Protein AF-H5THI1-F1 (afdb_monomer)

Solvent-accessible surface area (backbone atoms only — not comparable to full-atom values): 20732 Å² total; per-residue (Å²): 118,39,65,44,78,45,79,51,81,66,32,68,50,42,48,58,50,21,46,58,49,29,28,75,43,96,73,69,75,40,61,22,75,58,95,93,41,78,35,72,13,16,31,53,61,42,62,70,56,88,66,96,50,45,61,54,42,62,62,14,54,54,46,44,57,32,33,58,64,36,78,89,51,66,59,31,31,42,42,36,36,43,29,58,24,82,93,42,80,78,66,50,65,66,55,52,35,56,52,48,50,52,47,26,50,66,68,72,46,57,85,21,42,26,34,33,30,38,30,40,74,55,32,36,35,38,44,31,37,32,27,24,76,85,34,83,46,69,65,80,76,73,68,48,69,62,43,48,52,53,50,49,57,49,49,22,62,78,67,75,37,52,59,71,85,52,69,69,69,53,74,66,73,68,50,88,48,48,51,82,46,74,68,45,52,53,45,21,64,73,74,70,46,68,49,41,54,59,54,44,35,33,53,51,47,20,19,46,41,36,15,13,42,51,32,69,70,39,28,53,53,34,26,56,76,71,70,47,58,73,42,82,42,60,44,97,84,70,50,78,68,29,45,29,35,49,47,52,58,50,97,88,65,49,74,37,76,40,46,24,48,53,41,29,68,70,46,17,36,79,47,35,49,53,35,19,65,70,33,73,48,44,57,59,67,59,31,45,53,53,26,52,50,53,47,48,54,53,40,51,53,53,49,52,55,44,50,49,66,54,50,56,68,65,59,76,78,77,81,88,81,89,86,88,85,85,90,83,91,86,75,82,73,59,68,60,58,50,53,53,52,56,55,50,59,54,52,66,65,71,71,72,81,89,82,84,91,82,86,83,86,85,87,85,88,88,135

Foldseek 3Di:
DFKDKDKDPQAQQLLVVLCCQLDQHPPDQFWADDPNDTGRGWFWLDWPDDDPGRSGSCCSVVLNVQLVLPVVCRRFKIKMKIFGDQVWDFDDSVLVHVLVLQLCVLLVNNQFGKTWIDRHRGMIMIMTGLQRNVSPGGRPCPPSVVSNVVSSQVSCVVVVGDHPPDPPVVVPFDDPLQDDDPVQLVVCLVVVDFRLLLLLLLQLQLLLQQQFQVADVSSVVSCVVSVWDKDFDADPVRHTFAMWTFSFADPVRHTDIDTLCSSGVCRGPVNSRNRNNHNDHDDSVVSVVVSVVSSVVSSVVSVVVSVSVVVVVVVVPPDDDDDDDDDDDDDDPVVVVVVVVVVVVVVVVVPPPPDDDDDDDDDDDDD

Structure (mmCIF, N/CA/C/O backbone):
data_AF-H5THI1-F1
#
_entry.id   AF-H5THI1-F1
#
loop_
_atom_site.group_PDB
_atom_site.id
_atom_site.type_symbol
_atom_site.label_atom_id
_atom_site.label_alt_id
_atom_site.label_comp_id
_atom_site.label_asym_id
_atom_site.label_entity_id
_atom_site.label_seq_id
_atom_site.pdbx_PDB_ins_code
_atom_site.Cartn_x
_atom_site.Cartn_y
_atom_site.Cartn_z
_atom_site.occupancy
_atom_site.B_iso_or_equiv
_atom_site.auth_seq_id
_atom_site.auth_comp_id
_atom_site.auth_asym_id
_atom_site.auth_atom_id
_atom_site.pdbx_PDB_model_num
ATOM 1 N N . MET A 1 1 ? -5.469 -8.346 -10.841 1.00 56.97 1 MET A N 1
ATOM 2 C CA . MET A 1 1 ? -5.109 -7.611 -9.600 1.00 56.97 1 MET A CA 1
ATOM 3 C C . MET A 1 1 ? -5.520 -8.482 -8.418 1.00 56.97 1 MET A C 1
ATOM 5 O O . MET A 1 1 ? -6.527 -9.149 -8.570 1.00 56.97 1 MET A O 1
ATOM 9 N N . CYS A 1 2 ? -4.760 -8.538 -7.321 1.00 79.69 2 CYS A N 1
ATOM 10 C CA . CYS A 1 2 ? -5.075 -9.360 -6.138 1.00 79.69 2 CYS A CA 1
ATOM 11 C C . CYS A 1 2 ? -5.677 -8.521 -5.001 1.00 79.69 2 CYS A C 1
ATOM 13 O O . CYS A 1 2 ? -5.807 -7.301 -5.145 1.00 79.69 2 CYS A O 1
ATOM 15 N N . MET A 1 3 ? -5.952 -9.151 -3.856 1.00 84.31 3 MET A N 1
ATOM 16 C CA . MET A 1 3 ? -6.356 -8.463 -2.630 1.00 84.31 3 MET A CA 1
ATOM 17 C C . MET A 1 3 ? -5.380 -7.329 -2.267 1.00 84.31 3 MET A C 1
ATOM 19 O O . MET A 1 3 ? -4.155 -7.478 -2.324 1.00 84.31 3 MET A O 1
ATOM 23 N N . ILE A 1 4 ? -5.927 -6.168 -1.904 1.00 85.31 4 ILE A N 1
ATOM 24 C CA . ILE A 1 4 ? -5.166 -4.946 -1.635 1.00 85.31 4 ILE A CA 1
ATOM 25 C C . ILE A 1 4 ? -5.216 -4.638 -0.144 1.00 85.31 4 ILE A C 1
ATOM 27 O O . ILE A 1 4 ? -6.274 -4.342 0.408 1.00 85.31 4 ILE A O 1
ATOM 31 N N . ALA A 1 5 ? -4.044 -4.597 0.485 1.00 89.06 5 ALA A N 1
ATOM 32 C CA . ALA A 1 5 ? -3.874 -4.064 1.826 1.00 89.06 5 ALA A CA 1
ATOM 33 C C . ALA A 1 5 ? -3.217 -2.680 1.771 1.00 89.06 5 ALA A C 1
ATOM 35 O O . ALA A 1 5 ? -2.151 -2.495 1.177 1.00 89.06 5 ALA A O 1
ATOM 36 N N . LYS A 1 6 ? -3.842 -1.689 2.408 1.00 88.75 6 LYS A N 1
ATOM 37 C CA . LYS A 1 6 ? -3.316 -0.324 2.496 1.00 88.75 6 LYS A CA 1
ATOM 38 C C . LYS A 1 6 ? -3.217 0.118 3.946 1.00 88.75 6 LYS A C 1
ATOM 40 O O . LYS A 1 6 ? -4.221 0.395 4.600 1.00 88.75 6 LYS A O 1
ATOM 45 N N . VAL A 1 7 ? -1.980 0.255 4.406 1.00 88.94 7 VAL A N 1
ATOM 46 C CA . VAL A 1 7 ? -1.651 0.879 5.687 1.00 88.94 7 VAL A CA 1
ATOM 47 C C . VAL A 1 7 ? -1.777 2.396 5.547 1.00 88.94 7 VAL A C 1
ATOM 49 O O . VAL A 1 7 ? -1.158 3.016 4.676 1.00 88.94 7 VAL A O 1
ATOM 52 N N . HIS A 1 8 ? -2.594 3.013 6.397 1.00 87.00 8 HIS A N 1
ATOM 53 C CA . HIS A 1 8 ? -2.760 4.464 6.439 1.00 87.00 8 HIS A CA 1
ATOM 54 C C . HIS A 1 8 ? -1.734 5.096 7.382 1.00 87.00 8 HIS A C 1
ATOM 56 O O . HIS A 1 8 ? -1.105 4.438 8.213 1.00 87.00 8 HIS A O 1
ATOM 62 N N . ARG A 1 9 ? -1.525 6.413 7.257 1.00 82.31 9 ARG A N 1
ATOM 63 C CA . ARG A 1 9 ? -0.619 7.123 8.170 1.00 82.31 9 ARG A CA 1
ATOM 64 C C . ARG A 1 9 ? -1.146 7.006 9.599 1.00 82.31 9 ARG A C 1
ATOM 66 O O . ARG A 1 9 ? -2.317 7.275 9.845 1.00 82.31 9 ARG A O 1
ATOM 73 N N . ARG A 1 10 ? -0.250 6.678 10.534 1.00 83.19 10 ARG A N 1
ATOM 74 C CA . ARG A 1 10 ? -0.572 6.575 11.965 1.00 83.19 10 ARG A CA 1
ATOM 75 C C . ARG A 1 10 ? -1.257 7.850 12.457 1.00 83.19 10 ARG A C 1
ATOM 77 O O . ARG A 1 10 ? -0.760 8.955 12.215 1.00 83.19 10 ARG A O 1
ATOM 84 N N . GLY A 1 11 ? -2.383 7.668 13.136 1.00 84.38 11 GLY A N 1
ATOM 85 C CA . GLY A 1 11 ? -3.291 8.735 13.539 1.00 84.38 11 GLY A CA 1
ATOM 86 C C . GLY A 1 11 ? -3.138 9.130 15.004 1.00 84.38 11 GLY A C 1
ATOM 87 O O . GLY A 1 11 ? -2.650 8.352 15.824 1.00 84.38 11 GLY A O 1
ATOM 88 N N . ARG A 1 12 ? -3.577 10.354 15.314 1.00 90.94 12 ARG A N 1
ATOM 89 C CA . ARG A 1 12 ? -3.650 10.908 16.679 1.00 90.94 12 ARG A CA 1
ATOM 90 C C . ARG A 1 12 ? -5.083 11.015 17.209 1.00 90.94 12 ARG A C 1
ATOM 92 O O . ARG A 1 12 ? -5.280 11.170 18.402 1.00 90.94 12 ARG A O 1
ATOM 99 N N . ASP A 1 13 ? -6.070 10.946 16.316 1.00 92.31 13 ASP A N 1
ATOM 100 C CA . ASP A 1 13 ? -7.475 11.229 16.616 1.00 92.31 13 ASP A CA 1
ATOM 101 C C . ASP A 1 13 ? -8.349 9.980 16.383 1.00 92.31 13 ASP A C 1
ATOM 103 O O . ASP A 1 13 ? -8.883 9.799 15.283 1.00 92.31 13 ASP A O 1
ATOM 107 N N . PRO A 1 14 ? -8.485 9.089 17.383 1.00 93.62 14 PRO A N 1
ATOM 108 C CA . PRO A 1 14 ? -9.354 7.915 17.278 1.00 93.62 14 PRO A CA 1
ATOM 109 C C . PRO A 1 14 ? -10.831 8.288 17.105 1.00 93.62 14 PRO A C 1
ATOM 111 O O . PRO A 1 14 ? -11.542 7.616 16.363 1.00 93.62 14 PRO A O 1
ATOM 114 N N . LYS A 1 15 ? -11.293 9.397 17.701 1.00 93.88 15 LYS A N 1
ATOM 115 C CA . LYS A 1 15 ? -12.673 9.891 17.537 1.00 93.88 15 LYS A CA 1
ATOM 116 C C . LYS A 1 15 ? -12.918 10.363 16.102 1.00 93.88 15 LYS A C 1
ATOM 118 O O . LYS A 1 15 ? -13.982 10.129 15.533 1.00 93.88 15 LYS A O 1
ATOM 123 N N . GLY A 1 16 ? -11.930 11.022 15.503 1.00 92.12 16 GLY A N 1
ATOM 124 C CA . GLY A 1 16 ? -11.932 11.406 14.095 1.00 92.12 16 GLY A CA 1
ATOM 125 C C . GLY A 1 16 ? -11.924 10.210 13.156 1.00 92.12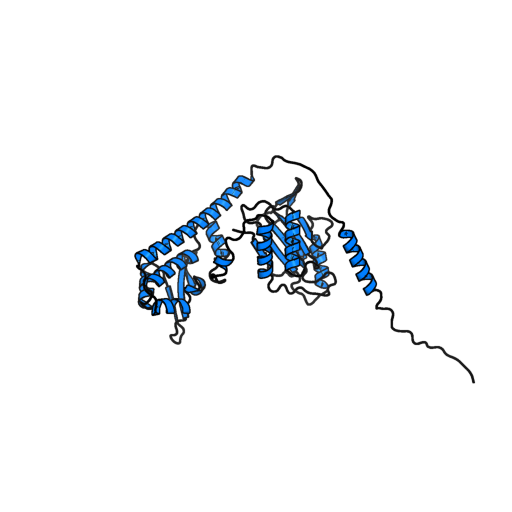 16 GLY A C 1
ATOM 126 O O . GLY A 1 16 ? -12.681 10.217 12.186 1.00 92.12 16 GLY A O 1
ATOM 127 N N . LEU A 1 17 ? -11.135 9.172 13.459 1.00 92.75 17 LEU A N 1
ATOM 128 C CA . LEU A 1 17 ? -11.169 7.925 12.696 1.00 92.75 17 LEU A CA 1
ATOM 129 C C . LEU A 1 17 ? -12.546 7.263 12.796 1.00 92.75 17 LEU A C 1
ATOM 131 O O . LEU A 1 17 ? -13.115 6.923 11.768 1.00 92.75 17 LEU A O 1
ATOM 135 N N . ALA A 1 18 ? -13.122 7.151 13.991 1.00 92.88 18 ALA A N 1
ATOM 136 C CA . ALA A 1 18 ? -14.444 6.558 14.160 1.00 92.88 18 ALA A CA 1
ATOM 137 C C . ALA A 1 18 ? -15.532 7.323 13.397 1.00 92.88 18 ALA A C 1
ATOM 139 O O . ALA A 1 18 ? -16.331 6.728 12.679 1.00 92.88 18 ALA A O 1
ATOM 140 N N . ARG A 1 19 ? -15.505 8.659 13.446 1.00 90.06 19 ARG A N 1
ATOM 141 C CA . ARG A 1 19 ? -16.397 9.502 12.638 1.00 90.06 19 ARG A CA 1
ATOM 142 C C . ARG A 1 19 ? -16.174 9.324 11.137 1.00 90.06 19 ARG A C 1
ATOM 144 O O . ARG A 1 19 ? -17.127 9.422 10.378 1.00 90.06 19 ARG A O 1
ATOM 151 N N . TYR A 1 20 ? -14.939 9.094 10.700 1.00 87.38 20 TYR A N 1
ATOM 152 C CA . TYR A 1 20 ? -14.643 8.795 9.301 1.00 87.38 20 TYR A CA 1
ATOM 153 C C . TYR A 1 20 ? -15.182 7.419 8.889 1.00 87.38 20 TYR A C 1
ATOM 155 O O . TYR A 1 20 ? -15.716 7.296 7.791 1.00 87.38 20 TYR A O 1
ATOM 163 N N . LEU A 1 21 ? -15.070 6.412 9.761 1.00 89.19 21 LEU A N 1
ATOM 164 C CA . LEU A 1 21 ? -15.504 5.050 9.457 1.00 89.19 21 LEU A CA 1
ATOM 165 C C . LEU A 1 21 ? -17.036 4.886 9.485 1.00 89.19 21 LEU A C 1
ATOM 167 O O . LEU A 1 21 ? -17.617 4.190 8.661 1.00 89.19 21 LEU A O 1
ATOM 171 N N . HIS A 1 22 ? -17.720 5.600 10.373 1.00 86.94 22 HIS A N 1
ATOM 172 C CA . HIS A 1 22 ? -19.182 5.525 10.498 1.00 86.94 22 HIS A CA 1
ATOM 173 C C . HIS A 1 22 ? -19.927 6.698 9.846 1.00 86.94 22 HIS A C 1
ATOM 175 O O . HIS A 1 22 ? -21.153 6.724 9.831 1.00 86.94 22 HIS A O 1
ATOM 181 N N . GLY A 1 23 ? -19.213 7.702 9.335 1.00 76.31 23 GLY A N 1
ATOM 182 C CA . GLY A 1 23 ? -19.810 8.891 8.733 1.00 76.31 23 GLY A CA 1
ATOM 183 C C . GLY A 1 23 ? -20.086 8.744 7.239 1.00 76.31 23 GLY A C 1
ATOM 184 O O . GLY A 1 23 ? -19.519 7.895 6.552 1.00 76.31 23 GLY A O 1
ATOM 185 N N . ARG A 1 24 ? -20.906 9.657 6.704 1.00 62.50 24 ARG A N 1
ATOM 186 C CA . ARG A 1 24 ? -21.060 9.832 5.254 1.00 62.50 24 ARG A CA 1
ATOM 187 C C . ARG A 1 24 ? -19.699 10.212 4.657 1.00 62.50 24 ARG A C 1
ATOM 189 O O . ARG A 1 24 ? -19.096 11.207 5.066 1.00 62.50 24 ARG A O 1
ATOM 196 N N . GLY A 1 25 ? -19.181 9.389 3.746 1.00 54.59 25 GLY A N 1
ATOM 197 C CA . GLY A 1 25 ? -17.873 9.597 3.122 1.00 54.59 25 GLY A CA 1
ATOM 198 C C . GLY A 1 25 ? -17.758 10.981 2.468 1.00 54.59 25 GLY A C 1
ATOM 199 O O . GLY A 1 25 ? -18.724 11.504 1.926 1.00 54.59 25 GLY A O 1
ATOM 200 N N . ARG A 1 26 ? -16.566 11.601 2.496 1.00 46.94 26 ARG A N 1
ATOM 201 C CA . ARG A 1 26 ? -16.332 12.908 1.833 1.00 46.94 26 ARG A CA 1
ATOM 202 C C . ARG A 1 26 ? -16.153 12.801 0.311 1.00 46.94 26 ARG A C 1
ATOM 204 O O . ARG A 1 26 ? -16.250 13.805 -0.386 1.00 46.94 26 ARG A O 1
ATOM 211 N N . ARG A 1 27 ? -15.847 11.599 -0.187 1.00 41.72 27 ARG A N 1
ATOM 212 C CA . ARG A 1 27 ? -15.785 11.188 -1.599 1.00 41.72 27 ARG A CA 1
ATOM 213 C C . ARG A 1 27 ? -16.142 9.697 -1.621 1.00 41.72 27 ARG A C 1
ATOM 215 O O . ARG A 1 27 ? -15.504 8.956 -0.882 1.00 41.72 27 ARG A O 1
ATOM 222 N N . ASN A 1 28 ? -17.134 9.305 -2.421 1.00 45.34 28 ASN A N 1
ATOM 223 C CA . ASN A 1 28 ? -17.845 8.015 -2.392 1.00 45.34 28 ASN A CA 1
ATOM 224 C C . ASN A 1 28 ? -18.630 7.768 -1.092 1.00 45.34 28 ASN A C 1
ATOM 226 O O . ASN A 1 28 ? -18.079 7.371 -0.068 1.00 45.34 28 ASN A O 1
ATOM 230 N N . GLU A 1 29 ? -19.942 8.005 -1.140 1.00 52.91 29 GLU A N 1
ATOM 231 C CA . GLU A 1 29 ? -20.862 7.503 -0.120 1.00 52.91 29 GLU A CA 1
ATOM 232 C C . GLU A 1 29 ? -20.887 5.975 -0.212 1.00 52.91 29 GLU A C 1
ATOM 234 O O . GLU A 1 29 ? -21.370 5.405 -1.187 1.00 52.91 29 GLU A O 1
ATOM 239 N N . HIS A 1 30 ? -20.306 5.304 0.780 1.00 63.81 30 HIS A N 1
ATOM 240 C CA . HIS A 1 30 ? -20.363 3.854 0.876 1.00 63.81 30 HIS A CA 1
ATOM 241 C C . HIS A 1 30 ? -21.618 3.462 1.656 1.00 63.81 30 HIS A C 1
ATOM 243 O O . HIS A 1 30 ? -21.828 3.917 2.783 1.00 63.81 30 HIS A O 1
ATOM 249 N N . VAL A 1 31 ? -22.465 2.649 1.025 1.00 67.94 31 VAL A N 1
ATOM 250 C CA . VAL A 1 31 ? -23.640 2.044 1.650 1.00 67.94 31 VAL A CA 1
ATOM 251 C C . VAL A 1 31 ? -23.347 0.567 1.833 1.00 67.94 31 VAL A C 1
ATOM 253 O O . VAL A 1 31 ? -23.190 -0.161 0.853 1.00 67.94 31 VAL A O 1
ATOM 256 N N . TYR A 1 32 ? -23.291 0.117 3.082 1.00 77.25 32 TYR A N 1
ATOM 257 C CA . TYR A 1 32 ? -23.230 -1.307 3.380 1.00 77.25 32 TYR A CA 1
ATOM 258 C C . TYR A 1 32 ? -24.650 -1.851 3.547 1.00 77.25 32 TYR A C 1
ATOM 260 O O . TYR A 1 32 ? -25.455 -1.261 4.267 1.00 77.25 32 TYR A O 1
ATOM 268 N N . LYS A 1 33 ? -24.977 -2.962 2.879 1.00 76.44 33 LYS A N 1
ATOM 269 C CA . LYS A 1 33 ? -26.265 -3.646 3.033 1.00 76.44 33 LYS A CA 1
ATOM 270 C C . LYS A 1 33 ? -26.074 -4.928 3.836 1.00 76.44 33 LYS A C 1
ATOM 272 O O . LYS A 1 33 ? -25.270 -5.772 3.459 1.00 76.44 33 LYS A O 1
ATOM 277 N N . ARG A 1 34 ? -26.841 -5.096 4.914 1.00 75.06 34 ARG A N 1
ATOM 278 C CA . ARG A 1 34 ? -26.844 -6.313 5.741 1.00 75.06 34 ARG A CA 1
ATOM 279 C C . ARG A 1 34 ? -28.261 -6.629 6.191 1.00 75.06 34 ARG A C 1
ATOM 281 O O . ARG A 1 34 ? -28.935 -5.768 6.750 1.00 75.06 34 ARG A O 1
ATOM 288 N N . GLY A 1 35 ? -28.721 -7.856 5.934 1.00 73.06 35 GLY A N 1
ATOM 289 C CA . GLY A 1 35 ? -30.058 -8.311 6.339 1.00 73.06 35 GLY A CA 1
ATOM 290 C C . GLY A 1 35 ? -31.193 -7.414 5.826 1.00 73.06 35 GLY A C 1
ATOM 291 O O . GLY A 1 35 ? -32.092 -7.073 6.589 1.00 73.06 35 GLY A O 1
ATOM 292 N N . GLY A 1 36 ? -31.103 -6.947 4.575 1.00 76.00 36 GLY A N 1
ATOM 293 C CA . GLY A 1 36 ? -32.093 -6.053 3.956 1.00 76.00 36 GLY A CA 1
ATOM 294 C C . GLY A 1 36 ? -32.049 -4.589 4.419 1.00 76.00 36 GLY A C 1
ATOM 295 O O . GLY A 1 36 ? -32.820 -3.774 3.919 1.00 76.00 36 GLY A O 1
ATOM 296 N N . LYS A 1 37 ? -31.149 -4.223 5.343 1.00 75.06 37 LYS A N 1
ATOM 297 C CA . LYS A 1 37 ? -30.964 -2.844 5.820 1.00 75.06 37 LYS A CA 1
ATOM 298 C C . LYS A 1 37 ? -29.735 -2.202 5.189 1.00 75.06 37 LYS A C 1
ATOM 300 O O . LYS A 1 37 ? -28.700 -2.851 5.054 1.00 75.06 37 LYS A O 1
ATOM 305 N N . SER A 1 38 ? -29.851 -0.920 4.857 1.00 78.62 38 SER A N 1
ATOM 306 C CA . SER A 1 38 ? -28.762 -0.087 4.338 1.00 78.62 38 SER A CA 1
ATOM 307 C C . SER A 1 38 ? -28.182 0.787 5.449 1.00 78.62 38 SER A C 1
ATOM 309 O O . SER A 1 38 ? -28.922 1.484 6.142 1.00 78.62 38 SER A O 1
ATOM 311 N N . TYR A 1 39 ? -26.860 0.789 5.581 1.00 76.19 39 TYR A N 1
ATOM 312 C CA . TYR A 1 39 ? -26.115 1.570 6.563 1.00 76.19 39 TYR A CA 1
ATOM 313 C C . TYR A 1 39 ? -25.337 2.670 5.839 1.00 76.19 39 TYR A C 1
ATOM 315 O O . TYR A 1 39 ? -24.557 2.394 4.929 1.00 76.19 39 TYR A O 1
ATOM 323 N N . ALA A 1 40 ? -25.583 3.927 6.215 1.00 67.81 40 ALA A N 1
ATOM 324 C CA . ALA A 1 40 ? -24.862 5.076 5.677 1.00 67.81 40 ALA A CA 1
ATOM 325 C C . ALA A 1 40 ? -23.519 5.207 6.415 1.00 67.81 40 ALA A C 1
ATOM 327 O O . ALA A 1 40 ? -23.444 5.891 7.432 1.00 67.81 40 ALA A O 1
ATOM 328 N N . GLY A 1 41 ? -22.494 4.504 5.932 1.00 78.88 41 GLY A N 1
ATOM 329 C CA . GLY A 1 41 ? -21.208 4.335 6.610 1.00 78.88 41 GLY A CA 1
ATOM 330 C C . GLY A 1 41 ? -20.909 2.869 6.924 1.00 78.88 41 GLY A C 1
ATOM 331 O O . GLY A 1 41 ? -21.553 1.959 6.401 1.00 78.88 41 GLY A O 1
ATOM 332 N N . GLY A 1 42 ? -19.906 2.640 7.768 1.00 85.50 42 GLY A N 1
ATOM 333 C CA . GLY A 1 42 ? -19.482 1.300 8.135 1.00 85.50 42 GLY A CA 1
ATOM 334 C C . GLY A 1 42 ? -20.202 0.705 9.346 1.00 85.50 42 GLY A C 1
ATOM 335 O O . GLY A 1 42 ? -20.747 1.421 10.189 1.00 85.50 42 GLY A O 1
ATOM 336 N N . VAL A 1 43 ? -20.150 -0.621 9.462 1.00 91.81 43 VAL A N 1
ATOM 337 C CA . VAL A 1 43 ? -20.576 -1.354 10.663 1.00 91.81 43 VAL A CA 1
ATOM 338 C C . VAL A 1 43 ? -19.426 -2.177 11.222 1.00 91.81 43 VAL A C 1
ATOM 340 O O . VAL A 1 43 ? -18.670 -2.789 10.472 1.00 91.81 43 VAL A O 1
ATOM 343 N N . VAL A 1 44 ? -19.287 -2.208 12.542 1.00 94.81 44 VAL A N 1
ATOM 344 C CA . VAL A 1 44 ? -18.339 -3.089 13.221 1.00 94.81 44 VAL A CA 1
ATOM 345 C C . VAL A 1 44 ? -18.800 -4.534 13.041 1.00 94.81 44 VAL A C 1
ATOM 347 O O . VAL A 1 44 ? -19.930 -4.881 13.387 1.00 94.81 44 VAL A O 1
ATOM 350 N N . ILE A 1 45 ? -17.924 -5.374 12.495 1.00 94.81 45 ILE A N 1
ATOM 351 C CA . ILE A 1 45 ? -18.196 -6.797 12.253 1.00 94.81 45 ILE A CA 1
ATOM 352 C C . ILE A 1 45 ? -17.356 -7.717 13.145 1.00 94.81 45 ILE A C 1
ATOM 354 O O . ILE A 1 45 ? -17.584 -8.922 13.147 1.00 94.81 45 ILE A O 1
ATOM 358 N N . GLY A 1 46 ? -16.423 -7.188 13.934 1.00 94.62 46 GLY A N 1
ATOM 359 C CA . GLY A 1 46 ? -15.577 -7.969 14.836 1.00 94.62 46 GLY A CA 1
ATOM 360 C C . GLY A 1 46 ? -14.469 -7.134 15.471 1.00 94.62 46 GLY A C 1
ATOM 361 O O . GLY A 1 46 ? -14.352 -5.939 15.186 1.00 94.62 46 GLY A O 1
ATOM 362 N N . GLY A 1 47 ? -13.660 -7.776 16.309 1.00 94.25 47 GLY A N 1
ATOM 363 C CA . GLY A 1 47 ? -12.597 -7.137 17.078 1.00 94.25 47 GLY A CA 1
ATOM 364 C C . GLY A 1 47 ? -12.564 -7.595 18.528 1.00 94.25 47 GLY A C 1
ATOM 365 O O . GLY A 1 47 ? -13.402 -8.383 18.962 1.00 94.25 47 GLY A O 1
ATOM 366 N N . THR A 1 48 ? -11.621 -7.043 19.283 1.00 93.94 48 THR A N 1
ATOM 367 C CA . THR A 1 48 ? -11.487 -7.245 20.734 1.00 93.94 48 THR A CA 1
ATOM 368 C C . THR A 1 48 ? -12.258 -6.212 21.547 1.00 93.94 48 THR A C 1
ATOM 370 O O . THR A 1 48 ? -12.488 -6.406 22.738 1.00 93.94 48 THR A O 1
ATOM 373 N N . VAL A 1 49 ? -12.674 -5.105 20.924 1.00 90.88 49 VAL A N 1
ATOM 374 C CA . VAL A 1 49 ? -13.493 -4.082 21.580 1.00 90.88 49 VAL A CA 1
ATOM 375 C C . VAL A 1 49 ? -14.971 -4.377 21.364 1.00 90.88 49 VAL A C 1
ATOM 377 O O . VAL A 1 49 ? -15.468 -4.349 20.237 1.00 90.88 49 VAL A O 1
ATOM 380 N N . GLY A 1 50 ? -15.675 -4.646 22.464 1.00 84.25 50 GLY A N 1
ATOM 381 C CA . GLY A 1 50 ? -17.127 -4.776 22.464 1.00 84.25 50 GLY A CA 1
ATOM 382 C C . GLY A 1 50 ? -17.792 -3.449 22.107 1.00 84.25 50 GLY A C 1
ATOM 383 O O . GLY A 1 50 ? -17.425 -2.404 22.636 1.00 84.25 50 GLY A O 1
ATOM 384 N N . VAL A 1 51 ? -18.779 -3.495 21.215 1.00 88.06 51 VAL A N 1
ATOM 385 C CA . VAL A 1 51 ? -19.596 -2.334 20.851 1.00 88.06 51 VAL A CA 1
ATOM 386 C C . VAL A 1 51 ? -21.066 -2.661 21.066 1.00 88.06 51 VAL A C 1
ATOM 388 O O . VAL A 1 51 ? -21.543 -3.705 20.630 1.00 88.06 51 VAL A O 1
ATOM 391 N N . GLU A 1 52 ? -21.795 -1.763 21.724 1.00 82.19 52 GLU A N 1
ATOM 392 C CA . GLU A 1 52 ? -23.240 -1.932 21.938 1.00 82.19 52 GLU A CA 1
ATOM 393 C C . GLU A 1 52 ? -24.025 -1.747 20.635 1.00 82.19 52 GLU A C 1
ATOM 395 O O . GLU A 1 52 ? -25.006 -2.439 20.371 1.00 82.19 52 GLU A O 1
ATOM 400 N N . ARG A 1 53 ? -23.567 -0.814 19.793 1.00 85.19 53 ARG A N 1
ATOM 401 C CA . ARG A 1 53 ? -24.172 -0.485 18.503 1.00 85.19 53 ARG A CA 1
ATOM 402 C C . ARG A 1 53 ? -23.127 -0.548 17.405 1.00 85.19 53 ARG A C 1
ATOM 404 O O . ARG A 1 53 ? -22.229 0.287 17.338 1.00 85.19 53 ARG A O 1
ATOM 411 N N . THR A 1 54 ? -23.256 -1.529 16.519 1.00 87.06 54 THR A N 1
ATOM 412 C CA . THR A 1 54 ? -22.259 -1.804 15.470 1.00 87.06 54 THR A CA 1
ATOM 413 C C . THR A 1 54 ? -22.106 -0.672 14.454 1.00 87.06 54 THR A C 1
ATOM 415 O O . THR A 1 54 ? -21.046 -0.503 13.865 1.00 87.06 54 THR A O 1
ATOM 418 N N . GLU A 1 55 ? -23.143 0.128 14.250 1.00 86.25 55 GLU A N 1
ATOM 419 C CA . GLU A 1 55 ? -23.163 1.286 13.358 1.00 86.25 55 GLU A CA 1
ATOM 420 C C . GLU A 1 55 ? -22.618 2.570 14.011 1.00 86.25 55 GLU A C 1
ATOM 422 O O . GLU A 1 55 ? -22.574 3.621 13.374 1.00 86.25 55 GLU A O 1
ATOM 427 N N . SER A 1 56 ? -22.230 2.501 15.287 1.00 85.94 56 SER A N 1
ATOM 428 C CA . SER A 1 56 ? -21.828 3.649 16.094 1.00 85.94 56 SER A CA 1
ATOM 429 C C . SER A 1 56 ? -20.307 3.801 16.164 1.00 85.94 56 SER A C 1
ATOM 431 O O . SER A 1 56 ? -19.573 2.843 16.396 1.00 85.94 56 SER A O 1
ATOM 433 N N . GLY A 1 57 ? -19.823 5.041 16.046 1.00 87.75 57 GLY A N 1
ATOM 434 C CA . GLY A 1 57 ? -18.405 5.394 16.201 1.00 87.75 57 GLY A CA 1
ATOM 435 C C . GLY A 1 57 ? -17.951 5.616 17.649 1.00 87.75 57 GLY A C 1
ATOM 436 O O . GLY A 1 57 ? -16.959 6.308 17.885 1.00 87.75 57 GLY A O 1
ATOM 437 N N . GLU A 1 58 ? -18.688 5.112 18.636 1.00 90.19 58 GLU A N 1
ATOM 438 C CA . GLU A 1 58 ? -18.441 5.400 20.057 1.00 90.19 58 GLU A CA 1
ATOM 439 C C . GLU A 1 58 ? -17.152 4.793 20.598 1.00 90.19 58 GLU A C 1
ATOM 441 O O . GLU A 1 58 ? -16.498 5.432 21.423 1.00 90.19 58 GLU A O 1
ATOM 446 N N . TRP A 1 59 ? -16.715 3.673 20.019 1.00 94.06 59 TRP A N 1
ATOM 447 C CA . TRP A 1 59 ? -15.416 3.046 20.282 1.00 94.06 59 TRP A CA 1
ATOM 448 C C . TRP A 1 59 ? -14.233 4.015 20.124 1.00 94.06 59 TRP A C 1
ATOM 450 O O . TRP A 1 59 ? -13.171 3.825 20.717 1.00 94.06 59 TRP A O 1
ATOM 460 N N . GLY A 1 60 ? -14.393 5.097 19.351 1.00 94.75 60 GLY A N 1
ATOM 461 C CA . GLY A 1 60 ? -13.377 6.140 19.227 1.00 94.75 60 GLY A CA 1
ATOM 462 C C . GLY A 1 60 ? -13.089 6.859 20.551 1.00 94.75 60 GLY A C 1
ATOM 463 O O . GLY A 1 60 ? -11.979 7.361 20.742 1.00 94.75 60 GLY A O 1
ATOM 464 N N . ARG A 1 61 ? -14.061 6.916 21.476 1.00 94.31 61 ARG A N 1
ATOM 465 C CA . ARG A 1 61 ? -13.856 7.424 22.842 1.00 94.31 61 ARG A CA 1
ATOM 466 C C . ARG A 1 61 ? -13.068 6.430 23.688 1.00 94.31 61 ARG A C 1
ATOM 468 O O . ARG A 1 61 ? -12.146 6.861 24.374 1.00 94.31 61 ARG A O 1
ATOM 475 N N . ASP A 1 62 ? -13.357 5.142 23.558 1.00 93.81 62 ASP A N 1
ATOM 476 C CA . ASP A 1 62 ? -12.666 4.084 24.303 1.00 93.81 62 ASP A CA 1
ATOM 477 C C . ASP A 1 62 ? -11.198 3.998 23.884 1.00 93.81 62 ASP A C 1
ATOM 479 O O . ASP A 1 62 ? -10.300 4.018 24.721 1.00 93.81 62 ASP A O 1
ATOM 483 N N . PHE A 1 63 ? -10.926 4.053 22.577 1.00 96.12 63 PHE A N 1
ATOM 484 C CA . PHE A 1 63 ? -9.559 4.156 22.062 1.00 96.12 63 PHE A CA 1
ATOM 485 C C . PHE A 1 63 ? -8.847 5.409 22.581 1.00 96.12 63 PHE A C 1
ATOM 487 O O . PHE A 1 63 ? -7.663 5.345 22.905 1.00 96.12 63 PHE A O 1
ATOM 494 N N . ALA A 1 64 ? -9.540 6.552 22.662 1.00 95.06 64 ALA A N 1
ATOM 495 C CA . ALA A 1 64 ? -8.949 7.776 23.202 1.00 95.06 64 ALA A CA 1
ATOM 496 C C . ALA A 1 64 ? -8.555 7.609 24.676 1.00 95.06 64 ALA A C 1
ATOM 498 O O . ALA A 1 64 ? -7.456 8.011 25.047 1.00 95.06 64 ALA A O 1
ATOM 499 N N . ALA A 1 65 ? -9.425 6.998 25.486 1.00 94.75 65 ALA A N 1
ATOM 500 C CA . ALA A 1 65 ? -9.151 6.716 26.890 1.00 94.75 65 ALA A CA 1
ATOM 501 C C . ALA A 1 65 ? -7.971 5.745 27.049 1.00 94.75 65 ALA A C 1
ATOM 503 O O . ALA A 1 65 ? -7.070 6.004 27.841 1.00 94.75 65 ALA A O 1
ATOM 504 N N . ILE A 1 66 ? -7.918 4.682 26.238 1.00 94.62 66 ILE A N 1
ATOM 505 C CA . ILE A 1 66 ? -6.823 3.707 26.284 1.00 94.62 66 ILE A CA 1
ATOM 506 C C . ILE A 1 66 ? -5.488 4.343 25.887 1.00 94.62 66 ILE A C 1
ATOM 508 O O . ILE A 1 66 ? -4.495 4.190 26.591 1.00 94.62 66 ILE A O 1
ATOM 512 N N . ILE A 1 67 ? -5.455 5.100 24.789 1.00 95.06 67 ILE A N 1
ATOM 513 C CA . ILE A 1 67 ? -4.229 5.761 24.323 1.00 95.06 67 ILE A CA 1
ATOM 514 C C . ILE A 1 67 ? -3.739 6.798 25.346 1.00 95.06 67 ILE A C 1
ATOM 516 O O . ILE A 1 67 ? -2.530 6.926 25.544 1.00 95.06 67 ILE A O 1
ATOM 520 N N . ALA A 1 68 ? -4.653 7.494 26.033 1.00 94.19 68 ALA A N 1
ATOM 521 C CA . ALA A 1 68 ? -4.317 8.481 27.057 1.00 94.19 68 ALA A CA 1
ATOM 522 C C . ALA A 1 68 ? -3.601 7.885 28.284 1.00 94.19 68 ALA A C 1
ATOM 524 O O . ALA A 1 68 ? -2.877 8.615 28.954 1.00 94.19 68 ALA A O 1
ATOM 525 N N . GLN A 1 69 ? -3.691 6.567 28.526 1.00 93.56 69 GLN A N 1
ATOM 526 C CA . GLN A 1 69 ? -2.892 5.882 29.559 1.00 93.56 69 GLN A CA 1
ATOM 527 C C . GLN A 1 69 ? -1.371 5.997 29.312 1.00 93.56 69 GLN A C 1
ATOM 529 O O . GLN A 1 69 ? -0.557 5.723 30.197 1.00 93.56 69 GLN A O 1
ATOM 534 N N . ARG A 1 70 ? -0.954 6.405 28.102 1.00 92.38 70 ARG A N 1
ATOM 535 C CA . ARG A 1 70 ? 0.443 6.642 27.723 1.00 92.38 70 ARG A CA 1
ATOM 536 C C . ARG A 1 70 ? 0.621 8.011 27.067 1.00 92.38 70 ARG A C 1
ATOM 538 O O . ARG A 1 70 ? 0.735 8.116 25.850 1.00 92.38 70 ARG A O 1
ATOM 545 N N . GLU A 1 71 ? 0.782 9.048 27.887 1.00 87.25 71 GLU A N 1
ATOM 546 C CA . GLU A 1 71 ? 0.921 10.455 27.459 1.00 87.25 71 GLU A CA 1
ATOM 547 C C . GLU A 1 71 ? 1.996 10.704 26.384 1.00 87.25 71 GLU A C 1
ATOM 549 O O . GLU A 1 71 ? 1.836 11.558 25.516 1.00 87.25 71 GLU A O 1
ATOM 554 N N . ARG A 1 72 ? 3.091 9.928 26.388 1.00 90.50 72 ARG A N 1
ATOM 555 C CA . ARG A 1 72 ? 4.179 10.049 25.396 1.00 90.50 72 ARG A CA 1
ATOM 556 C C . ARG A 1 72 ? 3.801 9.535 23.997 1.00 90.50 72 ARG A C 1
ATOM 558 O O . ARG A 1 72 ? 4.569 9.708 23.049 1.00 90.50 72 ARG A O 1
ATOM 565 N N . VAL A 1 73 ? 2.660 8.863 23.840 1.00 90.75 73 VAL A N 1
ATOM 566 C CA . VAL A 1 73 ? 2.221 8.277 22.568 1.00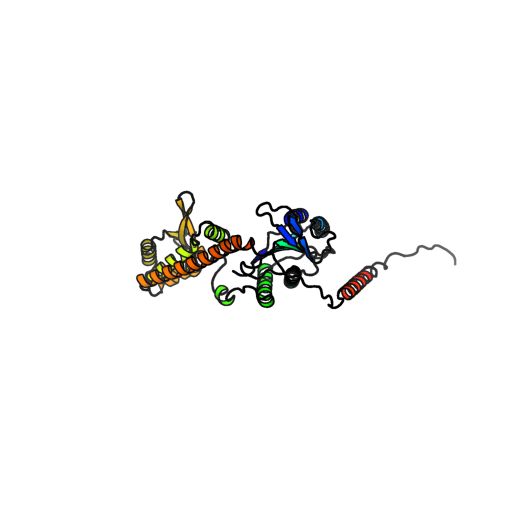 90.75 73 VAL A CA 1
ATOM 567 C C . VAL A 1 73 ? 1.342 9.267 21.810 1.00 90.75 73 VAL A C 1
ATOM 569 O O . VAL A 1 73 ? 0.123 9.260 21.919 1.00 90.75 73 VAL A O 1
ATOM 572 N N . GLU A 1 74 ? 1.950 10.073 20.938 1.00 87.38 74 GLU A N 1
ATOM 573 C CA . GLU A 1 74 ? 1.168 11.015 20.124 1.00 87.38 74 GLU A CA 1
ATOM 574 C C . GLU A 1 74 ? 0.314 10.325 19.052 1.00 87.38 74 GLU A C 1
ATOM 576 O O . GLU A 1 74 ? -0.803 10.743 18.765 1.00 87.38 74 GLU A O 1
ATOM 581 N N . LYS A 1 75 ? 0.857 9.286 18.402 1.00 91.88 75 LYS A N 1
ATOM 582 C CA . LYS A 1 75 ? 0.225 8.583 17.271 1.00 91.88 75 LYS A CA 1
ATOM 583 C C . LYS A 1 75 ? -0.229 7.192 17.689 1.00 91.88 75 LYS A C 1
ATOM 585 O O . LYS A 1 75 ? 0.362 6.200 17.254 1.00 91.88 75 LYS A O 1
ATOM 590 N N . GLY A 1 76 ? -1.212 7.130 18.580 1.00 93.38 76 GLY A N 1
ATOM 591 C CA . GLY A 1 76 ? -1.695 5.880 19.171 1.00 93.38 76 GLY A CA 1
ATOM 592 C C . GLY A 1 76 ? -2.544 5.010 18.244 1.00 93.38 76 GLY A C 1
ATOM 593 O O . GLY A 1 76 ? -2.699 3.830 18.526 1.00 93.38 76 GLY A O 1
ATOM 594 N N . VAL A 1 77 ? -3.044 5.539 17.122 1.00 96.12 77 VAL A N 1
ATOM 595 C CA . VAL A 1 77 ? -3.975 4.811 16.245 1.00 96.12 77 VAL A CA 1
ATOM 596 C C . VAL A 1 77 ? -3.262 4.226 15.028 1.00 96.12 77 VAL A C 1
ATOM 598 O O . VAL A 1 77 ? -2.552 4.934 14.302 1.00 96.12 77 VAL A O 1
ATOM 601 N N . TYR A 1 78 ? -3.503 2.943 14.777 1.00 96.69 78 TYR A N 1
ATOM 602 C CA . TYR A 1 78 ? -3.159 2.242 13.547 1.00 96.69 78 TYR A CA 1
ATOM 603 C C . TYR A 1 78 ? -4.423 1.989 12.717 1.00 96.69 78 TYR A C 1
ATOM 605 O O . TYR A 1 78 ? -5.458 1.606 13.256 1.00 96.69 78 TYR A O 1
ATOM 613 N N . HIS A 1 79 ? -4.344 2.237 11.408 1.00 96.06 79 HIS A N 1
ATOM 614 C CA . HIS A 1 79 ? -5.471 2.097 10.486 1.00 96.06 79 HIS A CA 1
ATOM 615 C C . HIS A 1 79 ? -5.024 1.374 9.221 1.00 96.06 79 HIS A C 1
ATOM 617 O O . HIS A 1 79 ? -4.078 1.792 8.550 1.00 96.06 79 HIS A O 1
ATOM 623 N N . LEU A 1 80 ? -5.732 0.303 8.893 1.00 95.31 80 LEU A N 1
ATOM 624 C CA . LEU A 1 80 ? -5.503 -0.548 7.734 1.00 95.31 80 LEU A CA 1
ATOM 625 C C . LEU A 1 80 ? -6.818 -0.675 6.968 1.00 95.31 80 LEU A C 1
ATOM 627 O O . LEU A 1 80 ? -7.873 -0.805 7.576 1.00 95.31 80 LEU A O 1
ATOM 631 N N . SER A 1 81 ? -6.781 -0.616 5.643 1.00 94.44 81 SER A N 1
ATOM 632 C CA . SER A 1 81 ? -7.913 -1.029 4.809 1.00 94.44 81 SER A CA 1
ATOM 633 C C . SER A 1 81 ? -7.539 -2.252 3.995 1.00 94.44 81 SER A C 1
ATOM 635 O O . SER A 1 81 ? -6.444 -2.283 3.428 1.00 94.44 81 SER A O 1
ATOM 637 N N . LEU A 1 82 ? -8.460 -3.205 3.922 1.00 94.56 82 LEU A N 1
ATOM 638 C CA . LEU A 1 82 ? -8.351 -4.405 3.107 1.00 94.56 82 LEU A CA 1
ATOM 639 C C . LEU A 1 82 ? -9.473 -4.395 2.075 1.00 94.56 82 LEU A C 1
ATOM 641 O O . LEU A 1 82 ? -10.625 -4.156 2.434 1.00 94.56 82 LEU A O 1
ATOM 645 N N . SER A 1 83 ? -9.138 -4.657 0.819 1.00 91.94 83 SER A N 1
ATOM 646 C CA . SER A 1 83 ? -10.094 -4.724 -0.285 1.00 91.94 83 SER A CA 1
ATOM 647 C C . SER A 1 83 ? -9.865 -6.006 -1.070 1.00 91.94 83 SER A C 1
ATOM 649 O O . SER A 1 83 ? -8.724 -6.291 -1.439 1.00 91.94 83 SER A O 1
ATOM 651 N N . ALA A 1 84 ? -10.930 -6.760 -1.332 1.00 88.75 84 ALA A N 1
ATOM 652 C CA . ALA A 1 84 ? -10.900 -7.849 -2.301 1.00 88.75 84 ALA A CA 1
ATOM 653 C C . ALA A 1 84 ? -10.530 -7.288 -3.684 1.00 88.75 84 ALA A C 1
ATOM 655 O O . ALA A 1 84 ? -10.776 -6.108 -3.968 1.00 88.75 84 ALA A O 1
ATOM 656 N N . ALA A 1 85 ? -9.902 -8.095 -4.539 1.00 84.44 85 ALA A N 1
ATOM 657 C CA . ALA A 1 85 ? -9.680 -7.643 -5.901 1.00 84.44 85 ALA A CA 1
ATOM 658 C C . ALA A 1 85 ? -11.026 -7.544 -6.633 1.00 84.44 85 ALA A C 1
ATOM 660 O O . ALA A 1 85 ? -11.949 -8.301 -6.331 1.00 84.44 85 ALA A O 1
ATOM 661 N N . PRO A 1 86 ? -11.159 -6.654 -7.634 1.00 78.00 86 PRO A N 1
ATOM 662 C CA . PRO A 1 86 ? -12.331 -6.722 -8.495 1.00 78.00 86 PRO A CA 1
ATOM 663 C C . PRO A 1 86 ? -12.396 -8.131 -9.114 1.00 78.00 86 PRO A C 1
ATOM 665 O O . PRO A 1 86 ? -11.346 -8.758 -9.305 1.00 78.00 86 PRO A O 1
ATOM 668 N N . GLY A 1 87 ? -13.589 -8.648 -9.393 1.00 78.06 87 GLY A N 1
ATOM 669 C CA . GLY A 1 87 ? -13.840 -10.022 -9.854 1.00 78.06 87 GLY A CA 1
ATOM 670 C C . GLY A 1 87 ? -13.614 -11.157 -8.847 1.00 78.06 87 GLY A C 1
ATOM 671 O O . GLY A 1 87 ? -13.972 -12.287 -9.170 1.00 78.06 87 GLY A O 1
ATOM 672 N N . ASP A 1 88 ? -13.073 -10.896 -7.653 1.00 84.44 88 ASP A N 1
ATOM 673 C CA . ASP A 1 88 ? -13.132 -11.882 -6.571 1.00 84.44 88 ASP A CA 1
ATOM 674 C C . ASP A 1 88 ? -14.573 -12.042 -6.079 1.00 84.44 88 ASP A C 1
ATOM 676 O O . ASP A 1 88 ? -15.390 -11.114 -6.132 1.00 84.44 88 ASP A O 1
ATOM 680 N N . ARG A 1 89 ? -14.884 -13.223 -5.538 1.00 89.56 89 ARG A N 1
ATOM 681 C CA . ARG A 1 89 ? -16.157 -13.433 -4.847 1.00 89.56 89 ARG A CA 1
ATOM 682 C C . ARG A 1 89 ? -16.290 -12.479 -3.656 1.00 89.56 89 ARG A C 1
ATOM 684 O O . ARG A 1 89 ? -15.315 -12.118 -2.998 1.00 89.56 89 ARG A O 1
ATOM 691 N N . THR A 1 90 ? -17.528 -12.125 -3.324 1.00 88.50 90 THR A N 1
ATOM 692 C CA . THR A 1 90 ? -17.798 -11.326 -2.124 1.00 88.50 90 THR A CA 1
ATOM 693 C C . THR A 1 90 ? -17.533 -12.162 -0.872 1.00 88.50 90 THR A C 1
ATOM 695 O O . THR A 1 90 ? -18.107 -13.235 -0.700 1.00 88.50 90 THR A O 1
ATOM 698 N N . LEU A 1 91 ? -16.684 -11.650 0.017 1.00 89.50 91 LEU A N 1
ATOM 699 C CA . LEU A 1 91 ? -16.410 -12.261 1.318 1.00 89.50 91 LEU A CA 1
ATOM 700 C C . LEU A 1 91 ? -17.532 -11.944 2.318 1.00 89.50 91 LEU A C 1
ATOM 702 O O . LEU A 1 91 ? -18.037 -10.821 2.375 1.00 89.50 91 LEU A O 1
ATOM 706 N N . SER A 1 92 ? -17.927 -12.905 3.142 1.00 91.31 92 SER A N 1
ATOM 707 C CA . SER A 1 92 ? -18.899 -12.705 4.224 1.00 91.31 92 SER A CA 1
ATOM 708 C C . SER A 1 92 ? -18.306 -11.919 5.405 1.00 91.31 92 SER A C 1
ATOM 710 O O . SER A 1 92 ? -17.092 -11.772 5.533 1.00 91.31 92 SER A O 1
ATOM 712 N N . ASP A 1 93 ? -19.157 -11.408 6.305 1.00 92.62 93 ASP A N 1
ATOM 713 C CA . ASP A 1 93 ? -18.692 -10.738 7.537 1.00 92.62 93 ASP A CA 1
ATOM 714 C C . ASP A 1 93 ? -17.849 -11.667 8.420 1.00 92.62 93 ASP A C 1
ATOM 716 O O . ASP A 1 93 ? -16.916 -11.219 9.081 1.00 92.62 93 ASP A O 1
ATOM 720 N N . GLY A 1 94 ? -18.174 -12.964 8.422 1.00 91.69 94 GLY A N 1
ATOM 721 C CA . GLY A 1 94 ? -17.404 -13.979 9.135 1.00 91.69 94 GLY A CA 1
ATOM 722 C C . GLY A 1 94 ? -16.004 -14.149 8.555 1.00 91.69 94 GLY A C 1
ATOM 723 O O . GLY A 1 94 ? -15.032 -14.117 9.301 1.00 91.69 94 GLY A O 1
ATOM 724 N N . GLU A 1 95 ? -15.888 -14.249 7.232 1.00 93.19 95 GLU A N 1
ATOM 725 C CA . GLU A 1 95 ? -14.586 -14.376 6.566 1.00 93.19 95 GLU A CA 1
ATOM 726 C C . GLU A 1 95 ? -13.723 -13.134 6.762 1.00 93.19 95 GLU A C 1
ATOM 728 O O . GLU A 1 95 ? -12.547 -13.248 7.093 1.00 93.19 95 GLU A O 1
ATOM 733 N N . TRP A 1 96 ? -14.308 -11.940 6.649 1.00 95.44 96 TRP A N 1
ATOM 734 C CA . TRP A 1 96 ? -13.585 -10.707 6.945 1.00 95.44 96 TRP A CA 1
ATOM 735 C C . TRP A 1 96 ? -13.082 -10.644 8.385 1.00 95.44 96 TRP A C 1
ATOM 737 O O . TRP A 1 96 ? -11.982 -10.142 8.614 1.00 95.44 96 TRP A O 1
ATOM 747 N N . ARG A 1 97 ? -13.857 -11.156 9.349 1.00 95.25 97 ARG A N 1
ATOM 748 C CA . ARG A 1 97 ? -13.425 -11.242 10.748 1.00 95.25 97 ARG A CA 1
ATOM 749 C C . ARG A 1 97 ? -12.214 -12.159 10.899 1.00 95.25 97 ARG A C 1
ATOM 751 O O . ARG A 1 97 ? -11.219 -11.708 11.452 1.00 95.25 97 ARG A O 1
ATOM 758 N N . VAL A 1 98 ? -12.274 -13.368 10.337 1.00 92.12 98 VAL A N 1
ATOM 759 C CA . VAL A 1 98 ? -11.160 -14.334 10.359 1.00 92.12 98 VAL A CA 1
ATOM 760 C C . VAL A 1 98 ? -9.907 -13.739 9.713 1.00 92.12 98 VAL A C 1
ATOM 762 O O . VAL A 1 98 ? -8.808 -13.847 10.251 1.00 92.12 98 VAL A O 1
ATOM 765 N N . ILE A 1 99 ? -10.060 -13.042 8.584 1.00 94.38 99 ILE A N 1
ATOM 766 C CA . ILE A 1 99 ? -8.955 -12.329 7.933 1.00 94.38 99 ILE A CA 1
ATOM 767 C C . ILE A 1 99 ? -8.389 -11.243 8.856 1.00 94.38 99 ILE A C 1
ATOM 769 O O . ILE A 1 99 ? -7.173 -11.112 8.978 1.00 94.38 99 ILE A O 1
ATOM 773 N N . GLY A 1 100 ? -9.250 -10.466 9.517 1.00 94.75 100 GLY A N 1
ATOM 774 C CA . GLY A 1 100 ? -8.839 -9.446 10.481 1.00 94.75 100 GLY A CA 1
ATOM 775 C C . GLY A 1 100 ? -8.038 -10.025 11.648 1.00 94.75 100 GLY A C 1
ATOM 776 O O . GLY A 1 100 ? -6.964 -9.507 11.946 1.00 94.75 100 GLY A O 1
ATOM 777 N N . GLU A 1 101 ? -8.517 -11.116 12.246 1.00 93.56 101 GLU A N 1
ATOM 778 C CA . GLU A 1 101 ? -7.853 -11.844 13.338 1.00 93.56 101 GLU A CA 1
ATOM 779 C C . GLU A 1 101 ? -6.452 -12.302 12.921 1.00 93.56 101 GLU A C 1
ATOM 781 O O . GLU A 1 101 ? -5.472 -11.918 13.559 1.00 93.56 101 GLU A O 1
ATOM 786 N N . ARG A 1 102 ? -6.329 -12.979 11.771 1.00 93.75 102 ARG A N 1
ATOM 787 C CA . ARG A 1 102 ? -5.034 -13.415 11.219 1.00 93.75 102 ARG A CA 1
ATOM 788 C C . ARG A 1 102 ? -4.060 -12.260 10.994 1.00 93.75 102 ARG A C 1
ATOM 790 O O . ARG A 1 102 ? -2.861 -12.393 11.231 1.00 93.75 102 ARG A O 1
ATOM 797 N N . VAL A 1 103 ? -4.550 -11.105 10.536 1.00 94.50 103 VAL A N 1
ATOM 798 C CA . VAL A 1 103 ? -3.699 -9.917 10.373 1.00 94.50 103 VAL A CA 1
ATOM 799 C C . VAL A 1 103 ? -3.202 -9.414 11.729 1.00 94.50 103 VAL A C 1
ATOM 801 O O . VAL A 1 103 ? -2.033 -9.042 11.838 1.00 94.50 103 VAL A O 1
ATOM 804 N N . MET A 1 104 ? -4.046 -9.394 12.763 1.00 96.00 104 MET A N 1
ATOM 805 C CA . MET A 1 104 ? -3.626 -8.962 14.101 1.00 96.00 104 MET A CA 1
ATOM 806 C C . MET A 1 104 ? -2.664 -9.960 14.755 1.00 96.00 104 MET A C 1
ATOM 808 O O . MET A 1 104 ? -1.686 -9.531 15.369 1.00 96.00 104 MET A O 1
ATOM 812 N N . GLU A 1 105 ? -2.887 -11.263 14.574 1.00 91.62 105 GLU A N 1
ATOM 813 C CA . GLU A 1 105 ? -1.975 -12.332 14.999 1.00 91.62 105 GLU A CA 1
ATOM 814 C C . GLU A 1 105 ? -0.611 -12.199 14.322 1.00 91.62 105 GLU A C 1
ATOM 816 O O . GLU A 1 105 ? 0.409 -12.114 15.005 1.00 91.62 105 GLU A O 1
ATOM 821 N N . GLY A 1 106 ? -0.582 -12.077 12.990 1.00 89.12 106 GLY A N 1
ATOM 822 C CA . GLY A 1 106 ? 0.660 -11.907 12.238 1.00 89.12 106 GLY A CA 1
ATOM 823 C C . GLY A 1 106 ? 1.436 -10.657 12.661 1.00 89.12 106 GLY A C 1
ATOM 824 O O . GLY A 1 106 ? 2.664 -10.676 12.740 1.00 89.12 106 GLY A O 1
ATOM 825 N N . LEU A 1 107 ? 0.729 -9.567 12.976 1.00 90.62 107 LEU A N 1
ATOM 826 C CA . LEU A 1 107 ? 1.324 -8.328 13.487 1.00 90.62 107 LEU A CA 1
ATOM 827 C C . LEU A 1 107 ? 1.738 -8.402 14.970 1.00 90.62 107 LEU A C 1
ATOM 829 O O . LEU A 1 107 ? 2.364 -7.457 15.456 1.00 90.62 107 LEU A O 1
ATOM 833 N N . GLY A 1 108 ? 1.408 -9.483 15.684 1.00 92.50 108 GLY A N 1
ATOM 834 C CA . GLY A 1 108 ? 1.715 -9.662 17.105 1.00 92.50 108 GLY A CA 1
ATOM 835 C C . GLY A 1 108 ? 0.931 -8.721 18.024 1.00 92.50 108 GLY A C 1
ATOM 836 O O . GLY A 1 108 ? 1.451 -8.280 19.045 1.00 92.50 108 GLY A O 1
ATOM 837 N N . VAL A 1 109 ? -0.290 -8.355 17.628 1.00 95.19 109 VAL A N 1
ATOM 838 C CA . VAL A 1 109 ? -1.157 -7.372 18.309 1.00 95.19 109 VAL A CA 1
ATOM 839 C C . VAL A 1 109 ? -2.598 -7.875 18.455 1.00 95.19 109 VAL A C 1
ATOM 841 O O . VAL A 1 109 ? -3.514 -7.070 18.606 1.00 95.19 109 VAL A O 1
ATOM 844 N N . ALA A 1 110 ? -2.814 -9.193 18.410 1.00 92.81 110 ALA A N 1
ATOM 845 C CA . ALA A 1 110 ? -4.135 -9.813 18.565 1.00 92.81 110 ALA A CA 1
ATOM 846 C C . ALA A 1 110 ? -4.835 -9.400 19.872 1.00 92.81 110 ALA A C 1
ATOM 848 O O . ALA A 1 110 ? -6.026 -9.104 19.851 1.00 92.81 110 ALA A O 1
ATOM 849 N N . GLU A 1 111 ? -4.068 -9.269 20.959 1.00 92.25 111 GLU A N 1
ATOM 850 C CA . GLU A 1 111 ? -4.554 -8.893 22.296 1.00 92.25 111 GLU A CA 1
ATOM 851 C C . GLU A 1 111 ? -4.721 -7.378 22.500 1.00 92.25 111 GLU A C 1
ATOM 853 O O . GLU A 1 111 ? -5.203 -6.923 23.540 1.00 92.25 111 GLU A O 1
ATOM 858 N N . ASN A 1 112 ? -4.314 -6.554 21.532 1.00 95.88 112 ASN A N 1
ATOM 859 C CA . ASN A 1 112 ? -4.529 -5.114 21.622 1.00 95.88 112 ASN A CA 1
ATOM 860 C C . ASN A 1 112 ? -6.009 -4.760 21.367 1.00 95.88 112 ASN A C 1
ATOM 862 O O . ASN A 1 112 ? -6.747 -5.539 20.766 1.00 95.88 112 ASN A O 1
ATOM 866 N N . PRO A 1 113 ? -6.463 -3.551 21.746 1.00 97.50 113 PRO A N 1
ATOM 867 C CA . PRO A 1 113 ? -7.785 -3.064 21.368 1.00 97.50 113 PRO A CA 1
ATOM 868 C C . PRO A 1 113 ? -7.851 -2.815 19.861 1.00 97.50 113 PRO A C 1
ATOM 870 O O . PRO A 1 113 ? -7.239 -1.873 19.351 1.00 97.50 113 PRO A O 1
ATOM 873 N N . TRP A 1 114 ? -8.608 -3.632 19.139 1.00 98.06 114 TRP A N 1
ATOM 874 C CA . TRP A 1 114 ? -8.831 -3.475 17.709 1.00 98.06 114 TRP A CA 1
ATOM 875 C C . TRP A 1 114 ? -10.260 -3.832 17.327 1.00 98.06 114 TRP A C 1
ATOM 877 O O . TRP A 1 114 ? -10.980 -4.509 18.061 1.00 98.06 114 TRP A O 1
ATOM 887 N N . LEU A 1 115 ? -10.668 -3.351 16.160 1.00 98.19 115 LEU A N 1
ATOM 888 C CA . LEU A 1 115 ? -11.933 -3.701 15.537 1.00 98.19 115 LEU A CA 1
ATOM 889 C C . LEU A 1 115 ? -11.852 -3.610 14.024 1.00 98.19 115 LEU A C 1
ATOM 891 O O . LEU A 1 115 ? -10.996 -2.922 13.463 1.00 98.19 115 LEU A O 1
ATOM 895 N N . ILE A 1 116 ? -12.774 -4.307 13.375 1.00 97.50 116 ILE A N 1
ATOM 896 C CA . ILE A 1 116 ? -12.953 -4.314 11.932 1.00 97.50 116 ILE A CA 1
ATOM 897 C C . ILE A 1 116 ? -14.318 -3.713 11.586 1.00 97.50 116 ILE A C 1
ATOM 899 O O . ILE A 1 116 ? -15.359 -4.147 12.077 1.00 97.50 116 ILE A O 1
ATOM 903 N N . VAL A 1 117 ? -14.302 -2.697 10.730 1.00 94.62 117 VAL A N 1
ATOM 904 C CA . VAL A 1 117 ? -15.474 -1.987 10.226 1.00 94.62 117 VAL A CA 1
ATOM 905 C C . VAL A 1 117 ? -15.660 -2.326 8.757 1.00 94.62 117 VAL A C 1
ATOM 907 O O . VAL A 1 117 ? -14.794 -2.041 7.928 1.00 94.62 117 VAL A O 1
ATOM 910 N N . ARG A 1 118 ? -16.809 -2.896 8.408 1.00 92.12 118 ARG A N 1
ATOM 911 C CA . ARG A 1 118 ? -17.185 -3.140 7.022 1.00 92.12 118 ARG A CA 1
ATOM 912 C C . ARG A 1 118 ? -17.877 -1.929 6.431 1.00 92.12 118 ARG A C 1
ATOM 914 O O . ARG A 1 118 ? -18.894 -1.495 6.956 1.00 92.12 118 ARG A O 1
ATOM 921 N N . HIS A 1 119 ? -17.303 -1.397 5.357 1.00 83.94 119 HIS A N 1
ATOM 922 C CA . HIS A 1 119 ? -17.780 -0.186 4.684 1.00 83.94 119 HIS A CA 1
ATOM 923 C C . HIS A 1 119 ? -18.550 -0.478 3.401 1.00 83.94 119 HIS A C 1
ATOM 925 O O . HIS A 1 119 ? -19.465 0.263 3.055 1.00 83.94 119 HIS A O 1
ATOM 931 N N . ALA A 1 120 ? -18.181 -1.539 2.687 1.00 82.62 120 ALA A N 1
ATOM 932 C CA . ALA A 1 120 ? -18.845 -1.953 1.461 1.00 82.62 120 ALA A CA 1
ATOM 933 C C . ALA A 1 120 ? -18.760 -3.476 1.288 1.00 82.62 120 ALA A C 1
ATOM 935 O O . ALA A 1 120 ? -18.225 -4.196 2.138 1.00 82.62 120 ALA A O 1
ATOM 936 N N . ALA A 1 121 ? -19.307 -3.973 0.180 1.00 81.06 121 ALA A N 1
ATOM 937 C CA . ALA A 1 121 ? -19.243 -5.389 -0.159 1.00 81.06 121 ALA A CA 1
ATOM 938 C C . ALA A 1 121 ? -17.791 -5.871 -0.339 1.00 81.06 121 ALA A C 1
ATOM 940 O O . ALA A 1 121 ? -17.446 -6.959 0.111 1.00 81.06 121 ALA A O 1
ATOM 941 N N . ASP A 1 122 ? -16.929 -5.042 -0.918 1.00 85.25 122 ASP A N 1
ATOM 942 C CA . ASP A 1 122 ? -15.583 -5.411 -1.352 1.00 85.25 122 ASP A CA 1
ATOM 943 C C . ASP A 1 122 ? -14.472 -5.047 -0.356 1.00 85.25 122 ASP A C 1
ATOM 945 O O . ASP A 1 122 ? -13.349 -5.524 -0.513 1.00 85.25 122 ASP A O 1
ATOM 949 N N . HIS A 1 123 ? -14.736 -4.218 0.663 1.00 91.00 123 HIS A N 1
ATOM 950 C CA . HIS A 1 123 ? -13.677 -3.751 1.560 1.00 91.00 123 HIS A CA 1
ATOM 951 C C . HIS A 1 123 ? -14.088 -3.468 3.009 1.00 91.00 123 HIS A C 1
ATOM 953 O O . HIS A 1 123 ? -15.227 -3.122 3.345 1.00 91.00 123 HIS A O 1
ATOM 959 N N . VAL A 1 124 ? -13.073 -3.556 3.868 1.00 94.88 124 VAL A N 1
ATOM 960 C CA . VAL A 1 124 ? -13.130 -3.357 5.317 1.00 94.88 124 VAL A CA 1
ATOM 961 C C . VAL A 1 124 ? -11.994 -2.451 5.787 1.00 94.88 124 VAL A C 1
ATOM 963 O O . VAL A 1 124 ? -10.957 -2.300 5.134 1.00 94.88 124 VAL A O 1
ATOM 966 N N . HIS A 1 125 ? -12.173 -1.870 6.964 1.00 96.06 125 HIS A N 1
ATOM 967 C CA . HIS A 1 125 ? -11.164 -1.106 7.677 1.00 96.06 125 HIS A CA 1
ATOM 968 C C . HIS A 1 125 ? -10.895 -1.735 9.036 1.00 96.06 125 HIS A C 1
ATOM 970 O O . HIS A 1 125 ? -11.825 -2.025 9.771 1.00 96.06 125 HIS A O 1
ATOM 976 N N . ILE A 1 126 ? -9.629 -1.878 9.401 1.00 97.44 126 ILE A N 1
ATOM 977 C CA . ILE A 1 126 ? -9.206 -2.282 10.736 1.00 97.44 126 ILE A CA 1
ATOM 978 C C . ILE A 1 126 ? -8.665 -1.049 11.453 1.00 97.44 126 ILE A C 1
ATOM 980 O O . ILE A 1 126 ? -7.762 -0.371 10.949 1.00 97.44 126 ILE A O 1
ATOM 984 N N . ALA A 1 127 ? -9.233 -0.754 12.617 1.00 97.56 127 ALA A N 1
ATOM 985 C CA . ALA A 1 127 ? -8.743 0.254 13.542 1.00 97.56 127 ALA A CA 1
ATOM 986 C C . ALA A 1 127 ? -8.143 -0.452 14.757 1.00 97.56 127 ALA A C 1
ATOM 988 O O . ALA A 1 127 ? -8.763 -1.342 15.326 1.00 97.56 127 ALA A O 1
ATOM 989 N N . LEU A 1 128 ? -6.944 -0.042 15.157 1.00 98.00 128 LEU A N 1
ATOM 990 C CA . LEU A 1 128 ? -6.199 -0.655 16.251 1.00 98.00 128 LEU A CA 1
ATOM 991 C C . LEU A 1 128 ? -5.564 0.426 17.128 1.00 98.00 128 LEU A C 1
ATOM 993 O O . LEU A 1 128 ? -4.926 1.360 16.630 1.00 98.00 128 LEU A O 1
ATOM 997 N N . SER A 1 129 ? -5.706 0.279 18.440 1.00 97.38 129 SER A N 1
ATOM 998 C CA . SER A 1 129 ? -4.900 0.991 19.421 1.00 97.38 129 SER A CA 1
ATOM 999 C C . SER A 1 129 ? -3.523 0.342 19.510 1.00 97.38 129 SER A C 1
ATOM 1001 O O . SER A 1 129 ? -3.369 -0.843 19.803 1.00 97.38 129 SER A O 1
ATOM 1003 N N . ARG A 1 130 ? -2.479 1.141 19.306 1.00 96.44 130 ARG A N 1
ATOM 1004 C CA . ARG A 1 130 ? -1.102 0.704 19.547 1.00 96.44 130 ARG A CA 1
ATOM 1005 C C . ARG A 1 130 ? -0.826 0.498 21.032 1.00 96.44 130 ARG A C 1
ATOM 1007 O O . ARG A 1 130 ? 0.125 -0.197 21.345 1.00 96.44 130 ARG A O 1
ATOM 1014 N N . VAL A 1 131 ? -1.603 1.116 21.915 1.00 96.25 131 VAL A N 1
ATOM 1015 C CA . VAL A 1 131 ? -1.500 0.942 23.367 1.00 96.25 131 VAL A CA 1
ATOM 1016 C C . VAL A 1 131 ? -2.381 -0.243 23.774 1.00 96.25 131 VAL A C 1
ATOM 1018 O O . VAL A 1 131 ? -3.530 -0.304 23.327 1.00 96.25 131 VAL A O 1
ATOM 1021 N N . SER A 1 132 ? -1.849 -1.181 24.564 1.00 96.06 132 SER A N 1
ATOM 1022 C CA . SER A 1 132 ? -2.614 -2.323 25.094 1.00 96.06 132 SER A CA 1
ATOM 1023 C C . SER A 1 132 ? -3.748 -1.869 26.022 1.00 96.06 132 SER A C 1
ATOM 1025 O O . SER A 1 132 ? -3.761 -0.727 26.477 1.00 96.06 132 SER A O 1
ATOM 1027 N N . PHE A 1 133 ? -4.718 -2.747 26.302 1.00 92.88 133 PHE A N 1
ATOM 1028 C CA . PHE A 1 133 ? -5.881 -2.420 27.146 1.00 92.88 133 PHE A CA 1
ATOM 1029 C C . PHE A 1 133 ? -5.500 -1.852 28.522 1.00 92.88 133 PHE A C 1
ATOM 1031 O O . PHE A 1 133 ? -6.089 -0.874 28.976 1.00 92.88 133 PHE A O 1
ATOM 1038 N N . ASP A 1 134 ? -4.488 -2.444 29.148 1.00 92.75 134 ASP A N 1
ATOM 1039 C CA . ASP A 1 134 ? -3.924 -2.074 30.452 1.00 92.75 134 ASP A CA 1
ATOM 1040 C C . ASP A 1 134 ? -2.909 -0.918 30.382 1.00 92.75 134 ASP A C 1
ATOM 1042 O O . ASP A 1 134 ? -2.256 -0.584 31.369 1.00 92.75 134 ASP A O 1
ATOM 1046 N N . GLY A 1 135 ? -2.691 -0.355 29.192 1.00 91.62 135 GLY A N 1
ATOM 1047 C CA . GLY A 1 135 ? -1.710 0.693 28.977 1.00 91.62 135 GLY A CA 1
ATOM 1048 C C . GLY A 1 135 ? -0.255 0.232 29.062 1.00 91.62 135 GLY A C 1
ATOM 1049 O O . GLY A 1 135 ? 0.631 1.047 28.816 1.00 91.62 135 GLY A O 1
ATOM 1050 N N . THR A 1 136 ? 0.052 -1.029 29.384 1.00 92.50 136 THR A N 1
ATOM 1051 C CA . THR A 1 136 ? 1.420 -1.437 29.744 1.00 92.50 136 THR A CA 1
ATOM 1052 C C . THR A 1 136 ? 2.382 -1.404 28.561 1.00 92.50 136 THR A C 1
ATOM 1054 O O . THR A 1 136 ? 3.535 -0.995 28.731 1.00 92.50 136 THR A O 1
ATOM 1057 N N . SER A 1 137 ? 1.907 -1.712 27.353 1.00 93.69 137 SER A N 1
ATOM 1058 C CA . SER A 1 137 ? 2.730 -1.851 26.151 1.00 93.69 137 SER A CA 1
ATOM 1059 C C . SER A 1 137 ? 2.293 -0.935 25.003 1.00 93.69 137 SER A C 1
ATOM 1061 O O . SER A 1 137 ? 1.155 -0.467 24.935 1.00 93.69 137 SER A O 1
ATOM 1063 N N . VAL A 1 138 ? 3.230 -0.656 24.085 1.00 95.56 138 VAL A N 1
ATOM 1064 C CA . VAL A 1 138 ? 2.978 0.140 22.875 1.00 95.56 138 VAL A CA 1
ATOM 1065 C C . VAL A 1 138 ? 3.552 -0.559 21.643 1.00 95.56 138 VAL A C 1
ATOM 1067 O O . VAL A 1 138 ? 4.769 -0.629 21.458 1.00 95.56 138 VAL A O 1
ATOM 1070 N N . ALA A 1 139 ? 2.679 -1.006 20.744 1.00 92.69 139 ALA A N 1
ATOM 1071 C CA . ALA A 1 139 ? 3.045 -1.661 19.499 1.00 92.69 139 ALA A CA 1
ATOM 1072 C C . ALA A 1 139 ? 3.844 -0.716 18.582 1.00 92.69 139 ALA A C 1
ATOM 1074 O O . ALA A 1 139 ? 3.435 0.413 18.264 1.00 92.69 139 ALA A O 1
ATOM 1075 N N . LYS A 1 140 ? 5.023 -1.164 18.136 1.00 87.44 140 LYS A N 1
ATOM 1076 C CA . LYS A 1 140 ? 5.931 -0.365 17.292 1.00 87.44 140 LYS A CA 1
ATOM 1077 C C . LYS A 1 140 ? 5.485 -0.302 15.830 1.00 87.44 140 LYS A C 1
ATOM 1079 O O . LYS A 1 140 ? 5.741 0.717 15.179 1.00 87.44 140 LYS A O 1
ATOM 1084 N N . MET A 1 141 ? 4.784 -1.330 15.346 1.00 87.81 141 MET A N 1
ATOM 1085 C CA . MET A 1 141 ? 4.310 -1.487 13.960 1.00 87.81 141 MET A CA 1
ATOM 1086 C C . MET A 1 141 ? 5.440 -1.332 12.930 1.00 87.81 141 MET A C 1
ATOM 1088 O O . MET A 1 141 ? 5.321 -0.584 11.961 1.00 87.81 141 MET A O 1
ATOM 1092 N N . SER A 1 142 ? 6.597 -1.930 13.213 1.00 78.88 142 SER A N 1
ATOM 1093 C CA . SER A 1 142 ? 7.724 -2.042 12.281 1.00 78.88 142 SER A CA 1
ATOM 1094 C C . SER A 1 142 ? 7.546 -3.282 11.410 1.00 78.88 142 SER A C 1
ATOM 1096 O O . SER A 1 142 ? 7.108 -4.303 11.925 1.00 78.88 142 SER A O 1
ATOM 1098 N N . HIS A 1 143 ? 7.921 -3.209 10.129 1.00 76.12 143 HIS A N 1
ATOM 1099 C CA . HIS A 1 143 ? 7.795 -4.314 9.158 1.00 76.12 143 HIS A CA 1
AT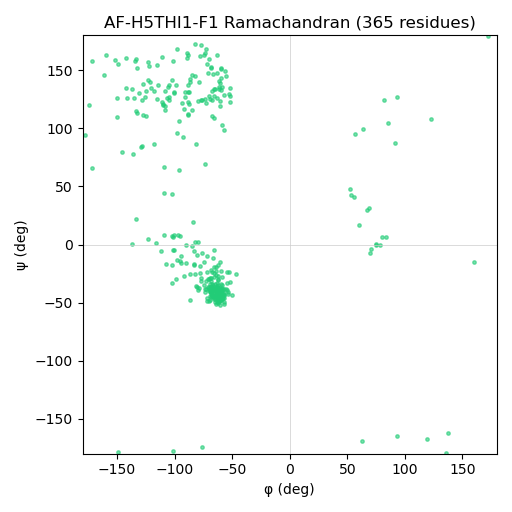OM 1100 C C . HIS A 1 143 ? 6.360 -4.811 8.911 1.00 76.12 143 HIS A C 1
ATOM 1102 O O . HIS A 1 143 ? 6.163 -5.860 8.305 1.00 76.12 143 HIS A O 1
ATOM 1108 N N . ASP A 1 144 ? 5.366 -4.013 9.299 1.00 85.81 144 ASP A N 1
ATOM 1109 C CA . ASP A 1 144 ? 3.946 -4.301 9.125 1.00 85.81 144 ASP A CA 1
ATOM 1110 C C . ASP A 1 144 ? 3.580 -4.620 7.669 1.00 85.81 144 ASP A C 1
ATOM 1112 O O . ASP A 1 144 ? 2.853 -5.573 7.424 1.00 85.81 144 ASP A O 1
ATOM 1116 N N . TYR A 1 145 ? 4.144 -3.904 6.693 1.00 79.56 145 TYR A N 1
ATOM 1117 C CA . TYR A 1 145 ? 3.916 -4.187 5.270 1.00 79.56 145 TYR A CA 1
ATOM 1118 C C . TYR A 1 145 ? 4.291 -5.616 4.861 1.00 79.56 145 TYR A C 1
ATOM 1120 O O . TYR A 1 145 ? 3.515 -6.256 4.161 1.00 79.56 145 TYR A O 1
ATOM 1128 N N . THR A 1 146 ? 5.460 -6.110 5.280 1.00 77.81 146 THR A N 1
ATOM 1129 C CA . THR A 1 146 ? 5.938 -7.452 4.908 1.00 77.81 146 THR A CA 1
ATOM 1130 C C . THR A 1 146 ? 5.076 -8.530 5.551 1.00 77.81 146 THR A C 1
ATOM 1132 O O . THR A 1 146 ? 4.687 -9.485 4.885 1.00 77.81 146 THR A O 1
ATOM 1135 N N . THR A 1 147 ? 4.733 -8.347 6.826 1.00 82.81 147 THR A N 1
ATOM 1136 C CA . THR A 1 147 ? 3.837 -9.248 7.551 1.00 82.81 147 THR A CA 1
ATOM 1137 C C . THR A 1 147 ? 2.449 -9.281 6.921 1.00 82.81 147 THR A C 1
ATOM 1139 O O . THR A 1 147 ? 1.940 -10.354 6.614 1.00 82.81 147 THR A O 1
ATOM 1142 N N . ILE A 1 148 ? 1.846 -8.114 6.675 1.00 88.69 148 ILE A N 1
ATOM 1143 C CA . ILE A 1 148 ? 0.520 -8.018 6.061 1.00 88.69 148 ILE A CA 1
ATOM 1144 C C . ILE A 1 148 ? 0.544 -8.650 4.670 1.00 88.69 148 ILE A C 1
ATOM 1146 O O . ILE A 1 148 ? -0.366 -9.395 4.336 1.00 88.69 148 ILE A O 1
ATOM 1150 N N . GLU A 1 149 ? 1.581 -8.404 3.866 1.00 82.12 149 GLU A N 1
ATOM 1151 C CA . GLU A 1 149 ? 1.718 -9.025 2.547 1.00 82.12 149 GLU A CA 1
ATOM 1152 C C . GLU A 1 149 ? 1.724 -10.554 2.632 1.00 82.12 149 GLU A C 1
ATOM 1154 O O . GLU A 1 149 ? 1.001 -11.187 1.863 1.00 82.12 149 GLU A O 1
ATOM 1159 N N . ALA A 1 150 ? 2.486 -11.136 3.564 1.00 78.44 150 ALA A N 1
ATOM 1160 C CA . ALA A 1 150 ? 2.527 -12.581 3.780 1.00 78.44 150 ALA A CA 1
ATOM 1161 C C . ALA A 1 150 ? 1.146 -13.138 4.163 1.00 78.44 150 ALA A C 1
ATOM 1163 O O . ALA A 1 150 ? 0.669 -14.066 3.509 1.00 78.44 150 ALA A O 1
ATOM 1164 N N . VAL A 1 151 ? 0.464 -12.497 5.121 1.00 85.88 151 VAL A N 1
ATOM 1165 C CA . VAL A 1 151 ? -0.901 -12.873 5.526 1.00 85.88 151 VAL A CA 1
ATOM 1166 C C . VAL A 1 151 ? -1.873 -12.768 4.349 1.00 85.88 151 VAL A C 1
ATOM 1168 O O . VAL A 1 151 ? -2.681 -13.667 4.144 1.00 85.88 151 VAL A O 1
ATOM 1171 N N . MET A 1 152 ? -1.786 -11.725 3.514 1.00 87.81 152 MET A N 1
ATOM 1172 C CA . MET A 1 152 ? -2.647 -11.613 2.327 1.00 87.81 152 MET A CA 1
ATOM 1173 C C . MET A 1 152 ? -2.397 -12.750 1.330 1.00 87.81 152 MET A C 1
ATOM 1175 O O . MET A 1 152 ? -3.356 -13.261 0.763 1.00 87.81 152 MET A O 1
ATOM 1179 N N . ARG A 1 153 ? -1.145 -13.202 1.137 1.00 82.31 153 ARG A N 1
ATOM 1180 C CA . ARG A 1 153 ? -0.865 -14.359 0.261 1.00 82.31 153 ARG A CA 1
ATOM 1181 C C . ARG A 1 153 ? -1.511 -15.643 0.780 1.00 82.31 153 ARG A C 1
ATOM 1183 O O . ARG A 1 153 ? -1.909 -16.481 -0.021 1.00 82.31 153 ARG A O 1
ATOM 1190 N N . GLU A 1 154 ? -1.545 -15.831 2.095 1.00 81.62 154 GLU A N 1
ATOM 1191 C CA . GLU A 1 154 ? -2.209 -16.975 2.731 1.00 81.62 154 GLU A CA 1
ATOM 1192 C C . GLU A 1 154 ? -3.725 -16.876 2.595 1.00 81.62 154 GLU A C 1
ATOM 1194 O O . GLU A 1 154 ? -4.353 -17.819 2.128 1.00 81.62 154 GLU A O 1
ATOM 1199 N N . VAL A 1 155 ? -4.296 -15.709 2.896 1.00 86.69 155 VAL A N 1
ATOM 1200 C CA . VAL A 1 155 ? -5.732 -15.436 2.744 1.00 86.69 155 VAL A CA 1
ATOM 1201 C C . VAL A 1 155 ? -6.203 -15.672 1.311 1.00 86.69 155 VAL A C 1
ATOM 1203 O O . VAL A 1 155 ? -7.237 -16.299 1.110 1.00 86.69 155 VAL A O 1
ATOM 1206 N N . GLU A 1 156 ? -5.445 -15.219 0.311 1.00 84.44 156 GLU A N 1
ATOM 1207 C CA . GLU A 1 156 ? -5.791 -15.443 -1.094 1.00 84.44 156 GLU A CA 1
ATOM 1208 C C . GLU A 1 156 ? -5.893 -16.934 -1.443 1.00 84.44 156 GLU A C 1
ATOM 1210 O O . GLU A 1 156 ? -6.792 -17.320 -2.184 1.00 84.44 156 GLU A O 1
ATOM 1215 N N . ARG A 1 157 ? -5.005 -17.777 -0.897 1.00 83.31 157 ARG A N 1
ATOM 1216 C CA . ARG A 1 157 ? -5.057 -19.231 -1.107 1.00 83.31 157 ARG A CA 1
ATOM 1217 C C . ARG A 1 157 ? -6.222 -19.868 -0.360 1.00 83.31 157 ARG A C 1
ATOM 1219 O O . ARG A 1 157 ? -6.971 -20.636 -0.951 1.00 83.31 157 ARG A O 1
ATOM 1226 N N . ASP A 1 158 ? -6.379 -19.535 0.916 1.00 82.31 158 ASP A N 1
ATOM 1227 C CA . ASP A 1 158 ? -7.348 -20.183 1.803 1.00 82.31 158 ASP A CA 1
ATOM 1228 C C . ASP A 1 158 ? -8.800 -19.842 1.448 1.00 82.31 158 ASP A C 1
ATOM 1230 O O . ASP A 1 158 ? -9.702 -20.641 1.689 1.00 82.31 158 ASP A O 1
ATOM 1234 N N . HIS A 1 159 ? -9.032 -18.658 0.876 1.00 79.81 159 HIS A N 1
ATOM 1235 C CA . HIS A 1 159 ? -10.365 -18.192 0.494 1.00 79.81 159 HIS A CA 1
ATOM 1236 C C . HIS A 1 159 ? -10.662 -18.328 -1.007 1.00 79.81 159 HIS A C 1
ATOM 1238 O O . HIS A 1 159 ? -11.725 -17.865 -1.433 1.00 79.81 159 HIS A O 1
ATOM 1244 N N . ASP A 1 160 ? -9.771 -18.965 -1.776 1.00 85.62 160 ASP A N 1
ATOM 1245 C CA . ASP A 1 160 ? -9.864 -19.115 -3.236 1.00 85.62 160 ASP A CA 1
ATOM 1246 C C . ASP A 1 160 ? -10.088 -17.767 -3.947 1.00 85.62 160 ASP A C 1
ATOM 1248 O O . ASP A 1 160 ? -11.009 -17.576 -4.741 1.00 85.62 160 ASP A O 1
ATOM 1252 N N . LEU A 1 161 ? -9.276 -16.776 -3.570 1.00 85.12 161 LEU A N 1
ATOM 1253 C CA . LEU A 1 161 ? -9.285 -15.440 -4.164 1.00 85.12 161 LEU A CA 1
ATOM 1254 C C . LEU A 1 161 ? -8.187 -15.329 -5.218 1.00 85.12 161 LEU A C 1
ATOM 1256 O O . LEU A 1 161 ? -7.276 -16.156 -5.299 1.00 85.12 161 LEU A O 1
ATOM 1260 N N . THR A 1 162 ? -8.231 -14.256 -6.006 1.00 81.62 162 THR A N 1
ATOM 1261 C CA . THR A 1 162 ? -7.215 -13.964 -7.013 1.00 81.62 162 THR A CA 1
ATOM 1262 C C . THR A 1 162 ? -5.841 -13.844 -6.361 1.00 81.62 162 THR A C 1
ATOM 1264 O O . THR A 1 162 ? -5.477 -12.821 -5.773 1.00 81.62 162 THR A O 1
ATOM 1267 N N . GLN A 1 163 ? -5.045 -14.895 -6.521 1.00 77.44 163 GLN A N 1
ATOM 1268 C CA . GLN A 1 163 ? -3.658 -14.924 -6.091 1.00 77.44 163 GLN A CA 1
ATOM 1269 C C . GLN A 1 163 ? -2.819 -14.013 -6.991 1.00 77.44 163 GLN A C 1
ATOM 1271 O O . GLN A 1 163 ? -3.064 -13.890 -8.196 1.00 77.44 163 GLN A O 1
ATOM 1276 N N . VAL A 1 164 ? -1.773 -13.395 -6.438 1.00 60.97 164 VAL A N 1
ATOM 1277 C CA . VAL A 1 164 ? -0.735 -12.802 -7.298 1.00 60.97 164 VAL A CA 1
ATOM 1278 C C . VAL A 1 164 ? -0.113 -13.905 -8.138 1.00 60.97 164 VAL A C 1
ATOM 1280 O O . VAL A 1 164 ? 0.431 -14.873 -7.604 1.00 60.97 164 VAL A O 1
ATOM 1283 N N . LEU A 1 165 ? -0.164 -13.727 -9.461 1.00 44.84 165 LEU A N 1
ATOM 1284 C CA . LEU A 1 165 ? 0.576 -14.536 -10.419 1.00 44.84 165 LEU A CA 1
ATOM 1285 C C . LEU A 1 165 ? 2.067 -14.449 -10.070 1.00 44.84 165 LEU A C 1
ATOM 1287 O O . LEU A 1 165 ? 2.744 -13.496 -10.433 1.00 44.84 165 LEU A O 1
ATOM 1291 N N . SER A 1 166 ? 2.563 -15.460 -9.359 1.00 36.69 166 SER A N 1
ATOM 1292 C CA . SER A 1 166 ? 3.971 -15.657 -9.016 1.00 36.69 166 SER A CA 1
ATOM 1293 C C . SER A 1 166 ? 4.636 -14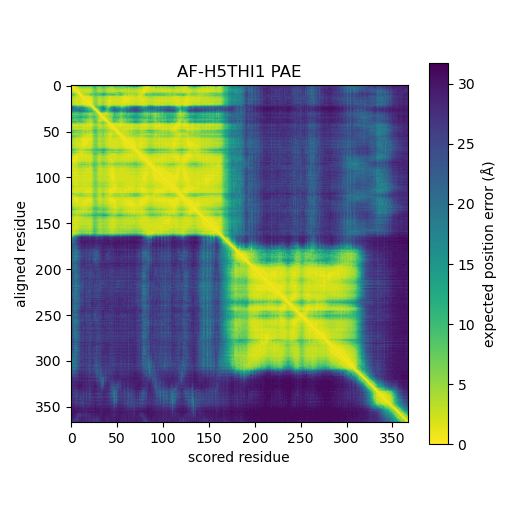.491 -8.259 1.00 36.69 166 SER A C 1
ATOM 1295 O O . SER A 1 166 ? 5.248 -13.598 -8.850 1.00 36.69 166 SER A O 1
ATOM 1297 N N . PRO A 1 167 ? 4.679 -14.572 -6.922 1.00 39.94 167 PRO A N 1
ATOM 1298 C CA . PRO A 1 167 ? 5.516 -13.691 -6.118 1.00 39.94 167 PRO A CA 1
ATOM 1299 C C . PRO A 1 167 ? 7.021 -13.805 -6.457 1.00 39.94 167 PRO A C 1
ATOM 1301 O O . PRO A 1 167 ? 7.774 -12.859 -6.246 1.00 39.94 167 PRO A O 1
ATOM 1304 N N . ASP A 1 168 ? 7.477 -14.921 -7.035 1.00 38.88 168 ASP A N 1
ATOM 1305 C CA . ASP A 1 168 ? 8.891 -15.131 -7.383 1.00 38.88 168 ASP A CA 1
ATOM 1306 C C . ASP A 1 168 ? 9.310 -14.487 -8.713 1.00 38.88 168 ASP A C 1
ATOM 1308 O O . ASP A 1 168 ? 10.475 -14.113 -8.867 1.00 38.88 168 ASP A O 1
ATOM 1312 N N . ARG A 1 169 ? 8.382 -14.267 -9.655 1.00 39.91 169 ARG A N 1
ATOM 1313 C CA . ARG A 1 169 ? 8.696 -13.564 -10.911 1.00 39.91 169 ARG A CA 1
ATOM 1314 C C . ARG A 1 169 ? 8.779 -12.045 -10.747 1.00 39.91 169 ARG A C 1
ATOM 1316 O O . ARG A 1 169 ? 9.531 -11.422 -11.491 1.00 39.91 169 ARG A O 1
ATOM 1323 N N . GLU A 1 170 ? 8.118 -11.458 -9.745 1.00 41.44 170 GLU A N 1
ATOM 1324 C CA . GLU A 1 170 ? 8.229 -10.016 -9.452 1.00 41.44 170 GLU A CA 1
ATOM 1325 C C . GLU A 1 170 ? 9.196 -9.666 -8.309 1.00 41.44 170 GLU A C 1
ATOM 1327 O O . GLU A 1 170 ? 9.846 -8.616 -8.368 1.00 41.44 170 GLU A O 1
ATOM 1332 N N . ARG A 1 171 ? 9.396 -10.543 -7.308 1.00 38.62 171 ARG A N 1
ATOM 1333 C CA . ARG A 1 171 ? 10.446 -10.328 -6.286 1.00 38.62 171 ARG A CA 1
ATOM 1334 C C . ARG A 1 171 ? 11.852 -10.342 -6.881 1.00 38.62 171 ARG A C 1
ATOM 1336 O O . ARG A 1 171 ? 12.760 -9.708 -6.343 1.00 38.62 171 ARG A O 1
ATOM 1343 N N . GLY A 1 172 ? 12.022 -10.969 -8.039 1.00 36.81 172 GLY A N 1
ATOM 1344 C CA . GLY A 1 172 ? 13.225 -10.879 -8.849 1.00 36.81 172 GLY A CA 1
ATOM 1345 C C . GLY A 1 172 ? 13.131 -9.831 -9.957 1.00 36.81 172 GLY A C 1
ATOM 1346 O O . GLY A 1 172 ? 13.207 -10.228 -11.116 1.00 36.81 172 GLY A O 1
ATOM 1347 N N . ARG A 1 173 ? 13.004 -8.525 -9.638 1.00 39.88 173 ARG A N 1
ATOM 1348 C CA . ARG A 1 173 ? 13.799 -7.418 -10.255 1.00 39.88 173 ARG A CA 1
ATOM 1349 C C . ARG A 1 173 ? 13.219 -6.000 -10.140 1.00 39.88 173 ARG A C 1
ATOM 1351 O O . ARG A 1 173 ? 14.016 -5.069 -10.256 1.00 39.88 173 ARG A O 1
ATOM 1358 N N . ALA A 1 174 ? 11.951 -5.769 -9.803 1.00 39.50 174 ALA A N 1
ATOM 1359 C CA . ALA A 1 174 ? 11.436 -4.392 -9.736 1.00 39.50 174 ALA A CA 1
ATOM 1360 C C . ALA A 1 174 ? 11.709 -3.712 -8.378 1.00 39.50 174 ALA A C 1
ATOM 1362 O O . ALA A 1 174 ? 11.220 -4.144 -7.337 1.00 39.50 174 ALA A O 1
ATOM 1363 N N . THR A 1 175 ? 12.509 -2.634 -8.345 1.00 43.75 175 THR A N 1
ATOM 1364 C CA . THR A 1 175 ? 12.625 -1.811 -7.113 1.00 43.75 175 THR A CA 1
ATOM 1365 C C . THR A 1 175 ? 11.360 -0.975 -6.895 1.00 43.75 175 THR A C 1
ATOM 1367 O O . THR A 1 175 ? 10.582 -0.760 -7.821 1.00 43.75 175 THR A O 1
ATOM 1370 N N . ARG A 1 176 ? 11.200 -0.369 -5.705 1.00 39.03 176 ARG A N 1
ATOM 1371 C CA . ARG A 1 176 ? 10.209 0.700 -5.442 1.00 39.03 176 ARG A CA 1
ATOM 1372 C C . ARG A 1 176 ? 10.191 1.800 -6.520 1.00 39.03 176 ARG A C 1
ATOM 1374 O O . ARG A 1 176 ? 9.170 2.455 -6.681 1.00 39.03 176 ARG A O 1
ATOM 1381 N N . HIS A 1 177 ? 11.302 2.004 -7.230 1.00 36.00 177 HIS A N 1
ATOM 1382 C CA . HIS A 1 177 ? 11.443 3.000 -8.290 1.00 36.00 177 HIS A CA 1
ATOM 1383 C C . HIS A 1 177 ? 10.914 2.543 -9.658 1.00 36.00 177 HIS A C 1
ATOM 1385 O O . HIS A 1 177 ? 10.656 3.396 -10.493 1.00 36.00 177 HIS A O 1
ATOM 1391 N N . GLU A 1 178 ? 10.720 1.240 -9.871 1.00 44.28 178 GLU A N 1
ATOM 1392 C CA . GLU A 1 178 ? 10.194 0.649 -11.114 1.00 44.28 178 GLU A CA 1
ATOM 1393 C C . GLU A 1 178 ? 8.675 0.403 -11.046 1.00 44.28 178 GLU A C 1
ATOM 1395 O O . GLU A 1 178 ? 8.014 0.217 -12.063 1.00 44.28 178 GLU A O 1
ATOM 1400 N N . ARG A 1 179 ? 8.087 0.469 -9.842 1.00 54.78 179 ARG A N 1
ATOM 1401 C CA . ARG A 1 179 ? 6.637 0.356 -9.646 1.00 54.78 179 ARG A CA 1
ATOM 1402 C C . ARG A 1 179 ? 5.934 1.604 -10.180 1.00 54.78 179 ARG A C 1
ATOM 1404 O O . ARG A 1 179 ? 6.249 2.723 -9.771 1.00 54.78 179 ARG A O 1
ATOM 1411 N N . ILE A 1 180 ? 4.937 1.399 -11.041 1.00 58.91 180 ILE A N 1
ATOM 1412 C CA . ILE A 1 180 ? 3.989 2.441 -11.455 1.00 58.91 180 ILE A CA 1
ATOM 1413 C C . ILE A 1 180 ? 3.407 3.078 -10.189 1.00 58.91 180 ILE A C 1
ATOM 1415 O O . ILE A 1 180 ? 2.959 2.378 -9.276 1.00 58.91 180 ILE A O 1
ATOM 1419 N N . THR A 1 181 ? 3.464 4.406 -10.087 1.00 59.00 181 THR A N 1
ATOM 1420 C CA . THR A 1 181 ? 2.957 5.086 -8.893 1.00 59.00 181 THR A CA 1
ATOM 1421 C C . THR A 1 181 ? 1.431 5.034 -8.870 1.00 59.00 181 THR A C 1
ATOM 1423 O O . THR A 1 181 ? 0.781 4.983 -9.914 1.00 59.00 181 THR A O 1
ATOM 1426 N N . THR A 1 182 ? 0.824 5.125 -7.682 1.00 50.72 182 THR A N 1
ATOM 1427 C CA . THR A 1 182 ? -0.642 5.202 -7.548 1.00 50.72 182 THR A CA 1
ATOM 1428 C C . THR A 1 182 ? -1.239 6.348 -8.373 1.00 50.72 182 THR A C 1
ATOM 1430 O O . THR A 1 182 ? -2.340 6.214 -8.897 1.00 50.72 182 THR A O 1
ATOM 1433 N N . GLY A 1 183 ? -0.511 7.462 -8.525 1.00 56.72 183 GLY A N 1
ATOM 1434 C CA . GLY A 1 183 ? -0.947 8.602 -9.333 1.00 56.72 183 GLY A CA 1
ATOM 1435 C C . GLY A 1 183 ? -0.982 8.302 -10.832 1.00 56.72 183 GLY A C 1
ATOM 1436 O O . GLY A 1 183 ? -1.935 8.680 -11.508 1.00 56.72 183 GLY A O 1
ATOM 1437 N N . GLU A 1 184 ? 0.013 7.584 -11.350 1.00 63.44 184 GLU A N 1
ATOM 1438 C CA . GLU A 1 184 ? 0.058 7.198 -12.766 1.00 63.44 184 GLU A CA 1
ATOM 1439 C C . GLU A 1 184 ? -0.933 6.093 -13.091 1.00 63.44 184 GLU A C 1
ATOM 1441 O O . GLU A 1 184 ? -1.580 6.174 -14.126 1.00 63.44 184 GLU A O 1
ATOM 1446 N N . ALA A 1 185 ? -1.121 5.123 -12.191 1.00 58.34 185 ALA A N 1
ATOM 1447 C CA . ALA A 1 185 ? -2.174 4.121 -12.329 1.00 58.34 185 ALA A CA 1
ATOM 1448 C C . ALA A 1 185 ? -3.565 4.781 -12.353 1.00 58.34 185 ALA A C 1
ATOM 1450 O O . ALA A 1 185 ? -4.384 4.493 -13.220 1.00 58.34 185 ALA A O 1
ATOM 1451 N N . ALA A 1 186 ? -3.819 5.737 -11.452 1.00 58.06 186 ALA A N 1
ATOM 1452 C CA . ALA A 1 186 ? -5.075 6.484 -11.434 1.00 58.06 186 ALA A CA 1
ATOM 1453 C C . ALA A 1 186 ? -5.262 7.368 -12.681 1.00 58.06 186 ALA A C 1
ATOM 1455 O O . ALA A 1 186 ? -6.387 7.509 -13.165 1.00 58.06 186 ALA A O 1
ATOM 1456 N N . ARG A 1 187 ? -4.183 7.967 -13.213 1.00 64.94 187 ARG A N 1
ATOM 1457 C CA . ARG A 1 187 ? -4.221 8.701 -14.488 1.00 64.94 187 ARG A CA 1
ATOM 1458 C C . ARG A 1 187 ? -4.557 7.753 -15.634 1.00 64.94 187 ARG A C 1
ATOM 1460 O O . ARG A 1 187 ? -5.506 8.047 -16.346 1.00 64.94 187 ARG A O 1
ATOM 1467 N N . ALA A 1 188 ? -3.850 6.632 -15.754 1.00 64.12 188 ALA A N 1
ATOM 1468 C CA . ALA A 1 188 ? -4.044 5.645 -16.812 1.00 64.12 188 ALA A CA 1
ATOM 1469 C C . ALA A 1 188 ? -5.469 5.083 -16.827 1.00 64.12 188 ALA A C 1
ATOM 1471 O O . ALA A 1 188 ? -6.110 5.040 -17.871 1.00 64.12 188 ALA A O 1
ATOM 1472 N N . LEU A 1 189 ? -6.029 4.762 -15.658 1.00 60.38 189 LEU A N 1
ATOM 1473 C CA . LEU A 1 189 ? -7.426 4.335 -15.554 1.00 60.38 189 LEU A CA 1
ATOM 1474 C C . LEU A 1 189 ? -8.402 5.427 -16.021 1.00 60.38 189 LEU A C 1
ATOM 1476 O O . LEU A 1 189 ? -9.352 5.136 -16.750 1.00 60.38 189 LEU A O 1
ATOM 1480 N N . ARG A 1 190 ? -8.159 6.691 -15.645 1.00 63.28 190 ARG A N 1
ATOM 1481 C CA . ARG A 1 190 ? -9.021 7.826 -16.015 1.00 63.28 190 ARG A CA 1
ATOM 1482 C C . ARG A 1 190 ? -8.930 8.176 -17.502 1.00 6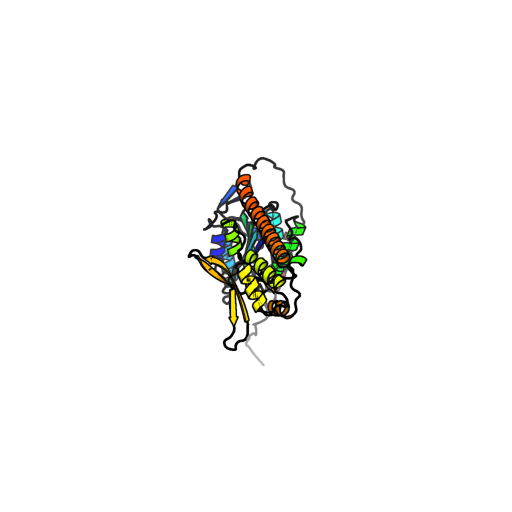3.28 190 ARG A C 1
ATOM 1484 O O . ARG A 1 190 ? -9.964 8.354 -18.136 1.00 63.28 190 ARG A O 1
ATOM 1491 N N . THR A 1 191 ? -7.725 8.300 -18.053 1.00 64.81 191 THR A N 1
ATOM 1492 C CA . THR A 1 191 ? -7.506 8.749 -19.439 1.00 64.81 191 THR A CA 1
ATOM 1493 C C . THR A 1 191 ? -7.571 7.600 -20.439 1.00 64.81 191 THR A C 1
ATOM 1495 O O . THR A 1 191 ? -7.954 7.815 -21.581 1.00 64.81 191 THR A O 1
ATOM 1498 N N . GLY A 1 192 ? -7.294 6.367 -20.007 1.00 58.38 192 GLY A N 1
ATOM 1499 C CA . GLY A 1 192 ? -7.163 5.205 -20.889 1.00 58.38 192 GLY A CA 1
ATOM 1500 C C . GLY A 1 192 ? -5.796 5.137 -21.567 1.00 58.38 192 GLY A C 1
ATOM 1501 O O . GLY A 1 192 ? -5.584 4.283 -22.420 1.00 58.38 192 GLY A O 1
ATOM 1502 N N . GLU A 1 193 ? -4.877 6.028 -21.196 1.00 67.88 193 GLU A N 1
ATOM 1503 C CA . GLU A 1 193 ? -3.509 6.057 -21.702 1.00 67.88 193 GLU A CA 1
ATOM 1504 C C . GLU A 1 193 ? -2.619 5.140 -20.863 1.00 67.88 193 GLU A C 1
ATOM 1506 O O . GLU A 1 193 ? -2.709 5.108 -19.634 1.00 67.88 193 GLU A O 1
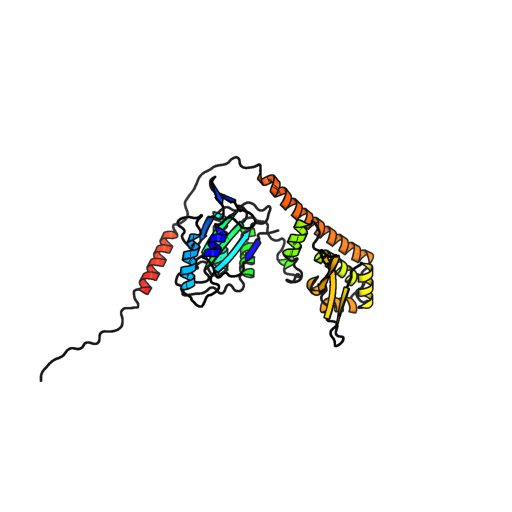ATOM 1511 N N . ILE A 1 194 ? -1.715 4.424 -21.523 1.00 66.81 194 ILE A N 1
ATOM 1512 C CA . ILE A 1 194 ? -0.708 3.586 -20.868 1.00 66.81 194 ILE A CA 1
ATOM 1513 C C . ILE A 1 194 ? 0.196 4.474 -19.991 1.00 66.81 194 ILE A C 1
ATOM 1515 O O . ILE A 1 194 ? 0.554 5.576 -20.420 1.00 66.81 194 ILE A O 1
ATOM 1519 N N . PRO A 1 195 ? 0.613 4.033 -18.787 1.00 70.88 195 PRO A N 1
ATOM 1520 C CA . PRO A 1 195 ? 1.526 4.806 -17.953 1.00 70.88 195 PRO A CA 1
ATOM 1521 C C . PRO A 1 195 ? 2.784 5.239 -18.727 1.00 70.88 195 PRO A C 1
ATOM 1523 O O . PRO A 1 195 ? 3.523 4.377 -19.213 1.00 70.88 195 PRO A O 1
ATOM 1526 N N . PRO A 1 196 ? 3.089 6.551 -18.805 1.00 72.19 196 PRO A N 1
ATOM 1527 C CA . PRO A 1 196 ? 4.175 7.048 -19.650 1.00 72.19 196 PRO A CA 1
ATOM 1528 C C . PRO A 1 196 ? 5.551 6.464 -19.316 1.00 72.19 196 PRO A C 1
ATOM 1530 O O . PRO A 1 196 ? 6.387 6.301 -20.203 1.00 72.19 196 PRO A O 1
ATOM 1533 N N . ARG A 1 197 ? 5.771 6.078 -18.047 1.00 77.19 197 ARG A N 1
ATOM 1534 C CA . ARG A 1 197 ? 6.993 5.391 -17.600 1.00 77.19 197 ARG A CA 1
ATOM 1535 C C . ARG A 1 197 ? 7.228 4.066 -18.331 1.00 77.19 197 ARG A C 1
ATOM 1537 O O . ARG A 1 197 ? 8.373 3.740 -18.618 1.00 77.19 197 ARG A O 1
ATOM 1544 N N . THR A 1 198 ? 6.178 3.303 -18.620 1.00 75.69 198 THR A N 1
ATOM 1545 C CA . THR A 1 198 ? 6.320 2.002 -19.285 1.00 75.69 198 THR A CA 1
ATOM 1546 C C . THR A 1 198 ? 6.778 2.181 -20.726 1.00 75.69 198 THR A C 1
ATOM 1548 O O . THR A 1 198 ? 7.713 1.519 -21.165 1.00 75.69 198 THR A O 1
ATOM 1551 N N . VAL A 1 199 ? 6.163 3.129 -21.436 1.00 83.00 199 VAL A N 1
ATOM 1552 C CA . VAL A 1 199 ? 6.496 3.426 -22.834 1.00 83.00 199 VAL A CA 1
ATOM 1553 C C . VAL A 1 199 ? 7.940 3.907 -22.949 1.00 83.00 199 VAL A C 1
ATOM 1555 O O . VAL A 1 199 ? 8.706 3.385 -23.757 1.00 83.00 199 VAL A O 1
ATOM 1558 N N . ILE A 1 200 ? 8.342 4.860 -22.102 1.00 88.75 200 ILE A N 1
ATOM 1559 C CA . ILE A 1 200 ? 9.713 5.378 -22.127 1.00 88.75 200 ILE A CA 1
ATOM 1560 C C . ILE A 1 200 ? 10.736 4.315 -21.701 1.00 88.75 200 ILE A C 1
ATOM 1562 O O . ILE A 1 200 ? 11.816 4.261 -22.278 1.00 88.75 200 ILE A O 1
ATOM 1566 N N . ALA A 1 201 ? 10.403 3.424 -20.758 1.00 88.31 201 ALA A N 1
ATOM 1567 C CA . ALA A 1 201 ? 11.296 2.339 -20.352 1.00 88.31 201 ALA A CA 1
ATOM 1568 C C . ALA A 1 201 ? 11.611 1.384 -21.509 1.00 88.31 201 ALA A C 1
ATOM 1570 O O . ALA A 1 201 ? 12.783 1.104 -21.755 1.00 88.31 201 ALA A O 1
ATOM 1571 N N . GLU A 1 202 ? 10.598 0.912 -22.242 1.00 88.19 202 GLU A N 1
ATOM 1572 C CA . GLU A 1 202 ? 10.820 -0.017 -23.356 1.00 88.19 202 GLU A CA 1
ATOM 1573 C C . GLU A 1 202 ? 11.540 0.651 -24.533 1.00 88.19 202 GLU A C 1
ATOM 1575 O O . GLU A 1 202 ? 12.461 0.059 -25.094 1.00 88.19 202 GLU A O 1
ATOM 1580 N N . ARG A 1 203 ? 11.222 1.913 -24.851 1.00 90.56 203 ARG A N 1
ATOM 1581 C CA . ARG A 1 203 ? 11.941 2.664 -25.897 1.00 90.56 203 ARG A CA 1
ATOM 1582 C C . ARG A 1 203 ? 13.414 2.879 -25.554 1.00 90.56 203 ARG A C 1
ATOM 1584 O O . ARG A 1 203 ? 14.280 2.665 -26.397 1.00 90.56 203 ARG A O 1
ATOM 1591 N N . VAL A 1 204 ? 13.716 3.235 -24.306 1.00 93.56 204 VAL A N 1
ATOM 1592 C CA . VAL A 1 204 ? 15.102 3.400 -23.844 1.00 93.56 204 VAL A CA 1
ATOM 1593 C C . VAL A 1 204 ? 15.838 2.054 -23.799 1.00 93.56 204 VAL A C 1
ATOM 1595 O O . VAL A 1 204 ? 17.020 1.996 -24.134 1.00 93.56 204 VAL A O 1
ATOM 1598 N N . ARG A 1 205 ? 15.164 0.955 -23.428 1.00 93.44 205 ARG A N 1
ATOM 1599 C CA . ARG A 1 205 ? 15.737 -0.403 -23.493 1.00 93.44 205 ARG A CA 1
ATOM 1600 C C . ARG A 1 205 ? 16.062 -0.811 -24.930 1.00 93.44 205 ARG A C 1
ATOM 1602 O O . ARG A 1 205 ? 17.139 -1.354 -25.148 1.00 93.44 205 ARG A O 1
ATOM 1609 N N . ALA A 1 206 ? 15.190 -0.510 -25.893 1.00 91.31 206 ALA A N 1
ATOM 1610 C CA . ALA A 1 206 ? 15.470 -0.747 -27.308 1.00 91.31 206 ALA A CA 1
ATOM 1611 C C . ALA A 1 206 ? 16.689 0.049 -27.786 1.00 91.31 206 ALA A C 1
ATOM 1613 O O . ALA A 1 206 ? 17.583 -0.536 -28.392 1.00 91.31 206 ALA A O 1
ATOM 1614 N N . ALA A 1 207 ? 16.768 1.343 -27.450 1.00 94.38 207 ALA A N 1
ATOM 1615 C CA . ALA A 1 207 ? 17.928 2.172 -27.780 1.00 94.38 207 ALA A CA 1
ATOM 1616 C C . ALA A 1 207 ? 19.221 1.605 -27.170 1.00 94.38 207 ALA A C 1
ATOM 1618 O O . ALA A 1 207 ? 20.209 1.439 -27.878 1.00 94.38 207 ALA A O 1
ATOM 1619 N N . ARG A 1 208 ? 19.197 1.214 -25.885 1.00 95.94 208 ARG A N 1
ATOM 1620 C CA . ARG A 1 208 ? 20.336 0.572 -25.205 1.00 95.94 208 ARG A CA 1
ATOM 1621 C C . ARG A 1 208 ? 20.776 -0.699 -25.924 1.00 95.94 208 ARG A C 1
ATOM 1623 O O . ARG A 1 208 ? 21.969 -0.897 -26.125 1.00 95.94 208 ARG A O 1
ATOM 1630 N N . ASP A 1 209 ? 19.833 -1.581 -26.240 1.00 92.62 209 ASP A N 1
ATOM 1631 C CA . ASP A 1 209 ? 20.134 -2.881 -26.838 1.00 92.62 209 ASP A CA 1
ATOM 1632 C C . ASP A 1 209 ? 20.668 -2.725 -28.272 1.00 92.62 209 ASP A C 1
ATOM 1634 O O . ASP A 1 209 ? 21.587 -3.443 -28.657 1.00 92.62 209 ASP A O 1
ATOM 1638 N N . ALA A 1 210 ? 20.154 -1.757 -29.036 1.00 93.06 210 ALA A N 1
ATOM 1639 C CA . ALA A 1 210 ? 20.632 -1.412 -30.377 1.00 93.06 210 ALA A CA 1
ATOM 1640 C C . ALA A 1 210 ? 22.024 -0.748 -30.373 1.00 93.06 210 ALA A C 1
ATOM 1642 O O . ALA A 1 210 ? 22.803 -0.905 -31.316 1.00 93.06 210 ALA A O 1
ATOM 1643 N N . SER A 1 211 ? 22.364 -0.025 -29.303 1.00 95.56 211 SER A N 1
ATOM 1644 C CA . SER A 1 211 ? 23.632 0.698 -29.170 1.00 95.56 211 SER A CA 1
ATOM 1645 C C . SER A 1 211 ? 24.663 0.006 -28.273 1.00 95.56 211 SER A C 1
ATOM 1647 O O . SER A 1 211 ? 25.687 0.608 -27.941 1.00 95.56 211 SER A O 1
ATOM 1649 N N . ALA A 1 212 ? 24.403 -1.219 -27.818 1.00 94.00 212 ALA A N 1
ATOM 1650 C CA . ALA A 1 212 ? 25.282 -1.925 -26.893 1.00 94.00 212 ALA A CA 1
ATOM 1651 C C . ALA A 1 212 ? 26.693 -2.110 -27.494 1.00 94.00 212 ALA A C 1
ATOM 1653 O O . ALA A 1 212 ? 26.840 -2.459 -28.666 1.00 94.00 212 ALA A O 1
ATOM 1654 N N . GLY A 1 213 ? 27.729 -1.811 -26.705 1.00 93.31 213 GLY A N 1
ATOM 1655 C CA . GLY A 1 213 ? 29.130 -1.810 -27.157 1.00 93.31 213 GLY A CA 1
ATOM 1656 C C . GLY A 1 213 ? 29.542 -0.620 -28.039 1.00 93.31 213 GLY A C 1
ATOM 1657 O O . GLY A 1 213 ? 30.690 -0.554 -28.469 1.00 93.31 213 GLY A O 1
ATOM 1658 N N . ARG A 1 214 ? 28.639 0.329 -28.329 1.00 93.69 214 ARG A N 1
ATOM 1659 C CA . ARG A 1 214 ? 28.920 1.521 -29.161 1.00 93.69 214 ARG A CA 1
ATOM 1660 C C . ARG A 1 214 ? 29.160 2.789 -28.336 1.00 93.69 214 ARG A C 1
ATOM 1662 O O . ARG A 1 214 ? 29.244 3.888 -28.888 1.00 93.69 214 ARG A O 1
ATOM 1669 N N . GLY A 1 215 ? 29.255 2.644 -27.016 1.00 93.31 215 GLY A N 1
ATOM 1670 C CA . GLY A 1 215 ? 29.449 3.746 -26.088 1.00 93.31 215 GLY A CA 1
ATOM 1671 C C . GLY A 1 215 ? 28.294 4.752 -26.081 1.00 93.31 215 GLY A C 1
ATOM 1672 O O . GLY A 1 215 ? 27.212 4.545 -26.634 1.00 93.31 215 GLY A O 1
ATOM 1673 N N . ARG A 1 216 ? 28.543 5.884 -25.422 1.00 94.06 216 ARG A N 1
ATOM 1674 C CA . ARG A 1 216 ? 27.550 6.939 -25.189 1.00 94.06 216 ARG A CA 1
ATOM 1675 C C . ARG A 1 216 ? 26.997 7.564 -26.471 1.00 94.06 216 ARG A C 1
ATOM 1677 O O . ARG A 1 216 ? 25.789 7.714 -26.583 1.00 94.06 216 ARG A O 1
ATOM 1684 N N . ALA A 1 217 ? 27.861 7.906 -27.426 1.00 94.56 217 ALA A N 1
ATOM 1685 C CA . ALA A 1 217 ? 27.435 8.575 -28.655 1.00 94.56 217 ALA A CA 1
ATOM 1686 C C . ALA A 1 217 ? 26.480 7.700 -29.484 1.00 94.56 217 ALA A C 1
ATOM 1688 O O . ALA A 1 217 ? 25.500 8.202 -30.025 1.00 94.56 217 ALA A O 1
ATOM 1689 N N . GLY A 1 218 ? 26.722 6.383 -29.529 1.00 94.25 218 GLY A N 1
ATOM 1690 C CA . GLY A 1 218 ? 25.814 5.445 -30.187 1.00 94.25 218 GLY A CA 1
ATOM 1691 C C . GLY A 1 218 ? 24.455 5.357 -29.491 1.00 94.25 218 GLY A C 1
ATOM 1692 O O . GLY A 1 218 ? 23.430 5.289 -30.158 1.00 94.25 218 GLY A O 1
ATOM 1693 N N . PHE A 1 219 ? 24.437 5.394 -28.157 1.00 96.44 219 PHE A N 1
ATOM 1694 C CA . PHE A 1 219 ? 23.192 5.383 -27.387 1.00 96.44 219 PHE A CA 1
ATOM 1695 C C . PHE A 1 219 ? 22.366 6.651 -27.584 1.00 96.44 219 PHE A C 1
ATOM 1697 O O . PHE A 1 219 ? 21.161 6.569 -27.794 1.00 96.44 219 PHE A O 1
ATOM 1704 N N . GLU A 1 220 ? 23.009 7.816 -27.546 1.00 96.50 220 GLU A N 1
ATOM 1705 C CA . GLU A 1 220 ? 22.349 9.108 -27.753 1.00 96.50 220 GLU A CA 1
ATOM 1706 C C . GLU A 1 220 ? 21.763 9.219 -29.168 1.00 96.50 220 GLU A C 1
ATOM 1708 O O . GLU A 1 220 ? 20.606 9.606 -29.312 1.00 96.50 220 GLU A O 1
ATOM 1713 N N . ALA A 1 221 ? 22.491 8.755 -30.191 1.00 94.56 221 ALA A N 1
ATOM 1714 C CA . ALA A 1 221 ? 21.976 8.693 -31.558 1.00 94.56 221 ALA A CA 1
ATOM 1715 C C . ALA A 1 221 ? 20.746 7.773 -31.694 1.00 94.56 221 ALA A C 1
ATOM 1717 O O . ALA A 1 221 ? 19.800 8.108 -32.407 1.00 94.56 221 ALA A O 1
ATOM 1718 N N . GLU A 1 222 ? 20.727 6.627 -31.003 1.00 94.56 222 GLU A N 1
ATOM 1719 C CA . GLU A 1 222 ? 19.553 5.746 -31.008 1.00 94.56 222 GLU A CA 1
ATOM 1720 C C . GLU A 1 222 ? 18.368 6.348 -30.246 1.00 94.56 222 GLU A C 1
ATOM 1722 O O . GLU A 1 222 ? 17.235 6.190 -30.696 1.00 94.56 222 GLU A O 1
ATOM 1727 N N . LEU A 1 223 ? 18.601 7.063 -29.137 1.00 94.69 223 LEU A N 1
ATOM 1728 C CA . LEU A 1 223 ? 17.546 7.785 -28.414 1.00 94.69 223 LEU A CA 1
ATOM 1729 C C . LEU A 1 223 ? 16.887 8.851 -29.294 1.00 94.69 223 LEU A C 1
ATOM 1731 O O . LEU A 1 223 ? 15.657 8.893 -29.363 1.00 94.69 223 LEU A O 1
ATOM 1735 N N . ASP A 1 224 ? 17.686 9.646 -30.009 1.00 92.88 224 ASP A N 1
ATOM 1736 C CA . ASP A 1 224 ? 17.181 10.625 -30.976 1.00 92.88 224 ASP A CA 1
ATOM 1737 C C . ASP A 1 224 ? 16.381 9.935 -32.090 1.00 92.88 224 ASP A C 1
ATOM 1739 O O . ASP A 1 224 ? 15.277 10.362 -32.434 1.00 92.88 224 ASP A O 1
ATOM 1743 N N . ALA A 1 225 ? 16.880 8.808 -32.607 1.00 89.25 225 ALA A N 1
ATOM 1744 C CA . ALA A 1 225 ? 16.214 8.051 -33.664 1.00 89.25 225 ALA A CA 1
ATOM 1745 C C . ALA A 1 225 ? 14.876 7.420 -33.232 1.00 89.25 225 ALA A C 1
ATOM 1747 O O . ALA A 1 225 ? 14.024 7.165 -34.087 1.00 89.25 225 ALA A O 1
ATOM 1748 N N . VAL A 1 226 ? 14.673 7.163 -31.933 1.00 85.44 226 VAL A N 1
ATOM 1749 C CA . VAL A 1 226 ? 13.381 6.720 -31.371 1.00 85.44 226 VAL A CA 1
ATOM 1750 C C . VAL A 1 226 ? 12.555 7.866 -30.772 1.00 85.44 226 VAL A C 1
ATOM 1752 O O . VAL A 1 226 ? 11.522 7.616 -30.145 1.00 85.44 226 VAL A O 1
ATOM 1755 N N . GLY A 1 227 ? 12.985 9.118 -30.966 1.00 88.00 227 GLY A N 1
ATOM 1756 C CA . GLY A 1 227 ? 12.273 10.316 -30.521 1.00 88.00 227 GLY A CA 1
ATOM 1757 C C . GLY A 1 227 ? 12.200 10.463 -29.001 1.00 88.00 227 GLY A C 1
ATOM 1758 O O . GLY A 1 227 ? 11.214 10.982 -28.477 1.00 88.00 227 GLY A O 1
ATOM 1759 N N . VAL A 1 228 ? 13.198 9.957 -28.275 1.00 90.75 228 VAL A N 1
ATOM 1760 C CA . VAL A 1 228 ? 13.291 10.092 -26.820 1.00 90.75 228 VAL A CA 1
ATOM 1761 C C . VAL A 1 228 ? 14.186 11.274 -26.476 1.00 90.75 228 VAL A C 1
ATOM 1763 O O . VAL A 1 228 ? 15.407 11.177 -26.542 1.00 90.75 228 VAL A O 1
ATOM 1766 N N . GLU A 1 229 ? 13.582 12.371 -26.020 1.00 93.44 229 GLU A N 1
ATOM 1767 C CA . GLU A 1 229 ? 14.345 13.484 -25.460 1.00 93.44 229 GLU A CA 1
ATOM 1768 C C . GLU A 1 229 ? 15.042 13.065 -24.157 1.00 93.44 229 GLU A C 1
ATOM 1770 O O . GLU A 1 229 ? 14.443 12.460 -23.254 1.00 93.44 229 GLU A O 1
ATOM 1775 N N . PHE A 1 230 ? 16.323 13.421 -24.039 1.00 95.12 230 PHE A N 1
ATOM 1776 C CA . PHE A 1 230 ? 17.160 13.046 -22.907 1.00 95.12 230 PHE A CA 1
ATOM 1777 C C . PHE A 1 230 ? 17.995 14.213 -22.365 1.00 95.12 230 PHE A C 1
ATOM 1779 O O . PHE A 1 230 ? 18.276 15.202 -23.035 1.00 95.12 230 PHE A O 1
ATOM 1786 N N . ARG A 1 231 ? 18.414 14.081 -21.105 1.00 95.25 231 ARG A N 1
ATOM 1787 C CA . ARG A 1 231 ? 19.409 14.938 -20.449 1.00 95.25 231 ARG A CA 1
ATOM 1788 C C . ARG A 1 231 ? 20.484 14.068 -19.827 1.00 95.25 231 ARG A C 1
ATOM 1790 O O . ARG A 1 231 ? 20.170 13.222 -18.988 1.00 95.25 231 ARG A O 1
ATOM 1797 N N . ALA A 1 232 ? 21.737 14.304 -20.194 1.00 94.19 232 ALA A N 1
ATOM 1798 C CA . ALA A 1 232 ? 22.880 13.754 -19.480 1.00 94.19 232 ALA A CA 1
ATOM 1799 C C . ALA A 1 232 ? 23.070 14.500 -18.151 1.00 94.19 232 ALA A C 1
ATOM 1801 O O . ALA A 1 232 ? 23.173 15.725 -18.114 1.00 94.19 232 ALA A O 1
ATOM 1802 N N . ASN A 1 233 ? 23.098 13.763 -17.044 1.00 92.81 233 ASN A N 1
ATOM 1803 C CA . ASN A 1 233 ? 23.298 14.308 -15.708 1.00 92.81 233 ASN A CA 1
ATOM 1804 C C . ASN A 1 233 ? 24.768 14.139 -15.316 1.00 92.81 233 ASN A C 1
ATOM 1806 O O . ASN A 1 233 ? 25.168 13.095 -14.794 1.00 92.81 233 ASN A O 1
ATOM 1810 N N . GLU A 1 234 ? 25.565 15.178 -15.524 1.00 93.25 234 GLU A N 1
ATOM 1811 C CA . GLU A 1 234 ? 26.989 15.198 -15.190 1.00 93.25 234 GLU A CA 1
ATOM 1812 C C . GLU A 1 234 ? 27.238 16.033 -13.928 1.00 93.25 234 GLU A C 1
ATOM 1814 O O . GLU A 1 234 ? 26.639 17.088 -13.713 1.00 93.25 234 GLU A O 1
ATOM 1819 N N . ALA A 1 235 ? 28.100 15.540 -13.038 1.00 87.69 235 ALA A N 1
ATOM 1820 C CA . ALA A 1 235 ? 28.570 16.323 -11.903 1.00 87.69 235 ALA A CA 1
ATOM 1821 C C . ALA A 1 235 ? 29.502 17.449 -12.381 1.00 87.69 235 ALA A C 1
ATOM 1823 O O . ALA A 1 235 ? 30.142 17.330 -13.420 1.00 87.69 235 ALA A O 1
ATOM 1824 N N . LYS A 1 236 ? 29.693 18.488 -11.556 1.00 87.50 236 LYS A N 1
ATOM 1825 C CA . LYS A 1 236 ? 30.681 19.557 -11.823 1.00 87.50 236 LYS A CA 1
ATOM 1826 C C . LYS A 1 236 ? 32.106 19.033 -12.060 1.00 87.50 236 LYS A C 1
ATOM 1828 O O . LYS A 1 236 ? 32.903 19.707 -12.692 1.00 87.50 236 LYS A O 1
ATOM 1833 N N . SER A 1 237 ? 32.420 17.840 -11.552 1.00 86.44 237 SER A N 1
ATOM 1834 C CA . SER A 1 237 ? 33.694 17.149 -11.765 1.00 86.44 237 SER A CA 1
ATOM 1835 C C . SER A 1 237 ? 33.807 16.428 -13.118 1.00 86.44 237 SER A C 1
ATOM 1837 O O . SER A 1 237 ? 34.779 15.712 -13.326 1.00 86.44 237 SER A O 1
ATOM 1839 N N . GLY A 1 238 ? 32.799 16.516 -13.994 1.00 83.69 238 GLY A N 1
ATOM 1840 C CA . GLY A 1 238 ? 32.720 15.766 -15.254 1.00 83.69 238 GLY A CA 1
ATOM 1841 C C . GLY A 1 238 ? 32.284 14.304 -15.095 1.00 83.69 238 GLY A C 1
ATOM 1842 O O . GLY A 1 238 ? 32.153 13.578 -16.075 1.00 83.69 238 GLY A O 1
ATOM 1843 N N . ARG A 1 239 ? 32.031 13.834 -13.863 1.00 87.62 239 ARG A N 1
ATOM 1844 C CA . ARG A 1 239 ? 31.561 12.460 -13.625 1.00 87.62 239 ARG A CA 1
ATOM 1845 C C . ARG A 1 239 ? 30.101 12.309 -14.058 1.00 87.62 239 ARG A C 1
ATOM 1847 O O . ARG A 1 239 ? 29.226 12.959 -13.484 1.00 87.62 239 ARG A O 1
ATOM 1854 N N . MET A 1 240 ? 29.826 11.387 -14.980 1.00 91.19 240 MET A N 1
ATOM 1855 C CA . MET A 1 240 ? 28.459 11.015 -15.356 1.00 91.19 240 MET A CA 1
ATOM 1856 C C . MET A 1 240 ? 27.728 10.341 -14.184 1.00 91.19 240 MET A C 1
ATOM 1858 O O . MET A 1 240 ? 28.217 9.373 -13.600 1.00 91.19 240 MET A O 1
ATOM 1862 N N . ASN A 1 241 ? 26.541 10.849 -13.846 1.00 89.38 241 ASN A N 1
ATOM 1863 C CA . ASN A 1 241 ? 25.638 10.258 -12.855 1.00 89.38 241 ASN A CA 1
ATOM 1864 C C . ASN A 1 241 ? 24.467 9.498 -13.511 1.00 89.38 241 ASN A C 1
ATOM 1866 O O . ASN A 1 241 ? 23.821 8.692 -12.840 1.00 89.38 241 ASN A O 1
ATOM 1870 N N . GLY A 1 242 ? 24.186 9.736 -14.799 1.00 93.69 242 GLY A N 1
ATOM 1871 C CA . GLY A 1 242 ? 23.191 9.009 -15.597 1.00 93.69 242 GLY A CA 1
ATOM 1872 C C . GLY A 1 242 ? 22.341 9.916 -16.477 1.00 93.69 242 GLY A C 1
ATOM 1873 O O . GLY A 1 242 ? 22.682 11.072 -16.675 1.00 93.69 242 GLY A O 1
ATOM 1874 N N . TYR A 1 243 ? 21.202 9.414 -16.952 1.00 96.19 243 TYR A N 1
ATOM 1875 C CA . TYR A 1 243 ? 20.290 10.161 -17.826 1.00 96.19 243 TYR A CA 1
ATOM 1876 C C . TYR A 1 243 ? 18.970 10.522 -17.147 1.00 96.19 243 TYR A C 1
ATOM 1878 O O . TYR A 1 243 ? 18.583 9.915 -16.145 1.00 96.19 243 TYR A O 1
ATOM 1886 N N . SER A 1 244 ? 18.275 11.505 -17.708 1.00 95.50 244 SER A N 1
ATOM 1887 C CA . SER A 1 244 ? 16.848 11.749 -17.500 1.00 95.50 244 SER A CA 1
ATOM 1888 C C . SER A 1 244 ? 16.141 11.736 -18.853 1.00 95.50 244 SER A C 1
ATOM 1890 O O . SER A 1 244 ? 16.693 12.270 -19.806 1.00 95.50 244 SER A O 1
ATOM 1892 N N . PHE A 1 245 ? 14.939 11.172 -18.925 1.00 94.44 245 PHE A N 1
ATOM 1893 C CA . PHE A 1 245 ? 14.147 11.044 -20.153 1.00 94.44 245 PHE A CA 1
ATOM 1894 C C . PHE A 1 245 ? 12.783 11.707 -19.999 1.00 94.44 245 PHE A C 1
ATOM 1896 O O . PHE A 1 245 ? 12.261 11.793 -18.881 1.00 94.44 245 PHE A O 1
ATOM 1903 N N . THR A 1 246 ? 12.185 12.143 -21.103 1.00 89.75 246 THR A N 1
ATOM 1904 C CA . THR A 1 246 ? 10.826 12.695 -21.095 1.00 89.75 246 THR A CA 1
ATOM 1905 C C . THR A 1 246 ? 9.773 11.590 -21.059 1.00 89.75 246 THR A C 1
ATOM 1907 O O . THR A 1 246 ? 9.718 10.736 -21.942 1.00 89.75 246 THR A O 1
ATOM 1910 N N . ALA A 1 247 ? 8.895 11.626 -20.060 1.00 78.25 247 ALA A N 1
ATOM 1911 C CA . ALA A 1 247 ? 7.772 10.704 -19.892 1.00 78.25 247 ALA A CA 1
ATOM 1912 C C . ALA A 1 247 ? 6.439 11.363 -20.313 1.00 78.25 247 ALA A C 1
ATOM 1914 O O . ALA A 1 247 ? 5.436 11.251 -19.609 1.00 78.25 247 ALA A O 1
ATOM 1915 N N . GLY A 1 248 ? 6.444 12.086 -21.438 1.00 77.69 248 GLY A N 1
ATOM 1916 C CA . GLY A 1 248 ? 5.318 12.887 -21.936 1.00 77.69 248 GLY A CA 1
ATOM 1917 C C . GLY A 1 248 ? 5.361 14.351 -21.488 1.00 77.69 248 GLY A C 1
ATOM 1918 O O . GLY A 1 248 ? 6.393 14.831 -21.014 1.00 77.69 248 GLY A O 1
ATOM 1919 N N . THR A 1 249 ? 4.235 15.050 -21.635 1.00 78.69 249 THR A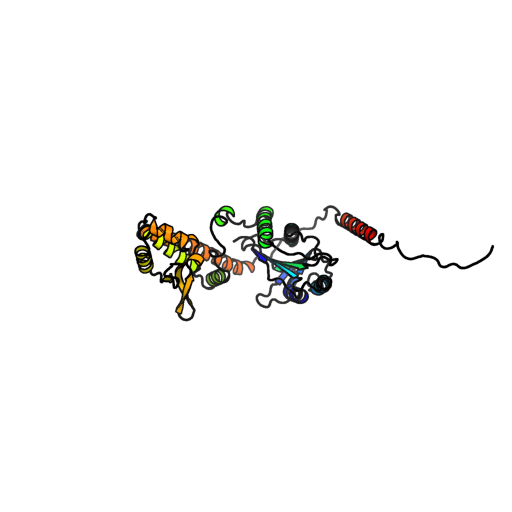 N 1
ATOM 1920 C CA . THR A 1 249 ? 4.077 16.470 -21.284 1.00 78.69 249 THR A CA 1
ATOM 1921 C C . THR A 1 249 ? 3.076 16.679 -20.145 1.00 78.69 249 THR A C 1
ATOM 1923 O O . THR A 1 249 ? 2.188 15.849 -19.907 1.00 78.69 249 THR A O 1
ATOM 1926 N N . ASP A 1 250 ? 3.226 17.779 -19.410 1.00 76.50 250 ASP A N 1
ATOM 1927 C CA . ASP A 1 250 ? 2.230 18.254 -18.448 1.00 76.50 250 ASP A CA 1
ATOM 1928 C C . ASP A 1 250 ? 1.034 18.930 -19.146 1.00 76.50 250 ASP A C 1
ATOM 1930 O O . ASP A 1 250 ? 0.883 18.850 -20.369 1.00 76.50 250 ASP A O 1
ATOM 1934 N N . ALA A 1 251 ? 0.122 19.510 -18.358 1.00 72.69 251 ALA A N 1
ATOM 1935 C CA . ALA A 1 251 ? -1.097 20.128 -18.882 1.00 72.69 251 ALA A CA 1
ATOM 1936 C C . ALA A 1 251 ? -0.797 21.390 -19.708 1.00 72.69 251 ALA A C 1
ATOM 1938 O O . ALA A 1 251 ? -1.575 21.759 -20.584 1.00 72.69 251 ALA A O 1
ATOM 1939 N N . GLU A 1 252 ? 0.348 22.012 -19.448 1.00 77.12 252 GLU A N 1
ATOM 1940 C CA . GLU A 1 252 ? 0.865 23.203 -20.104 1.00 77.12 252 GLU A CA 1
ATOM 1941 C C . GLU A 1 252 ? 1.738 22.862 -21.328 1.00 77.12 252 GLU A C 1
ATOM 1943 O O . GLU A 1 252 ? 2.218 23.760 -22.018 1.00 77.12 252 GLU A O 1
ATOM 1948 N N . GLY A 1 253 ? 1.922 21.571 -21.628 1.00 77.44 253 GLY A N 1
ATOM 1949 C CA . GLY A 1 253 ? 2.701 21.087 -22.768 1.00 77.44 253 GLY A CA 1
ATOM 1950 C C . GLY A 1 253 ? 4.208 21.005 -22.513 1.00 77.44 253 GLY A C 1
ATOM 1951 O O . GLY A 1 253 ? 4.960 20.699 -23.437 1.00 77.44 253 GLY A O 1
ATOM 1952 N N . ALA A 1 254 ? 4.675 21.239 -21.285 1.00 80.69 254 ALA A N 1
ATOM 1953 C CA . ALA A 1 254 ? 6.087 21.148 -20.944 1.00 80.69 254 ALA A CA 1
ATOM 1954 C C . ALA A 1 254 ? 6.512 19.690 -20.668 1.00 80.69 254 ALA A C 1
ATOM 1956 O O . ALA A 1 254 ? 5.742 18.902 -20.111 1.00 80.69 254 ALA A O 1
ATOM 1957 N N . PRO A 1 255 ? 7.744 19.295 -21.038 1.00 83.94 255 PRO A N 1
ATOM 1958 C CA . PRO A 1 255 ? 8.212 17.922 -20.882 1.00 83.94 255 PRO A CA 1
ATOM 1959 C C . PRO A 1 255 ? 8.378 17.522 -19.410 1.00 83.94 255 PRO A C 1
ATOM 1961 O O . PRO A 1 255 ? 9.047 18.197 -18.621 1.00 83.94 255 PRO A O 1
ATOM 1964 N N . ILE A 1 256 ? 7.837 16.355 -19.056 1.00 83.62 256 ILE A N 1
ATOM 1965 C CA . ILE A 1 256 ? 7.975 15.755 -17.727 1.00 83.62 256 ILE A CA 1
ATOM 1966 C C . ILE A 1 256 ? 9.242 14.900 -17.692 1.00 83.62 256 ILE A C 1
ATOM 1968 O O . ILE A 1 256 ? 9.306 13.829 -18.295 1.00 83.62 256 ILE A O 1
ATOM 1972 N N . TRP A 1 257 ? 10.243 15.340 -16.932 1.00 87.94 257 TRP A N 1
ATOM 1973 C CA . TRP A 1 257 ? 11.538 14.662 -16.832 1.00 87.94 257 TRP A CA 1
ATOM 1974 C C . TRP A 1 257 ? 11.559 13.577 -15.755 1.00 87.94 257 TRP A C 1
ATOM 1976 O O . TRP A 1 257 ? 11.235 13.820 -14.590 1.00 87.94 257 TRP A O 1
ATOM 1986 N N . MET A 1 258 ? 12.041 12.388 -16.117 1.00 88.62 258 MET A N 1
ATOM 1987 C CA . MET A 1 258 ? 12.230 11.267 -15.201 1.00 88.62 258 MET A CA 1
ATOM 1988 C C . MET A 1 258 ? 13.664 10.744 -15.255 1.00 88.62 258 MET A C 1
ATOM 1990 O O . MET A 1 258 ? 14.168 10.392 -16.315 1.00 88.62 258 MET A O 1
ATOM 1994 N N . ALA A 1 259 ? 14.321 10.655 -14.097 1.00 90.56 259 ALA A N 1
ATOM 1995 C CA . ALA A 1 259 ? 15.653 10.061 -13.999 1.00 90.56 259 ALA A CA 1
ATOM 1996 C C . ALA A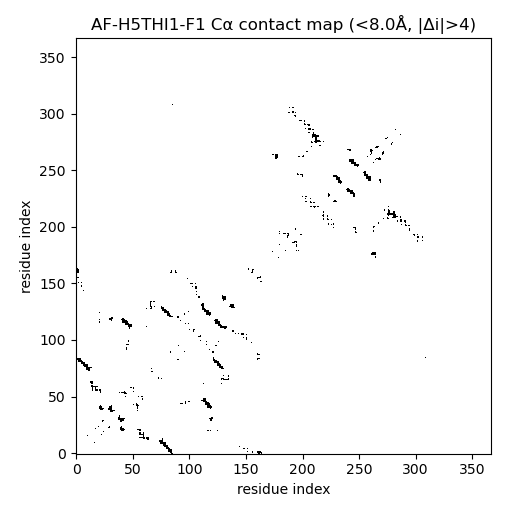 1 259 ? 15.630 8.590 -14.449 1.00 90.56 259 ALA A C 1
ATOM 1998 O O . ALA A 1 259 ? 14.739 7.845 -14.045 1.00 90.56 259 ALA A O 1
ATOM 1999 N N . ALA A 1 260 ? 16.639 8.151 -15.202 1.00 89.50 260 ALA A N 1
ATOM 2000 C CA . ALA A 1 260 ? 16.724 6.809 -15.780 1.00 89.50 260 ALA A CA 1
ATOM 2001 C C . ALA A 1 260 ? 16.585 5.694 -14.730 1.00 89.50 260 ALA A C 1
ATOM 2003 O O . ALA A 1 260 ? 15.856 4.732 -14.938 1.00 89.50 260 ALA A O 1
ATOM 2004 N N . SER A 1 261 ? 17.171 5.874 -13.541 1.00 84.62 261 SER A N 1
ATOM 2005 C CA . SER A 1 261 ? 17.041 4.936 -12.414 1.00 84.62 261 SER A CA 1
ATOM 2006 C C . SER A 1 261 ? 15.622 4.832 -11.832 1.00 84.62 261 SER A C 1
ATOM 2008 O O . SER A 1 261 ? 15.314 3.863 -11.140 1.00 84.62 261 SER A O 1
ATOM 2010 N N . LYS A 1 262 ? 14.764 5.828 -12.094 1.00 81.50 262 LYS A N 1
ATOM 2011 C CA . LYS A 1 262 ? 13.325 5.824 -11.785 1.00 81.50 262 LYS A CA 1
ATOM 2012 C C . LYS A 1 262 ? 12.462 5.355 -12.957 1.00 81.50 262 LYS A C 1
ATOM 2014 O O . LYS A 1 262 ? 11.264 5.181 -12.772 1.00 81.50 262 LYS A O 1
ATOM 2019 N N . VAL A 1 263 ? 13.045 5.201 -14.144 1.00 84.56 263 VAL A N 1
ATOM 2020 C CA . VAL A 1 263 ? 12.390 4.583 -15.302 1.00 84.56 263 VAL A CA 1
ATOM 2021 C C . VAL A 1 263 ? 12.580 3.068 -15.243 1.00 84.56 263 VAL A C 1
ATOM 2023 O O . VAL A 1 263 ? 11.607 2.331 -15.337 1.00 84.56 263 VAL A O 1
ATOM 2026 N N . GLY A 1 264 ? 13.808 2.608 -14.996 1.00 81.88 264 GLY A N 1
ATOM 2027 C CA . GLY A 1 264 ? 14.135 1.196 -14.800 1.00 81.88 264 GLY A CA 1
ATOM 2028 C C . GLY A 1 264 ? 15.479 1.032 -14.096 1.00 81.88 264 GLY A C 1
ATOM 2029 O O . GLY A 1 264 ? 16.403 1.824 -14.295 1.00 81.88 264 GLY A O 1
ATOM 2030 N N . ARG A 1 265 ? 15.622 0.003 -13.251 1.00 79.12 265 ARG A N 1
ATOM 2031 C CA . ARG A 1 265 ? 16.888 -0.241 -12.529 1.00 79.12 265 ARG A CA 1
ATOM 2032 C C . ARG A 1 265 ? 18.034 -0.518 -13.503 1.00 79.12 265 ARG A C 1
ATOM 2034 O O . ARG A 1 265 ? 19.139 -0.014 -13.319 1.00 79.12 265 ARG A O 1
ATOM 2041 N N . ASP A 1 266 ? 17.741 -1.297 -14.535 1.00 83.44 266 ASP A N 1
ATOM 2042 C CA . ASP A 1 266 ? 18.646 -1.663 -15.623 1.00 83.44 266 ASP A CA 1
ATOM 2043 C C . ASP A 1 266 ? 19.042 -0.474 -16.514 1.00 83.44 266 ASP A C 1
ATOM 2045 O O . ASP A 1 266 ? 19.984 -0.584 -17.294 1.00 83.44 266 ASP A O 1
ATOM 2049 N N . LEU A 1 267 ? 18.357 0.663 -16.366 1.00 90.25 267 LEU A N 1
ATOM 2050 C CA . LEU A 1 267 ? 18.645 1.922 -17.052 1.00 90.25 267 LEU A CA 1
ATOM 2051 C C . LEU A 1 267 ? 19.417 2.916 -16.167 1.00 90.25 267 LEU A C 1
ATOM 2053 O O . LEU A 1 267 ? 19.822 3.982 -16.627 1.00 90.25 267 LEU A O 1
ATOM 2057 N N . GLY A 1 268 ? 19.653 2.591 -14.891 1.00 91.81 268 GLY A N 1
ATOM 2058 C CA . GLY A 1 268 ? 20.545 3.369 -14.033 1.00 91.81 268 GLY A CA 1
ATOM 2059 C C . GLY A 1 268 ? 21.986 3.343 -14.554 1.00 91.81 268 GLY A C 1
ATOM 2060 O O . GLY A 1 268 ? 22.429 2.330 -15.092 1.00 91.81 268 GLY A O 1
ATOM 2061 N N . TRP A 1 269 ? 22.737 4.434 -14.349 1.00 94.56 269 TRP A N 1
ATOM 2062 C CA . TRP A 1 269 ? 24.046 4.643 -14.991 1.00 94.56 269 TRP A CA 1
ATOM 2063 C C . TRP A 1 269 ? 25.007 3.460 -14.869 1.00 94.56 269 TRP A C 1
ATOM 2065 O O . TRP A 1 269 ? 25.591 3.072 -15.864 1.00 94.56 269 TRP A O 1
ATOM 2075 N N . LYS A 1 270 ? 25.110 2.830 -13.691 1.00 91.69 270 LYS A N 1
ATOM 2076 C CA . LYS A 1 270 ? 25.986 1.665 -13.474 1.00 91.69 270 LYS A CA 1
ATOM 2077 C C . LYS A 1 270 ? 25.683 0.494 -14.421 1.00 91.69 270 LYS A C 1
ATOM 2079 O O . LYS A 1 270 ? 26.603 -0.157 -14.900 1.00 91.69 270 LYS A O 1
ATOM 2084 N N . SER A 1 271 ? 24.405 0.183 -14.630 1.00 91.25 271 SER A N 1
ATOM 2085 C CA . SER A 1 271 ? 23.980 -0.914 -15.508 1.00 91.25 271 SER A CA 1
ATOM 2086 C C . SER A 1 271 ? 24.017 -0.496 -16.971 1.00 91.25 271 SER A C 1
ATOM 2088 O O . SER A 1 271 ? 24.438 -1.274 -17.822 1.00 91.25 271 SER A O 1
ATOM 2090 N N . LEU A 1 272 ? 23.616 0.745 -17.245 1.00 93.94 272 LEU A N 1
ATOM 2091 C CA . LEU A 1 272 ? 23.597 1.304 -18.585 1.00 93.94 272 LEU A CA 1
ATOM 2092 C C . LEU A 1 272 ? 25.013 1.419 -19.160 1.00 93.94 272 LEU A C 1
ATOM 2094 O O . LEU A 1 272 ? 25.250 0.911 -20.247 1.00 93.94 272 LEU A O 1
ATOM 2098 N N . SER A 1 273 ? 25.962 1.998 -18.420 1.00 94.25 273 SER A N 1
ATOM 2099 C CA . SER A 1 273 ? 27.348 2.144 -18.876 1.00 94.25 273 SER A CA 1
ATOM 2100 C C . SER A 1 273 ? 27.972 0.787 -19.194 1.00 94.25 273 SER A C 1
ATOM 2102 O O . SER A 1 273 ? 28.511 0.611 -20.274 1.00 94.25 273 SER A O 1
ATOM 2104 N N . ALA A 1 274 ? 27.782 -0.220 -18.333 1.00 93.31 274 ALA A N 1
ATOM 2105 C CA . ALA A 1 274 ? 28.290 -1.570 -18.578 1.00 93.31 274 ALA A CA 1
ATOM 2106 C C . ALA A 1 274 ? 27.779 -2.169 -19.906 1.00 93.31 274 ALA A C 1
ATOM 2108 O O . ALA A 1 274 ? 28.554 -2.770 -20.653 1.00 93.31 274 ALA A O 1
ATOM 2109 N N . ALA A 1 275 ? 26.492 -1.977 -20.221 1.00 91.56 275 ALA A N 1
ATOM 2110 C CA . ALA A 1 275 ? 25.905 -2.430 -21.482 1.00 91.56 275 ALA A CA 1
ATOM 2111 C C . ALA A 1 275 ? 26.439 -1.646 -22.695 1.00 91.56 275 ALA A C 1
ATOM 2113 O O . ALA A 1 275 ? 26.689 -2.232 -23.748 1.00 91.56 275 ALA A O 1
ATOM 2114 N N . LEU A 1 276 ? 26.640 -0.335 -22.553 1.00 95.06 276 LEU A N 1
ATOM 2115 C CA . LEU A 1 276 ? 27.161 0.518 -23.623 1.00 95.06 276 LEU A CA 1
ATOM 2116 C C . LEU A 1 276 ? 28.653 0.298 -23.892 1.00 95.06 276 LEU A C 1
ATOM 2118 O O . LEU A 1 276 ? 29.071 0.421 -25.040 1.00 95.06 276 LEU A O 1
ATOM 2122 N N . ASP A 1 277 ? 29.426 -0.056 -22.868 1.00 93.31 277 ASP A N 1
ATOM 2123 C CA . ASP A 1 277 ? 30.874 -0.243 -22.967 1.00 93.31 277 ASP A CA 1
ATOM 2124 C C . ASP A 1 277 ? 31.247 -1.625 -23.522 1.00 93.31 277 ASP A C 1
ATOM 2126 O O . ASP A 1 277 ? 32.238 -1.758 -24.233 1.00 93.31 277 ASP A O 1
ATOM 2130 N N . SER A 1 278 ? 30.476 -2.667 -23.185 1.00 90.50 278 SER A N 1
ATOM 2131 C CA . SER A 1 278 ? 30.887 -4.065 -23.419 1.00 90.50 278 SER A CA 1
ATOM 2132 C C . SER A 1 278 ? 29.801 -4.989 -23.973 1.00 90.50 278 SER A C 1
ATOM 2134 O O . SER A 1 278 ? 30.045 -6.179 -24.169 1.00 90.50 278 SER A O 1
ATOM 2136 N N . GLY A 1 279 ? 28.593 -4.476 -24.206 1.00 88.62 279 GLY A N 1
ATOM 2137 C CA . GLY A 1 279 ? 27.503 -5.275 -24.753 1.00 88.62 279 GLY A CA 1
ATOM 2138 C C . GLY A 1 279 ? 27.633 -5.526 -26.258 1.00 88.62 279 GLY A C 1
ATOM 2139 O O . GLY A 1 279 ? 28.471 -4.947 -26.942 1.00 88.62 279 GLY A O 1
ATOM 2140 N N . VAL A 1 280 ? 26.765 -6.392 -26.779 1.00 90.62 280 VAL A N 1
ATOM 2141 C CA . VAL A 1 280 ? 26.664 -6.680 -28.214 1.00 90.62 280 VAL A CA 1
ATOM 2142 C C . VAL A 1 280 ? 25.372 -6.070 -28.733 1.00 90.62 280 VAL A C 1
ATOM 2144 O O . VAL A 1 280 ? 24.291 -6.428 -28.260 1.00 90.62 280 VAL A O 1
ATOM 2147 N N . ALA A 1 281 ? 25.496 -5.142 -29.681 1.00 91.56 281 ALA A N 1
ATOM 2148 C CA . ALA A 1 281 ? 24.360 -4.492 -30.318 1.00 91.56 281 ALA A CA 1
ATOM 2149 C C . ALA A 1 281 ? 23.430 -5.522 -30.972 1.00 91.56 281 ALA A C 1
ATOM 2151 O O . ALA A 1 281 ? 23.871 -6.359 -31.763 1.00 91.56 281 ALA A O 1
ATOM 2152 N N . ARG A 1 282 ? 22.138 -5.428 -30.658 1.00 90.50 282 ARG A N 1
ATOM 2153 C CA . ARG A 1 282 ? 21.078 -6.115 -31.400 1.00 90.50 282 ARG A CA 1
ATOM 2154 C C . ARG A 1 282 ? 20.774 -5.386 -32.702 1.00 90.50 282 ARG A C 1
ATOM 2156 O O . ARG A 1 282 ? 21.101 -4.208 -32.855 1.00 90.50 282 ARG A O 1
ATOM 2163 N N . ASP A 1 283 ? 20.111 -6.086 -33.619 1.00 94.00 283 ASP A N 1
ATOM 2164 C CA . ASP A 1 283 ? 19.532 -5.433 -34.785 1.00 94.00 283 ASP A CA 1
ATOM 2165 C C . ASP A 1 283 ? 18.518 -4.363 -34.347 1.00 94.00 283 ASP A C 1
ATOM 2167 O O . ASP A 1 283 ? 17.701 -4.574 -33.444 1.00 94.00 283 ASP A O 1
ATOM 2171 N N . VAL A 1 284 ? 18.594 -3.192 -34.980 1.00 89.31 284 VAL A N 1
ATOM 2172 C CA . VAL A 1 284 ? 17.790 -2.020 -34.611 1.00 89.31 284 VAL A CA 1
ATOM 2173 C C . VAL A 1 284 ? 16.300 -2.293 -34.832 1.00 89.31 284 VAL A C 1
ATOM 2175 O O . VAL A 1 284 ? 15.473 -1.893 -34.010 1.00 89.31 284 VAL A O 1
ATOM 2178 N N . SER A 1 285 ? 15.945 -2.983 -35.921 1.00 86.94 285 SER A N 1
ATOM 2179 C CA . SER A 1 285 ? 14.554 -3.311 -36.238 1.00 86.94 285 SER A CA 1
ATOM 2180 C C . SER A 1 285 ? 13.992 -4.310 -35.229 1.00 86.94 285 SER A C 1
ATOM 2182 O O . SER A 1 285 ? 12.910 -4.087 -34.684 1.00 86.94 285 SER A O 1
ATOM 2184 N N . GLU A 1 286 ? 14.761 -5.349 -34.895 1.00 86.06 286 GLU A N 1
ATOM 2185 C CA . GLU A 1 286 ? 14.368 -6.364 -33.912 1.00 86.06 286 GLU A CA 1
ATOM 2186 C C . GLU A 1 286 ? 14.190 -5.776 -32.501 1.00 86.06 286 GLU A C 1
ATOM 2188 O O . GLU A 1 286 ? 13.191 -6.042 -31.820 1.00 86.06 286 GLU A O 1
ATOM 2193 N N . ALA A 1 287 ? 15.130 -4.930 -32.062 1.00 81.25 287 ALA A N 1
ATOM 2194 C CA . ALA A 1 287 ? 15.070 -4.282 -30.754 1.00 81.25 287 ALA A CA 1
ATOM 2195 C C . ALA A 1 287 ? 13.828 -3.381 -30.623 1.00 81.25 287 ALA A C 1
ATOM 2197 O O . ALA A 1 287 ? 13.137 -3.415 -29.600 1.00 81.25 287 ALA A O 1
ATOM 2198 N N . ARG A 1 288 ? 13.503 -2.619 -31.675 1.00 88.25 288 ARG A N 1
ATOM 2199 C CA . ARG A 1 288 ? 12.312 -1.754 -31.717 1.00 88.25 288 ARG A CA 1
ATOM 2200 C C . ARG A 1 288 ? 11.017 -2.562 -31.773 1.00 88.25 288 ARG A C 1
ATOM 2202 O O . ARG A 1 288 ? 10.100 -2.270 -31.010 1.00 88.25 288 ARG A O 1
ATOM 2209 N N . ALA A 1 289 ? 10.955 -3.607 -32.598 1.00 83.31 289 ALA A N 1
ATOM 2210 C CA . ALA A 1 289 ? 9.786 -4.485 -32.686 1.00 83.31 289 ALA A CA 1
ATOM 2211 C C . ALA A 1 289 ? 9.476 -5.170 -31.343 1.00 83.31 289 ALA A C 1
ATOM 2213 O O . ALA A 1 289 ? 8.317 -5.257 -30.930 1.00 83.31 289 ALA A O 1
ATOM 2214 N N . THR A 1 290 ? 10.517 -5.594 -30.619 1.00 79.19 290 THR A N 1
ATOM 2215 C CA . THR A 1 290 ? 10.379 -6.168 -29.273 1.00 79.19 290 THR A CA 1
ATOM 2216 C C . THR A 1 290 ? 9.786 -5.160 -28.287 1.00 79.19 290 THR A C 1
ATOM 2218 O O . THR A 1 290 ? 8.895 -5.509 -27.511 1.00 79.19 290 THR A O 1
ATOM 2221 N N . ALA A 1 291 ? 10.258 -3.909 -28.310 1.00 80.94 291 ALA A N 1
ATOM 2222 C CA . ALA A 1 291 ? 9.730 -2.858 -27.445 1.00 80.94 291 ALA A CA 1
ATOM 2223 C C . ALA A 1 291 ? 8.267 -2.525 -27.764 1.00 80.94 291 ALA A C 1
ATOM 2225 O O . ALA A 1 291 ? 7.456 -2.463 -26.843 1.00 80.94 291 ALA A O 1
ATOM 2226 N N . GLU A 1 292 ? 7.907 -2.378 -29.041 1.00 85.94 292 GLU A N 1
ATOM 2227 C CA . GLU A 1 292 ? 6.522 -2.102 -29.451 1.00 85.94 292 GLU A CA 1
ATOM 2228 C C . GLU A 1 292 ? 5.571 -3.242 -29.067 1.00 85.94 292 GLU A C 1
ATOM 2230 O O . GLU A 1 292 ? 4.490 -2.989 -28.539 1.00 85.94 292 GLU A O 1
ATOM 2235 N N . THR A 1 293 ? 6.001 -4.498 -29.219 1.00 77.12 293 THR A N 1
ATOM 2236 C CA . THR A 1 293 ? 5.217 -5.664 -28.773 1.00 77.12 293 THR A CA 1
ATOM 2237 C C . THR A 1 293 ? 4.948 -5.600 -27.269 1.00 77.12 293 THR A C 1
ATOM 2239 O O . THR A 1 293 ? 3.805 -5.708 -26.835 1.00 77.12 293 THR A O 1
ATOM 2242 N N . ARG A 1 294 ? 5.976 -5.328 -26.455 1.00 76.94 294 ARG A N 1
ATOM 2243 C CA . ARG A 1 294 ? 5.808 -5.201 -24.997 1.00 76.94 294 ARG A CA 1
ATOM 2244 C C . ARG A 1 294 ? 4.939 -4.013 -24.600 1.00 76.94 294 ARG A C 1
ATOM 2246 O O . ARG A 1 294 ? 4.166 -4.117 -23.650 1.00 76.94 294 ARG A O 1
ATOM 2253 N N . ILE A 1 295 ? 5.059 -2.886 -25.301 1.00 77.38 295 ILE A N 1
ATOM 2254 C CA . ILE A 1 295 ? 4.196 -1.720 -25.083 1.00 77.38 295 ILE A CA 1
ATOM 2255 C C . ILE A 1 295 ? 2.738 -2.091 -25.382 1.00 77.38 295 ILE A C 1
ATOM 2257 O O . ILE A 1 295 ? 1.863 -1.763 -24.579 1.00 77.38 295 ILE A O 1
ATOM 2261 N N . ALA A 1 296 ? 2.482 -2.803 -26.483 1.00 73.00 296 ALA A N 1
ATOM 2262 C CA . ALA A 1 296 ? 1.151 -3.263 -26.868 1.00 73.00 296 ALA A CA 1
ATOM 2263 C C . ALA A 1 296 ? 0.564 -4.267 -25.862 1.00 73.00 296 ALA A C 1
ATOM 2265 O O . ALA A 1 296 ? -0.588 -4.109 -25.462 1.00 73.00 296 ALA A O 1
ATOM 2266 N N . ASP A 1 297 ? 1.355 -5.229 -25.382 1.00 67.38 297 ASP A N 1
ATOM 2267 C CA . ASP A 1 297 ? 0.929 -6.194 -24.360 1.00 67.38 297 ASP A CA 1
ATOM 2268 C C . ASP A 1 297 ? 0.521 -5.489 -23.060 1.00 67.38 297 ASP A C 1
ATOM 2270 O O . ASP A 1 297 ? -0.534 -5.770 -22.482 1.00 67.38 297 ASP A O 1
ATOM 2274 N N . VAL A 1 298 ? 1.325 -4.516 -22.611 1.00 67.81 298 VAL A N 1
ATOM 2275 C CA . VAL A 1 298 ? 0.990 -3.725 -21.421 1.00 67.81 298 VAL A CA 1
ATOM 2276 C C . VAL A 1 298 ? -0.246 -2.861 -21.672 1.00 67.81 298 VAL A C 1
ATOM 2278 O O . VAL A 1 298 ? -1.104 -2.762 -20.794 1.00 67.81 298 VAL A O 1
ATOM 2281 N N . ALA A 1 299 ? -0.385 -2.261 -22.856 1.00 68.88 299 ALA A N 1
ATOM 2282 C CA . ALA A 1 299 ? -1.580 -1.506 -23.223 1.00 68.88 299 ALA A CA 1
ATOM 2283 C C . ALA A 1 299 ? -2.839 -2.384 -23.174 1.00 68.88 299 ALA A C 1
ATOM 2285 O O . ALA A 1 299 ? -3.834 -1.985 -22.571 1.00 68.88 299 ALA A O 1
ATOM 2286 N N . ALA A 1 300 ? -2.784 -3.587 -23.749 1.00 64.31 300 ALA A N 1
ATOM 2287 C CA . ALA A 1 300 ? -3.888 -4.540 -23.756 1.00 64.31 300 ALA A CA 1
ATOM 2288 C C . ALA A 1 300 ? -4.293 -4.950 -22.332 1.00 64.31 300 ALA A C 1
ATOM 2290 O O . ALA A 1 300 ? -5.481 -4.936 -22.008 1.00 64.31 300 ALA A O 1
ATOM 2291 N N . ALA A 1 301 ? -3.318 -5.220 -21.456 1.00 61.66 301 ALA A N 1
ATOM 2292 C CA . ALA A 1 301 ? -3.575 -5.517 -20.048 1.00 61.66 301 ALA A CA 1
ATOM 2293 C C . ALA A 1 301 ? -4.282 -4.351 -19.328 1.00 61.66 301 ALA A C 1
ATOM 2295 O O . ALA A 1 301 ? -5.286 -4.561 -18.646 1.00 61.66 301 ALA A O 1
ATOM 2296 N N . TRP A 1 302 ? -3.824 -3.109 -19.536 1.00 63.38 302 TRP A N 1
ATOM 2297 C CA . TRP A 1 302 ? -4.462 -1.920 -18.954 1.00 63.38 302 TRP A CA 1
ATOM 2298 C C . TRP A 1 302 ? -5.884 -1.685 -19.475 1.00 63.38 302 TRP A C 1
ATOM 2300 O O . TRP A 1 302 ? -6.761 -1.290 -18.703 1.00 63.38 302 TRP A O 1
ATOM 2310 N N . GLN A 1 303 ? -6.134 -1.926 -20.765 1.00 63.00 303 GLN A N 1
ATOM 2311 C CA . GLN A 1 303 ? -7.476 -1.798 -21.337 1.00 63.00 303 GLN A CA 1
ATOM 2312 C C . GLN A 1 303 ? -8.425 -2.874 -20.809 1.00 63.00 303 GLN A C 1
ATOM 2314 O O . GLN A 1 303 ? -9.568 -2.557 -20.481 1.00 63.00 303 GLN A O 1
ATOM 2319 N N . ALA A 1 304 ? -7.958 -4.117 -20.668 1.00 57.28 304 ALA A N 1
ATOM 2320 C CA . ALA A 1 304 ? -8.742 -5.198 -20.077 1.00 57.28 304 ALA A CA 1
ATOM 2321 C C . ALA A 1 304 ? -9.126 -4.882 -18.620 1.00 57.28 304 ALA A C 1
ATOM 2323 O O . ALA A 1 304 ? -10.301 -4.984 -18.254 1.00 57.28 304 ALA A O 1
ATOM 2324 N N . ASP A 1 305 ? -8.172 -4.400 -17.816 1.00 55.84 305 ASP A N 1
ATOM 2325 C CA . ASP A 1 305 ? -8.426 -3.965 -16.438 1.00 55.84 305 ASP A CA 1
ATOM 2326 C C . ASP A 1 305 ? -9.452 -2.821 -16.381 1.00 55.84 305 ASP A C 1
ATOM 2328 O O . ASP A 1 305 ? -10.384 -2.847 -15.572 1.00 55.84 305 ASP A O 1
ATOM 2332 N N . ARG A 1 306 ? -9.337 -1.829 -17.273 1.00 59.88 306 ARG A N 1
ATOM 2333 C CA . ARG A 1 306 ? -10.281 -0.707 -17.358 1.00 59.88 306 ARG A CA 1
ATOM 2334 C C . ARG A 1 306 ? -11.686 -1.155 -17.777 1.00 59.88 306 ARG A C 1
ATOM 2336 O O . ARG A 1 306 ? -12.657 -0.717 -17.159 1.00 59.88 306 ARG A O 1
ATOM 2343 N N . ALA A 1 307 ? -11.801 -2.013 -18.794 1.00 56.72 307 ALA A N 1
ATOM 2344 C CA . ALA A 1 307 ? -13.075 -2.535 -19.292 1.00 56.72 307 ALA A CA 1
ATOM 2345 C C . ALA A 1 307 ? -13.831 -3.299 -18.197 1.00 56.72 307 ALA A C 1
ATOM 2347 O O . ALA A 1 307 ? -15.031 -3.091 -18.003 1.00 56.72 307 ALA A O 1
ATOM 2348 N N . ARG A 1 308 ? -13.104 -4.102 -17.415 1.00 54.81 308 ARG A N 1
ATOM 2349 C CA . ARG A 1 308 ? -13.636 -4.833 -16.265 1.00 54.81 308 ARG A CA 1
ATOM 2350 C C . ARG A 1 308 ? -14.207 -3.903 -15.193 1.00 54.81 308 ARG A C 1
ATOM 2352 O O . ARG A 1 308 ? -15.365 -4.047 -14.814 1.00 54.81 308 ARG A O 1
ATOM 2359 N N . ILE A 1 309 ? -13.449 -2.869 -14.814 1.00 51.16 309 ILE A N 1
ATOM 2360 C CA . ILE A 1 309 ? -13.878 -1.848 -13.837 1.00 51.16 309 ILE A CA 1
ATOM 2361 C C . ILE A 1 309 ? -15.110 -1.059 -14.328 1.00 51.16 309 ILE A C 1
ATOM 2363 O O . ILE A 1 309 ? -15.908 -0.561 -13.527 1.00 51.16 309 ILE A O 1
ATOM 2367 N N . SER A 1 310 ? -15.279 -0.880 -15.642 1.00 46.41 310 SER A N 1
ATOM 2368 C CA . SER A 1 310 ? -16.482 -0.246 -16.200 1.00 46.41 310 SER A CA 1
ATOM 2369 C C . SER A 1 310 ? -17.680 -1.192 -16.319 1.00 46.41 310 SER A C 1
ATOM 2371 O O . SER A 1 310 ? -18.799 -0.752 -16.076 1.00 46.41 310 SER A O 1
ATOM 2373 N N . GLY A 1 311 ? -17.467 -2.469 -16.654 1.00 38.78 311 GLY A N 1
ATOM 2374 C CA . GLY A 1 311 ? -18.533 -3.463 -16.827 1.00 38.78 311 GLY A CA 1
ATOM 2375 C C . GLY A 1 311 ? -19.204 -3.866 -15.513 1.00 38.78 311 GLY A C 1
ATOM 2376 O O . GLY A 1 311 ? -20.428 -3.967 -15.450 1.00 38.78 311 GLY A O 1
ATOM 2377 N N . GLU A 1 312 ? -18.430 -3.984 -14.432 1.00 41.97 312 GLU A N 1
ATOM 2378 C CA . GLU A 1 312 ? -18.943 -4.264 -13.081 1.00 41.97 312 GLU A CA 1
ATOM 2379 C C . GLU A 1 312 ? -19.867 -3.144 -12.564 1.00 41.97 312 GLU A C 1
ATOM 2381 O O . GLU A 1 312 ? -20.836 -3.406 -11.852 1.00 41.97 312 GLU A O 1
ATOM 2386 N N . ARG A 1 313 ? -19.642 -1.894 -12.998 1.00 36.28 313 ARG A N 1
ATOM 2387 C CA . ARG A 1 313 ? -20.514 -0.754 -12.666 1.00 36.28 313 ARG A CA 1
ATOM 2388 C C . ARG A 1 313 ? -21.921 -0.869 -13.256 1.00 36.28 313 ARG A C 1
ATOM 2390 O O . ARG A 1 313 ? -22.848 -0.337 -12.658 1.00 36.28 313 ARG A O 1
ATOM 2397 N N . ASN A 1 314 ? -22.080 -1.564 -14.384 1.00 30.31 314 ASN A N 1
ATOM 2398 C CA . ASN A 1 314 ? -23.379 -1.754 -15.033 1.00 30.31 314 ASN A CA 1
ATOM 2399 C C . ASN A 1 314 ? -24.092 -3.039 -14.578 1.00 30.31 314 ASN A C 1
ATOM 2401 O O . ASN A 1 314 ? -25.315 -3.078 -14.598 1.00 30.31 314 ASN A O 1
ATOM 2405 N N . HIS A 1 315 ? -23.365 -4.076 -14.143 1.00 28.92 315 HIS A N 1
ATOM 2406 C CA . HIS A 1 315 ? -23.970 -5.351 -13.716 1.00 28.92 315 HIS A CA 1
ATOM 2407 C C . HIS A 1 315 ? -24.478 -5.346 -12.260 1.00 28.92 315 HIS A C 1
ATOM 2409 O O . HIS A 1 315 ? -25.301 -6.174 -11.885 1.00 28.92 315 HIS A O 1
ATOM 2415 N N . SER A 1 316 ? -24.043 -4.377 -11.446 1.00 31.73 316 SER A N 1
ATOM 2416 C CA . SER A 1 316 ? -24.503 -4.166 -10.062 1.00 31.73 316 SER A CA 1
ATOM 2417 C C . SER A 1 316 ? -25.985 -3.753 -9.933 1.00 31.73 316 SER A C 1
ATOM 2419 O O . SER A 1 316 ? -26.457 -3.604 -8.804 1.00 31.73 316 SER A O 1
ATOM 2421 N N . MET A 1 317 ? -26.713 -3.519 -11.032 1.00 30.45 317 MET A N 1
ATOM 2422 C CA . MET A 1 317 ? -28.106 -3.049 -10.991 1.00 30.45 317 MET A CA 1
ATOM 2423 C C . MET A 1 317 ? -29.171 -4.156 -11.060 1.00 30.45 317 MET A C 1
ATOM 2425 O O . MET A 1 317 ? -30.293 -3.874 -10.654 1.00 30.45 317 MET A O 1
ATOM 2429 N N . ASP A 1 318 ? -28.849 -5.393 -11.471 1.00 31.42 318 ASP A N 1
ATOM 2430 C CA . ASP A 1 318 ? -29.895 -6.333 -11.932 1.00 31.42 318 ASP A CA 1
ATOM 2431 C C . ASP A 1 318 ? -30.008 -7.697 -11.223 1.00 31.42 318 ASP A C 1
ATOM 2433 O O . ASP A 1 318 ? -30.840 -8.506 -11.629 1.00 31.42 318 ASP A O 1
ATOM 2437 N N . GLN A 1 319 ? -29.252 -8.008 -10.163 1.00 30.09 319 GLN A N 1
ATOM 2438 C CA . GLN A 1 319 ? -29.334 -9.350 -9.549 1.00 30.09 319 GLN A CA 1
ATOM 2439 C C . GLN A 1 319 ? -29.377 -9.330 -8.017 1.00 30.09 319 GLN A C 1
ATOM 2441 O O . GLN A 1 319 ? -28.401 -9.652 -7.355 1.00 30.09 319 GLN A O 1
ATOM 2446 N N . ASP A 1 320 ? -30.550 -9.009 -7.465 1.00 32.66 320 ASP A N 1
ATOM 2447 C CA . ASP A 1 320 ? -30.951 -9.389 -6.103 1.00 32.66 320 ASP A CA 1
ATOM 2448 C C . ASP A 1 320 ? -32.334 -10.060 -6.178 1.00 32.66 320 ASP A C 1
ATOM 2450 O O . ASP A 1 320 ? -33.373 -9.424 -5.997 1.00 32.66 320 ASP A O 1
ATOM 2454 N N . ALA A 1 321 ? -32.359 -11.364 -6.463 1.00 30.08 321 ALA A N 1
ATOM 2455 C CA . ALA A 1 321 ? -33.523 -12.202 -6.195 1.00 30.08 321 ALA A CA 1
ATOM 2456 C C . ALA A 1 321 ? -33.109 -13.654 -5.907 1.00 30.08 321 ALA A C 1
ATOM 2458 O O . ALA A 1 321 ? -32.770 -14.411 -6.810 1.00 30.08 321 ALA A O 1
ATOM 2459 N N . SER A 1 322 ? -33.277 -14.029 -4.635 1.00 28.48 322 SER A N 1
ATOM 2460 C CA . SER A 1 322 ? -33.478 -15.393 -4.124 1.00 28.48 322 SER A CA 1
ATOM 2461 C C . SER A 1 322 ? -32.245 -16.266 -3.846 1.00 28.48 322 SER A C 1
ATOM 2463 O O . SER A 1 322 ? -31.701 -16.901 -4.740 1.00 28.48 322 SER A O 1
ATOM 2465 N N . SER A 1 323 ? -31.916 -16.424 -2.557 1.00 26.25 323 SER A N 1
ATOM 2466 C CA . SER A 1 323 ? -32.113 -17.713 -1.867 1.00 26.25 323 SER A CA 1
ATOM 2467 C C . SER A 1 323 ? -31.800 -17.596 -0.368 1.00 26.25 323 SER A C 1
ATOM 2469 O O . SER A 1 323 ? -30.678 -17.277 0.023 1.00 26.25 323 SER A O 1
ATOM 2471 N N . SER A 1 324 ? -32.803 -17.877 0.461 1.00 32.59 324 SER A N 1
ATOM 2472 C CA . SER A 1 324 ? -32.724 -18.047 1.917 1.00 32.59 324 SER A CA 1
ATOM 2473 C C . SER A 1 324 ? -32.415 -19.506 2.258 1.00 32.59 324 SER A C 1
ATOM 2475 O O . SER A 1 324 ? -33.103 -20.350 1.700 1.00 32.59 324 SER A O 1
ATOM 2477 N N . VAL A 1 325 ? -31.519 -19.803 3.213 1.00 26.48 325 VAL A N 1
ATOM 2478 C CA . VAL A 1 325 ? -31.686 -20.908 4.193 1.00 26.48 325 VAL A CA 1
ATOM 2479 C C . VAL A 1 325 ? -30.800 -20.689 5.440 1.00 26.48 325 VAL A C 1
ATOM 2481 O O . VAL A 1 325 ? -29.899 -19.856 5.443 1.00 26.48 325 VAL A O 1
ATOM 2484 N N . GLU A 1 326 ? -31.146 -21.416 6.500 1.00 25.89 326 GLU A N 1
ATOM 2485 C CA . GLU A 1 326 ? -31.016 -21.175 7.939 1.00 25.89 326 GLU A CA 1
ATOM 2486 C C . GLU A 1 326 ? -29.657 -21.486 8.604 1.00 25.89 326 GLU A C 1
ATOM 2488 O O . GLU A 1 326 ? -28.731 -22.046 8.024 1.00 25.89 326 GLU A O 1
ATOM 2493 N N . ALA A 1 327 ? -29.587 -21.097 9.880 1.00 34.22 327 ALA A N 1
ATOM 2494 C CA . ALA A 1 327 ? -28.481 -21.248 10.815 1.00 34.22 327 ALA A CA 1
ATOM 2495 C C . ALA A 1 327 ? -28.160 -22.703 11.211 1.00 34.22 327 ALA A C 1
ATOM 2497 O O . ALA A 1 327 ? -29.059 -23.498 11.465 1.00 34.22 327 ALA A O 1
ATOM 2498 N N . VAL A 1 328 ? -26.872 -22.973 11.454 1.00 28.02 328 VAL A N 1
ATOM 2499 C CA . VAL A 1 328 ? -26.404 -23.989 12.411 1.00 28.02 328 VAL A CA 1
ATOM 2500 C C . VAL A 1 328 ? -25.303 -23.369 13.270 1.00 28.02 328 VAL A C 1
ATOM 2502 O O . VAL A 1 328 ? -24.232 -23.011 12.786 1.00 28.02 328 VAL A O 1
ATOM 2505 N N . ALA A 1 329 ? -25.596 -23.235 14.562 1.00 30.86 329 ALA A N 1
ATOM 2506 C CA . ALA A 1 329 ? -24.626 -22.997 15.618 1.00 30.86 329 ALA A CA 1
ATOM 2507 C C . ALA A 1 329 ? -24.176 -24.352 16.176 1.00 30.86 329 ALA A C 1
ATOM 2509 O O . ALA A 1 329 ? -25.031 -25.146 16.558 1.00 30.86 329 ALA A O 1
ATOM 2510 N N . SER A 1 330 ? -22.865 -24.602 16.232 1.00 32.66 330 SER A N 1
ATOM 2511 C CA . SER A 1 330 ? -22.187 -25.502 17.185 1.00 32.66 330 SER A CA 1
ATOM 2512 C C . SER A 1 330 ? -20.678 -25.460 16.925 1.00 32.66 330 SER A C 1
ATOM 2514 O O . SER A 1 330 ? -20.161 -26.172 16.070 1.00 32.66 330 SER A O 1
ATOM 2516 N N . GLY A 1 331 ? -19.976 -24.597 17.656 1.00 27.88 331 GLY A N 1
ATOM 2517 C CA . GLY A 1 331 ? -18.517 -24.595 17.784 1.00 27.88 331 GLY A CA 1
ATOM 2518 C C . GLY A 1 331 ? -18.153 -24.472 19.271 1.00 27.88 331 GLY A C 1
ATOM 2519 O O . GLY A 1 331 ? -18.970 -23.940 20.026 1.00 27.88 331 GLY A O 1
ATOM 2520 N N . PRO A 1 332 ? -17.000 -25.002 19.715 1.00 32.53 332 PRO A N 1
ATOM 2521 C CA . PRO A 1 332 ? -16.668 -25.148 21.134 1.00 32.53 332 PRO A CA 1
ATOM 2522 C C . PRO A 1 332 ? -16.654 -23.811 21.894 1.00 32.53 332 PRO A C 1
ATOM 2524 O O . PRO A 1 332 ? -16.249 -22.780 21.358 1.00 32.53 332 PRO A O 1
ATOM 2527 N N . ASP A 1 333 ? -17.112 -23.854 23.150 1.00 47.62 333 ASP A N 1
ATOM 2528 C CA . ASP A 1 333 ? -17.306 -22.716 24.062 1.00 47.62 333 ASP A CA 1
ATOM 2529 C C . ASP A 1 333 ? -15.977 -22.151 24.604 1.00 47.62 333 ASP A C 1
ATOM 2531 O O . ASP A 1 333 ? -15.640 -22.246 25.785 1.00 47.62 333 ASP A O 1
ATOM 2535 N N . TRP A 1 334 ? -15.214 -21.527 23.708 1.00 39.69 334 TRP A N 1
ATOM 2536 C CA . TRP A 1 334 ? -13.987 -20.782 24.009 1.00 39.69 334 TRP A CA 1
ATOM 2537 C C . TRP A 1 334 ? -14.232 -19.569 24.930 1.00 39.69 334 TRP A C 1
ATOM 2539 O O . TRP A 1 334 ? -13.305 -19.054 25.560 1.00 39.69 334 TRP A O 1
ATOM 2549 N N . LEU A 1 335 ? -15.487 -19.117 25.055 1.00 37.72 335 LEU A N 1
ATOM 2550 C CA . LEU A 1 335 ? -15.877 -17.990 25.905 1.00 37.72 335 LEU A CA 1
ATOM 2551 C C . LEU A 1 335 ? -15.700 -18.320 27.396 1.00 37.72 335 LEU A C 1
ATOM 2553 O O . LEU A 1 335 ? -15.336 -17.448 28.193 1.00 37.72 335 LEU A O 1
ATOM 2557 N N . SER A 1 336 ? -15.929 -19.579 27.771 1.00 41.38 336 SER A N 1
ATOM 2558 C CA . SER A 1 336 ? -15.740 -20.075 29.136 1.00 41.38 336 SER A CA 1
ATOM 2559 C C . SER A 1 336 ? -14.258 -20.206 29.513 1.00 41.38 336 SER A C 1
ATOM 2561 O O . SER A 1 336 ? -13.870 -19.819 30.620 1.00 41.38 336 SER A O 1
ATOM 2563 N N . GLU A 1 337 ? -13.402 -20.646 28.585 1.00 37.88 337 GLU A N 1
ATOM 2564 C CA . GLU A 1 337 ? -11.945 -20.719 28.791 1.00 37.88 337 GLU A CA 1
ATOM 2565 C C . GLU A 1 337 ? -11.302 -19.326 28.913 1.00 37.88 337 GLU A C 1
ATOM 2567 O O . GLU A 1 337 ? -10.433 -19.098 29.765 1.00 37.88 337 GLU A O 1
ATOM 2572 N N . LEU A 1 338 ? -11.794 -18.345 28.148 1.00 42.06 338 LEU A N 1
ATOM 2573 C CA . LEU A 1 338 ? -11.318 -16.963 28.222 1.00 42.06 338 LEU A CA 1
ATOM 2574 C C . LEU A 1 338 ? -11.696 -16.292 29.555 1.00 42.06 338 LEU A C 1
ATOM 2576 O O . LEU A 1 338 ? -10.867 -15.624 30.179 1.00 42.06 338 LEU A O 1
ATOM 2580 N N . ARG A 1 339 ? -12.921 -16.518 30.051 1.00 44.16 339 ARG A N 1
ATOM 2581 C CA . ARG A 1 339 ? -13.371 -15.999 31.358 1.00 44.16 339 ARG A CA 1
ATOM 2582 C C . ARG A 1 339 ? -12.572 -16.590 32.521 1.00 44.16 339 ARG A C 1
ATOM 2584 O O . ARG A 1 339 ? -12.239 -15.868 33.461 1.00 44.16 339 ARG A O 1
ATOM 2591 N N . ALA A 1 340 ? -12.217 -17.874 32.449 1.00 41.19 340 ALA A N 1
ATOM 2592 C CA . ALA A 1 340 ? -11.374 -18.525 33.451 1.00 41.19 340 ALA A CA 1
ATOM 2593 C C . ALA A 1 340 ? -9.949 -17.942 33.477 1.00 41.19 340 ALA A C 1
ATOM 2595 O O . ALA A 1 340 ? -9.381 -17.729 34.551 1.00 41.19 340 ALA A O 1
ATOM 2596 N N . THR A 1 341 ? -9.402 -17.618 32.305 1.00 42.12 341 THR A N 1
ATOM 2597 C CA . THR A 1 341 ? -8.072 -17.008 32.159 1.00 42.12 341 THR A CA 1
ATOM 2598 C C . THR A 1 341 ? -8.046 -15.579 32.714 1.00 42.12 341 THR A C 1
ATOM 2600 O O . THR A 1 341 ? -7.167 -15.232 33.504 1.00 42.12 341 THR A O 1
ATOM 2603 N N . GLN A 1 342 ? -9.075 -14.777 32.423 1.00 43.50 342 GLN A N 1
ATOM 2604 C CA . GLN A 1 342 ? -9.221 -13.417 32.962 1.00 43.50 342 GLN A CA 1
ATOM 2605 C C . GLN A 1 342 ? -9.422 -13.394 34.488 1.00 43.50 342 GLN A C 1
ATOM 2607 O O . GLN A 1 342 ? -8.932 -12.493 35.171 1.00 43.50 342 GLN A O 1
ATOM 2612 N N . ALA A 1 343 ? -10.104 -14.396 35.049 1.00 39.69 343 ALA A N 1
ATOM 2613 C CA . ALA A 1 343 ? -10.285 -14.522 36.493 1.00 39.69 343 ALA A CA 1
ATOM 2614 C C . ALA A 1 343 ? -8.994 -14.917 37.235 1.00 39.69 343 ALA A C 1
ATOM 2616 O O . ALA A 1 343 ? -8.828 -14.532 38.393 1.00 39.69 343 ALA A O 1
ATOM 2617 N N . ARG A 1 344 ? -8.078 -15.661 36.595 1.00 47.47 344 ARG A N 1
ATOM 2618 C CA . ARG A 1 344 ? -6.758 -16.003 37.164 1.00 47.47 344 ARG A CA 1
ATOM 2619 C C . ARG A 1 344 ? -5.837 -14.786 37.205 1.00 47.47 344 ARG A C 1
ATOM 2621 O O . ARG A 1 344 ? -5.314 -14.475 38.270 1.00 47.47 344 ARG A O 1
ATOM 2628 N N . ALA A 1 345 ? -5.770 -14.032 36.107 1.00 39.78 345 ALA A N 1
ATOM 2629 C CA . ALA A 1 345 ? -4.991 -12.795 36.032 1.00 39.78 345 ALA A CA 1
ATOM 2630 C C . ALA A 1 345 ? -5.434 -11.750 37.076 1.00 39.78 345 ALA A C 1
ATOM 2632 O O . ALA A 1 345 ? -4.607 -11.052 37.653 1.00 39.78 345 ALA A O 1
ATOM 2633 N N . ARG A 1 346 ? -6.737 -11.676 37.387 1.00 39.94 346 ARG A N 1
ATOM 2634 C CA . ARG A 1 346 ? -7.255 -10.776 38.433 1.00 39.94 346 ARG A CA 1
ATOM 2635 C C . ARG A 1 346 ? -6.847 -11.168 39.859 1.00 39.94 346 ARG A C 1
ATOM 2637 O O . AR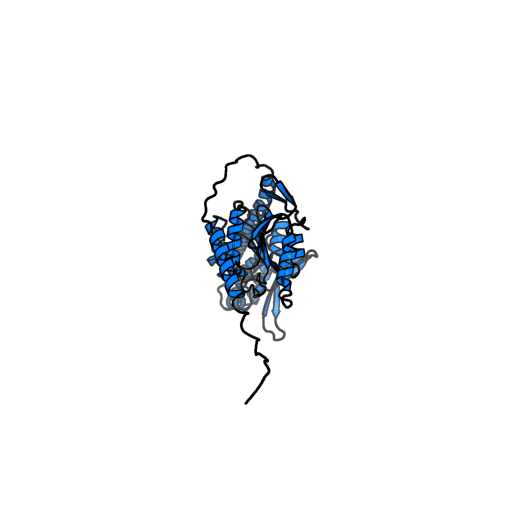G A 1 346 ? -6.689 -10.273 40.679 1.00 39.94 346 ARG A O 1
ATOM 2644 N N . ARG A 1 347 ? -6.674 -12.461 40.165 1.00 42.38 347 ARG A N 1
ATOM 2645 C CA . ARG A 1 347 ? -6.289 -12.926 41.516 1.00 42.38 347 ARG A CA 1
ATOM 2646 C C . ARG A 1 347 ? -4.807 -12.715 41.814 1.00 42.38 347 ARG A C 1
ATOM 2648 O O . ARG A 1 347 ? -4.458 -12.465 42.961 1.00 42.38 347 ARG A O 1
ATOM 2655 N N . GLU A 1 348 ? -3.955 -12.787 40.796 1.00 46.97 348 GLU A N 1
ATOM 2656 C CA . GLU A 1 348 ? -2.513 -12.542 40.938 1.00 46.97 348 GLU A CA 1
ATOM 2657 C C . GLU A 1 348 ? -2.183 -11.060 41.176 1.00 46.97 348 GLU A C 1
ATOM 2659 O O . GLU A 1 348 ? -1.160 -10.752 41.782 1.00 46.97 348 GLU A O 1
ATOM 2664 N N . ILE A 1 349 ? -3.072 -10.150 40.762 1.00 43.16 349 ILE A N 1
ATOM 2665 C CA . ILE A 1 349 ? -2.931 -8.701 40.974 1.00 43.16 349 ILE A CA 1
ATOM 2666 C C . ILE A 1 349 ? -3.328 -8.300 42.402 1.00 43.16 349 ILE A C 1
ATOM 2668 O O . ILE A 1 349 ? -2.670 -7.461 42.998 1.00 43.16 349 ILE A O 1
ATOM 2672 N N . THR A 1 350 ? -4.355 -8.921 42.989 1.00 42.78 350 THR A N 1
ATOM 2673 C CA . THR A 1 350 ? -4.818 -8.589 44.351 1.00 42.78 350 THR A CA 1
ATOM 2674 C C . THR A 1 350 ? -3.999 -9.228 45.476 1.00 42.78 350 THR A C 1
ATOM 2676 O O . THR A 1 350 ? -4.229 -8.913 46.632 1.00 42.78 350 THR A O 1
ATOM 2679 N N . GLY A 1 351 ? -3.078 -10.149 45.174 1.00 38.66 351 GLY A N 1
ATOM 2680 C CA . GLY A 1 351 ? -2.302 -10.881 46.186 1.00 38.66 351 GLY A CA 1
ATOM 2681 C C . GLY A 1 351 ? -0.924 -10.296 46.506 1.00 38.66 351 GLY A C 1
ATOM 2682 O O . GLY A 1 351 ? -0.139 -10.974 47.166 1.00 38.66 351 GLY A O 1
ATOM 2683 N N . ARG A 1 352 ? -0.582 -9.107 45.987 1.00 41.34 352 ARG A N 1
ATOM 2684 C CA . ARG A 1 352 ? 0.779 -8.546 46.082 1.00 41.34 352 ARG A CA 1
ATOM 2685 C C . ARG A 1 352 ? 0.903 -7.249 46.891 1.00 41.34 352 ARG A C 1
ATOM 2687 O O . ARG A 1 352 ? 2.026 -6.779 47.028 1.00 41.34 352 ARG A O 1
ATOM 2694 N N . ASP A 1 353 ? -0.193 -6.742 47.459 1.00 38.66 353 ASP A N 1
ATOM 2695 C CA . ASP A 1 353 ? -0.224 -5.445 48.160 1.00 38.66 353 ASP A CA 1
ATOM 2696 C C . ASP A 1 353 ? -0.375 -5.531 49.698 1.00 38.66 353 ASP A C 1
ATOM 2698 O O . ASP A 1 353 ? -0.476 -4.494 50.341 1.00 38.66 353 ASP A O 1
ATOM 2702 N N . ASP A 1 354 ? -0.304 -6.717 50.321 1.00 38.75 354 ASP A N 1
ATOM 2703 C CA . ASP A 1 354 ? -0.487 -6.865 51.785 1.00 38.75 354 ASP A CA 1
ATOM 2704 C C . ASP A 1 354 ? 0.804 -7.214 52.557 1.00 38.75 354 ASP A C 1
ATOM 2706 O O . ASP A 1 354 ? 0.796 -8.086 53.425 1.00 38.75 354 ASP A O 1
ATOM 2710 N N . LEU A 1 355 ? 1.931 -6.556 52.261 1.00 40.22 355 LEU A N 1
ATOM 2711 C CA . LEU A 1 355 ? 3.117 -6.589 53.132 1.00 40.22 355 LEU A CA 1
ATOM 2712 C C . LEU A 1 355 ? 3.864 -5.246 53.102 1.00 40.22 355 LEU A C 1
ATOM 2714 O O . LEU A 1 355 ? 4.870 -5.140 52.407 1.00 40.22 355 LEU A O 1
ATOM 2718 N N . ASP A 1 356 ? 3.381 -4.246 53.842 1.00 35.72 356 ASP A N 1
ATOM 2719 C CA . ASP A 1 356 ? 4.210 -3.446 54.765 1.00 35.72 356 ASP A CA 1
ATOM 2720 C C . ASP A 1 356 ? 3.337 -2.512 55.627 1.00 35.72 356 ASP A C 1
ATOM 2722 O O . ASP A 1 356 ? 2.233 -2.154 55.227 1.00 35.72 356 ASP A O 1
ATOM 2726 N N . ASP A 1 357 ? 3.889 -2.103 56.769 1.00 35.69 357 ASP A N 1
ATOM 2727 C CA . ASP A 1 357 ? 3.413 -1.111 57.750 1.00 35.69 357 ASP A CA 1
ATOM 2728 C C . ASP A 1 357 ? 2.549 -1.609 58.926 1.00 35.69 357 ASP A C 1
ATOM 2730 O O . ASP A 1 357 ? 1.321 -1.525 58.956 1.00 35.69 357 ASP A O 1
ATOM 2734 N N . GLY A 1 358 ? 3.253 -2.018 59.987 1.00 30.44 358 GLY A N 1
ATOM 2735 C CA . GLY A 1 358 ? 2.715 -2.140 61.341 1.00 30.44 358 GLY A CA 1
ATOM 2736 C C . GLY A 1 358 ? 3.799 -2.444 62.377 1.00 30.44 358 GLY A C 1
ATOM 2737 O O . GLY A 1 358 ? 3.817 -3.540 62.924 1.00 30.44 358 GLY A O 1
ATOM 2738 N N . LEU A 1 359 ? 4.730 -1.511 62.623 1.00 33.16 359 LEU A N 1
ATOM 2739 C CA . LEU A 1 359 ? 5.550 -1.546 63.841 1.00 33.16 359 LEU A CA 1
ATOM 2740 C C . LEU A 1 359 ? 4.827 -0.787 64.953 1.00 33.16 359 LEU A C 1
ATOM 2742 O O . LEU A 1 359 ? 4.646 0.430 64.888 1.00 33.16 359 LEU A O 1
ATOM 2746 N N . ASP A 1 360 ? 4.420 -1.575 65.941 1.00 33.56 360 ASP A N 1
ATOM 2747 C CA . ASP A 1 360 ? 3.692 -1.221 67.148 1.00 33.56 360 ASP A CA 1
ATOM 2748 C C . ASP A 1 360 ? 4.450 -0.237 68.051 1.00 33.56 360 ASP A C 1
ATOM 2750 O O . ASP A 1 360 ? 5.633 -0.401 68.360 1.00 33.56 360 ASP A O 1
ATOM 2754 N N . LEU A 1 361 ? 3.708 0.761 68.529 1.00 34.75 361 LEU A N 1
ATOM 2755 C CA . LEU A 1 361 ? 3.959 1.442 69.791 1.00 34.75 361 LEU A CA 1
ATOM 2756 C C . LEU A 1 361 ? 3.103 0.740 70.848 1.00 34.75 361 LEU A C 1
ATOM 2758 O O . LEU A 1 361 ? 1.881 0.739 70.710 1.00 34.75 361 LEU A O 1
ATOM 2762 N N . ASP A 1 362 ? 3.717 0.210 71.905 1.00 33.34 362 ASP A N 1
ATOM 2763 C CA . ASP A 1 362 ? 3.015 0.051 73.178 1.00 33.34 362 ASP A CA 1
ATOM 2764 C C . ASP A 1 362 ? 3.944 0.345 74.362 1.00 33.34 362 ASP A C 1
ATOM 2766 O O . ASP A 1 362 ? 5.109 -0.063 74.404 1.00 33.34 362 ASP A O 1
ATOM 2770 N N . ASP A 1 363 ? 3.393 1.124 75.285 1.00 34.66 363 ASP A N 1
ATOM 2771 C CA . ASP A 1 363 ? 3.981 1.612 76.522 1.00 34.66 363 ASP A CA 1
ATOM 2772 C C . ASP A 1 363 ? 3.817 0.565 77.639 1.00 34.66 363 ASP A C 1
ATOM 2774 O O . ASP A 1 363 ? 2.756 -0.034 77.793 1.00 34.66 363 ASP A O 1
ATOM 2778 N N . GLY A 1 364 ? 4.803 0.477 78.540 1.00 27.95 364 GLY A N 1
ATOM 2779 C CA . GLY A 1 364 ? 4.480 0.408 79.971 1.00 27.95 364 GLY A CA 1
ATOM 2780 C C . GLY A 1 364 ? 4.968 -0.782 80.812 1.00 27.95 364 GLY A C 1
ATOM 2781 O O . GLY A 1 364 ? 4.338 -1.830 80.861 1.00 27.95 364 GLY A O 1
ATOM 2782 N N . LEU A 1 365 ? 5.952 -0.449 81.660 1.00 31.03 365 LEU A N 1
ATOM 2783 C CA . LEU A 1 365 ? 6.052 -0.736 83.106 1.00 31.03 365 LEU A CA 1
ATOM 2784 C C . LEU A 1 365 ? 6.776 -1.994 83.646 1.00 31.03 365 LEU A C 1
ATOM 2786 O O . LEU A 1 365 ? 6.409 -3.136 83.402 1.00 31.03 365 LEU A O 1
ATOM 2790 N N . ASP A 1 366 ? 7.688 -1.647 84.564 1.00 34.38 366 ASP A N 1
ATOM 2791 C CA . ASP A 1 366 ? 8.049 -2.257 85.852 1.00 34.38 366 ASP A CA 1
ATOM 2792 C C . ASP A 1 366 ? 9.010 -3.463 85.972 1.00 34.38 366 ASP A C 1
ATOM 2794 O O . ASP A 1 366 ? 8.747 -4.573 85.514 1.00 34.38 366 ASP A O 1
ATOM 2798 N N . LEU A 1 367 ? 10.035 -3.175 86.803 1.00 32.41 367 LEU A N 1
ATOM 2799 C CA . LEU A 1 367 ? 11.066 -3.974 87.499 1.00 32.41 367 LEU A CA 1
ATOM 2800 C C . LEU A 1 367 ? 12.367 -4.333 86.766 1.00 32.41 367 LEU A C 1
ATOM 2802 O O . LEU A 1 367 ? 12.372 -5.206 85.874 1.00 32.41 367 LEU A O 1
#

Nearest PDB structures (foldseek):
  7tj1-assembly1_C  TM=1.942E-01  e=5.522E-01  Brucella abortus 2308
  4npa-assembly1_C  TM=2.595E-01  e=4.275E+00  Vibrio cholerae O1 biovar El Tor str. N16961
  6akq-assembly1_A  TM=2.209E-01  e=3.068E+00  Aquifex aeolicus VF5

InterPro domains:
  IPR005094 MobA/VirD2-like, nuclease domain [PF03432] (57-161)

Sequence (367 aa):
MCMIAKVHRRGRDPKGLARYLHGRGRRNEHVYKRGGKSYAGGVVIGGTVGVERTESGEWGRDFAAIIAQRERVEKGVYHLSLSAAPGDRTLSDGEWRVIGERVMEGLGVAENPWLIVRHAADHVHIALSRVSFDGTSVAKMSHDYTTIEAVMREVERDHDLTQVLSPDRERGRATRHERITTGEAARALRTGEIPPRTVIAERVRAARDASAGRGRAGFEAELDAVGVEFRANEAKSGRMNGYSFTAGTDAEGAPIWMAASKVGRDLGWKSLSAALDSGVARDVSEARATAETRIADVAAAWQADRARISGERNHSMDQDASSSVEAVASGPDWLSELRATQARARREITGRDDLDDGLDLDDGLDL

Mean predicted aligned error: 17.95 Å

Organism: Gordonia otitidis (strain DSM 44809 / CCUG 52243 / JCM 12355 / NBRC 100426 / IFM 10032) (NCBI:txid1108044)

Secondary structure (DSSP, 8-state):
---EEEEPPPBS-HHHHHHHHHSPPSSS--EEEETTEEEEB-EEEEESS--S-TT--THHHHHHHHHHT-TT-S--EEEEEEEPPTTSPPPPHHHHHHHHHHHHHHTT-TTSSEEEEE-SSSEEEEEEESB-TTS--B----SHHHHHHHHHHHHHHHTT----S-HHHHHTT--TTTSPPHHHHHHHHHH-PPPHHHHHHHHHHHHHHHTTTSHHHHHHHHHHHTT--EEEEE-TTS-EEEEEEEEEE-TTS-EEEEEHHHH-GGGSHHHHHHHHHH--PPPHHHHHHHHHHHHHHHHHHHHHHHHHHHHHHHHTTS---------------HHHHHHHHHHHHHHHHHTSS--------------

Radius of gyration: 29.4 Å; Cα contacts (8 Å, |Δi|>4): 526; chains: 1; bounding box: 67×49×124 Å

pLDDT: mean 75.32, std 21.94, range [25.89, 98.19]